Protein AF-0000000086724701 (afdb_homodimer)

InterPro domains:
  IPR000668 Peptidase C1A, papain C-terminal [PF00112] (1-192)
  IPR000668 Peptidase C1A, papain C-terminal [SM00645] (1-192)
  IPR013128 Peptidase C1A [PTHR12411] (1-191)
  IPR025660 Cysteine peptidase, histidine active site [PS00639] (138-148)
  IPR025661 Cysteine peptidase, asparagine active site [PS00640] (156-175)
  IPR038765 Papain-like cysteine peptidase superfamily [SSF54001] (1-193)
  IPR039417 Papain-like cysteine endopeptidase [cd02248] (1-191)

Solvent-accessible surface area (backbone atoms only — not comparable to full-atom values): 19485 Å² total; per-residue (Å²): 91,39,29,40,47,12,36,46,52,19,45,34,40,46,45,20,72,76,67,71,51,80,58,67,55,29,44,34,50,48,35,27,56,26,43,91,55,45,28,49,33,71,80,37,58,48,43,66,35,46,42,51,38,28,27,70,64,59,18,40,27,32,25,86,74,34,57,73,73,93,62,64,51,80,55,54,69,70,54,57,68,41,62,73,48,62,39,38,24,36,39,44,47,36,61,68,33,54,66,63,49,48,60,48,37,74,75,33,30,30,26,23,30,23,23,54,79,27,66,56,59,68,64,32,64,56,90,61,69,46,76,65,70,49,56,64,64,64,76,37,31,28,20,36,70,40,69,53,63,45,96,88,64,49,42,25,34,30,32,42,53,76,77,43,56,83,31,26,53,69,18,25,42,36,32,46,48,92,71,51,54,25,29,41,29,52,42,33,34,35,68,35,112,90,38,29,39,47,13,37,47,52,20,46,33,41,44,45,20,72,74,68,72,48,82,57,67,56,27,43,32,51,48,34,26,56,25,42,90,55,45,30,49,33,71,81,37,57,48,41,66,35,48,43,51,39,28,28,70,66,60,15,39,28,34,26,86,76,36,56,74,73,92,62,63,52,82,56,55,70,70,54,56,68,42,64,71,48,60,40,38,23,36,40,46,47,37,59,69,35,55,66,63,47,48,60,50,38,75,75,34,31,29,25,23,30,23,22,54,78,26,65,55,58,68,64,32,64,56,91,62,70,44,75,67,68,47,56,64,63,65,76,37,32,30,19,35,70,41,68,53,65,45,98,87,66,49,43,25,34,30,32,43,54,76,76,44,55,82,32,25,54,68,19,25,43,36,32,44,48,91,70,52,55,24,28,40,29,52,43,34,33,34,68,35,112

Nearest PDB structures (foldseek):
  1aec-assembly1_A  TM=9.779E-01  e=6.196E-28  Actinidia chinensis
  8r76-assembly1_A  TM=9.599E-01  e=3.221E-28  Ficus carica
  3p5w-assembly1_A  TM=9.774E-01  e=1.341E-26  Actinidia arguta
  8c77-assembly3_C  TM=9.351E-01  e=7.644E-24  Homo sapiens
  6ezp-assembly1_A  TM=9.352E-01  e=8.713E-24  Homo sapiens

Sequence (386 aa):
CCWAFSAVAAIEGIIQIKTGKLISLSEQQLLDCSTNGGNKGCDGGLMTNAYDYITQNQGITTEKYYPYLEIQEACDSVKQSIKAATLNGYETLPVNDENAMFKAVANQPVSVGIDGSGQAFRFFQGGGVFNGDCGSDLNHAVTIVGYGTSEEGVDYWIVKNSWGGNWGENGFMKIQRGVNKCGIAMRASYPVACCWAFSAVAAIEGIIQIKTGKLISLSEQQLLDCSTNGGNKGCDGGLMTNAYDYITQNQGITTEKYYPYLEIQEACDSVKQSIKAATLNGYETLPVNDENAMFKAVANQPVSVGIDGSGQAFRFFQGGGVFNGDCGSDLNHAVTIVGYGTSEEGVDYWIVKNSWGGNWGENGFMKIQRGVNKCGIAMRASYPVA

Organism: Gossypium schwendimanii (NCBI:txid34291)

Secondary structure (DSSP, 8-state):
-HHHHHHHHHHHHHHHHHHS----B-HHHHHHH-GGGT--GGG---HHHHHHHHHHHT-B-BTTTS---SS-----HHHHTS-SB---EEEE--TT-HHHHHHHHTTS-EEEEE---SHHHHT---SSEE-----S---EEEEEEEEEE-TTS-EEEEEE-SS-TTTTBTTEEEEETTTTGGGTTSSEEEEE-/-HHHHHHHHHHHHHHHHHHS----B-HHHHHHH-GGGT--GGG---HHHHHHHHHHHT-B-BTTTS---SS-----HHHHTS-SB---EEEE--TT-HHHHHHHHTTS-EEEEE---SHHHHT---SSEE-----S---EEEEEEEEEE-TTS-EEEEEE-SS-TTTTBTTEEEEETTTTGGGTTSSEEEEE-

Radius of gyration: 21.48 Å; Cα contacts (8 Å, |Δi|>4): 967; chains: 2; bounding box: 46×65×53 Å

Foldseek 3Di:
DFQLVQLQQLQQWVCCLVPVDRAAFASQLLLAPLPVLPAPRPVDDHSQSSQVRQQVLQATHHCVLHPDPSGYDHHDPVSRNHHDDGFPHKDKDAAPCLVRVQVVLVRTKKKWFFFCPDPCNVQAQEDDADDDDADQPGDGMWIFNDWDADPVGFTWTKIAGDPALRHYNGRIHTYGPDPCRRSGRRTMMHTHD/DFQLVQLQQLQQWQCCLVPVDRAAFASQLLLAPLPVLPAPRPVDDHSQSSQVRQQVLQATHHCVLHPDPSDYDHHDPVSRNHHDDGFPHKDKDAAPCLVRVQVVLVRTKKKWFFFCPDPCNVQAQEDDADDDDADQPGDGMWIFNDWDADPVGFTWTKIAGDPALRHYNGRIHTYGPDPCRRSGRRTMMHTHD

pLDDT: mean 96.74, std 2.76, range [84.31, 98.94]

Structure (mmCIF, N/CA/C/O backbone):
data_AF-0000000086724701-model_v1
#
loop_
_entity.id
_entity.type
_entity.pdbx_description
1 polymer 'Peptidase C1A papain C-terminal domain-containing protein'
#
loop_
_atom_site.group_PDB
_atom_site.id
_atom_site.type_symbol
_atom_site.label_atom_id
_atom_site.label_alt_id
_atom_site.label_comp_id
_atom_site.label_asym_id
_atom_site.label_entity_id
_atom_site.label_seq_id
_atom_site.pdbx_PDB_ins_code
_atom_site.Cartn_x
_atom_site.Cartn_y
_atom_site.Cartn_z
_atom_site.occupancy
_atom_site.B_iso_or_equiv
_atom_site.auth_seq_id
_atom_site.auth_comp_id
_atom_site.auth_asym_id
_atom_site.auth_atom_id
_atom_site.pdbx_PDB_model_num
ATOM 1 N N . CYS A 1 1 ? -7.078 -11.094 -15.734 1 89.88 1 CYS A N 1
ATOM 2 C CA . CYS A 1 1 ? -6.535 -9.945 -15.008 1 89.88 1 CYS A CA 1
ATOM 3 C C . CYS A 1 1 ? -5.773 -10.398 -13.773 1 89.88 1 CYS A C 1
ATOM 5 O O . CYS A 1 1 ? -6.34 -10.461 -12.68 1 89.88 1 CYS A O 1
ATOM 7 N N . CYS A 1 2 ? -4.574 -10.547 -13.852 1 96.56 2 CYS A N 1
ATOM 8 C CA . CYS A 1 2 ? -3.721 -11.359 -12.984 1 96.56 2 CYS A CA 1
ATOM 9 C C . CYS A 1 2 ? -3.582 -10.719 -11.609 1 96.56 2 CYS A C 1
ATOM 11 O O . CYS A 1 2 ? -3.514 -11.422 -10.594 1 96.56 2 CYS A O 1
ATOM 13 N N . TRP A 1 3 ? -3.574 -9.383 -11.602 1 97.56 3 TRP A N 1
ATOM 14 C CA . TRP A 1 3 ? -3.404 -8.703 -10.32 1 97.56 3 TRP A CA 1
ATOM 15 C C . TRP A 1 3 ? -4.586 -8.977 -9.398 1 97.56 3 TRP A C 1
ATOM 17 O O . TRP A 1 3 ? -4.41 -9.148 -8.188 1 97.56 3 TRP A O 1
ATOM 27 N N . ALA A 1 4 ? -5.754 -9.039 -9.922 1 98.44 4 ALA A N 1
ATOM 28 C CA . ALA A 1 4 ? -6.957 -9.281 -9.125 1 98.44 4 ALA A CA 1
ATOM 29 C C . ALA A 1 4 ? -6.957 -10.695 -8.547 1 98.44 4 ALA A C 1
ATOM 31 O O . ALA A 1 4 ? -7.312 -10.891 -7.383 1 98.44 4 ALA A O 1
ATOM 32 N N . PHE A 1 5 ? -6.527 -11.633 -9.359 1 98.44 5 PHE A N 1
ATOM 33 C CA . PHE A 1 5 ? -6.465 -13.016 -8.906 1 98.44 5 PHE A CA 1
ATOM 34 C C . PHE A 1 5 ? -5.418 -13.188 -7.812 1 98.44 5 PHE A C 1
ATOM 36 O O . PHE A 1 5 ? -5.645 -13.891 -6.828 1 98.44 5 PHE A O 1
ATOM 43 N N . SER A 1 6 ? -4.301 -12.555 -8.031 1 98.81 6 SER A N 1
ATOM 44 C CA . SER A 1 6 ? -3.252 -12.617 -7.02 1 98.81 6 SER A CA 1
ATOM 45 C C . SER A 1 6 ? -3.727 -12.031 -5.695 1 98.81 6 SER A C 1
ATOM 47 O O . SER A 1 6 ? -3.547 -12.641 -4.641 1 98.81 6 SER A O 1
ATOM 49 N N . ALA A 1 7 ? -4.332 -10.875 -5.738 1 98.81 7 ALA A N 1
ATOM 50 C CA . ALA A 1 7 ? -4.832 -10.211 -4.535 1 98.81 7 ALA A CA 1
ATOM 51 C C . ALA A 1 7 ? -5.883 -11.062 -3.832 1 98.81 7 ALA A C 1
ATOM 53 O O . ALA A 1 7 ? -5.805 -11.281 -2.619 1 98.81 7 ALA A O 1
ATOM 54 N N . VAL A 1 8 ? -6.836 -11.578 -4.559 1 98.88 8 VAL A N 1
ATOM 55 C CA . VAL A 1 8 ? -7.922 -12.367 -3.982 1 98.88 8 VAL A CA 1
ATOM 56 C C . VAL A 1 8 ? -7.359 -13.617 -3.316 1 98.88 8 VAL A C 1
ATOM 58 O O . VAL A 1 8 ? -7.762 -13.969 -2.205 1 98.88 8 VAL A O 1
ATOM 61 N N . ALA A 1 9 ? -6.465 -14.258 -3.996 1 98.81 9 ALA A N 1
ATOM 62 C CA . ALA A 1 9 ? -5.867 -15.461 -3.428 1 98.81 9 ALA A CA 1
ATOM 63 C C . ALA A 1 9 ? -5.199 -15.156 -2.088 1 98.81 9 ALA A C 1
ATOM 65 O O . ALA A 1 9 ? -5.34 -15.922 -1.132 1 98.81 9 ALA A O 1
ATOM 66 N N . ALA A 1 10 ? -4.461 -14.086 -2.02 1 98.94 10 ALA A N 1
ATOM 67 C CA . ALA A 1 10 ? -3.795 -13.703 -0.775 1 98.94 10 ALA A CA 1
ATOM 68 C C . ALA A 1 10 ? -4.816 -13.398 0.318 1 98.94 10 ALA A C 1
ATOM 70 O O . ALA A 1 10 ? -4.637 -13.789 1.472 1 98.94 10 ALA A O 1
ATOM 71 N N . ILE A 1 11 ? -5.887 -12.75 -0.011 1 98.88 11 ILE A N 1
ATOM 72 C CA . ILE A 1 11 ? -6.922 -12.391 0.948 1 98.88 11 ILE A CA 1
ATOM 73 C C . ILE A 1 11 ? -7.633 -13.648 1.438 1 98.88 11 ILE A C 1
ATOM 75 O O . ILE A 1 11 ? -7.848 -13.82 2.641 1 98.88 11 ILE A O 1
ATOM 79 N N . GLU A 1 12 ? -7.988 -14.516 0.517 1 98.88 12 GLU A N 1
ATOM 80 C CA . GLU A 1 12 ? -8.594 -15.781 0.921 1 98.88 12 GLU A CA 1
ATOM 81 C C . GLU A 1 12 ? -7.695 -16.547 1.891 1 98.88 12 GLU A C 1
ATOM 83 O O . GLU A 1 12 ? -8.172 -17.125 2.869 1 98.88 12 GLU A O 1
ATOM 88 N N . GLY A 1 13 ? -6.457 -16.5 1.583 1 98.75 13 GLY A N 1
ATOM 89 C CA . GLY A 1 13 ? -5.496 -17.172 2.443 1 98.75 13 GLY A CA 1
ATOM 90 C C . GLY A 1 13 ? -5.473 -16.625 3.857 1 98.75 13 GLY A C 1
ATOM 91 O O . GLY A 1 13 ? -5.57 -17.391 4.824 1 98.75 13 GLY A O 1
ATOM 92 N N . ILE A 1 14 ? -5.359 -15.312 4.012 1 98.69 14 ILE A N 1
ATOM 93 C CA . ILE A 1 14 ? -5.242 -14.742 5.348 1 98.69 14 ILE A CA 1
ATOM 94 C C . ILE A 1 14 ? -6.57 -14.891 6.094 1 98.69 14 ILE A C 1
ATOM 96 O O . ILE A 1 14 ? -6.586 -15.102 7.309 1 98.69 14 ILE A O 1
ATOM 100 N N . ILE A 1 15 ? -7.699 -14.82 5.43 1 98.69 15 ILE A N 1
ATOM 101 C CA . ILE A 1 15 ? -9 -15.008 6.059 1 98.69 15 ILE A CA 1
ATOM 102 C C . ILE A 1 15 ? -9.133 -16.453 6.551 1 98.69 15 ILE A C 1
ATOM 104 O O . ILE A 1 15 ? -9.609 -16.688 7.664 1 98.69 15 ILE A O 1
ATOM 108 N N . GLN A 1 16 ? -8.703 -17.391 5.727 1 98.62 16 GLN A N 1
ATOM 109 C CA . GLN A 1 16 ? -8.742 -18.781 6.148 1 98.62 16 GLN A CA 1
ATOM 110 C C . GLN A 1 16 ? -7.879 -19.016 7.391 1 98.62 16 GLN A C 1
ATOM 112 O O . GLN A 1 16 ? -8.281 -19.719 8.312 1 98.62 16 GLN A O 1
ATOM 117 N N . ILE A 1 17 ? -6.703 -18.469 7.41 1 98.44 17 ILE A N 1
ATOM 118 C CA . ILE A 1 17 ? -5.781 -18.625 8.531 1 98.44 17 ILE A CA 1
ATOM 119 C C . ILE A 1 17 ? -6.402 -18.047 9.797 1 98.44 17 ILE A C 1
ATOM 121 O O . ILE A 1 17 ? -6.328 -18.656 10.867 1 98.44 17 ILE A O 1
ATOM 125 N N . LYS A 1 18 ? -7.055 -16.953 9.648 1 97.81 18 LYS A N 1
ATOM 126 C CA . LYS A 1 18 ? -7.559 -16.234 10.812 1 97.81 18 LYS A CA 1
ATOM 127 C C . LYS A 1 18 ? -8.883 -16.812 11.289 1 97.81 18 LYS A C 1
ATOM 129 O O . LYS A 1 18 ? -9.18 -16.797 12.492 1 97.81 18 LYS A O 1
ATOM 134 N N . THR A 1 19 ? -9.656 -17.328 10.336 1 97.62 19 THR A N 1
ATOM 135 C CA . THR A 1 19 ? -11.023 -17.672 10.711 1 97.62 19 THR A CA 1
ATOM 136 C C . THR A 1 19 ? -11.273 -19.172 10.586 1 97.62 19 THR A C 1
ATOM 138 O O . THR A 1 19 ? -12.266 -19.688 11.102 1 97.62 19 THR A O 1
ATOM 141 N N . GLY A 1 20 ? -10.438 -19.828 9.867 1 97.81 20 GLY A N 1
ATOM 142 C CA . GLY A 1 20 ? -10.633 -21.25 9.602 1 97.81 20 GLY A CA 1
ATOM 143 C C . GLY A 1 20 ? -11.57 -21.516 8.438 1 97.81 20 GLY A C 1
ATOM 144 O O . GLY A 1 20 ? -11.805 -22.672 8.07 1 97.81 20 GLY A O 1
ATOM 145 N N . LYS A 1 21 ? -12.141 -20.469 7.863 1 97.38 21 LYS A N 1
ATOM 146 C CA . LYS A 1 21 ? -13.094 -20.625 6.77 1 97.38 21 LYS A CA 1
ATOM 147 C C . LYS A 1 21 ? -12.484 -20.203 5.438 1 97.38 21 LYS A C 1
ATOM 149 O O . LYS A 1 21 ? -12.023 -19.062 5.301 1 97.38 21 LYS A O 1
ATOM 154 N N . LEU A 1 22 ? -12.445 -21.109 4.5 1 97.81 22 LEU A N 1
ATOM 155 C CA . LEU A 1 22 ? -12.039 -20.75 3.146 1 97.81 22 LEU A CA 1
ATOM 156 C C . LEU A 1 22 ? -13.211 -20.188 2.359 1 97.81 22 LEU A C 1
ATOM 158 O O . LEU A 1 22 ? -14.164 -20.891 2.053 1 97.81 22 LEU A O 1
ATOM 162 N N . ILE A 1 23 ? -13.211 -18.984 2.033 1 98.25 23 ILE A N 1
ATOM 163 C CA . ILE A 1 23 ? -14.273 -18.266 1.323 1 98.25 23 ILE A CA 1
ATOM 164 C C . ILE A 1 23 ? -13.805 -17.906 -0.083 1 98.25 23 ILE A C 1
ATOM 166 O O . ILE A 1 23 ? -12.719 -17.344 -0.255 1 98.25 23 ILE A O 1
ATOM 170 N N . SER A 1 24 ? -14.555 -18.281 -1.092 1 98.62 24 SER A N 1
ATOM 171 C CA . SER A 1 24 ? -14.281 -17.859 -2.461 1 98.62 24 SER A CA 1
ATOM 172 C C . SER A 1 24 ? -14.734 -16.422 -2.697 1 98.62 24 SER A C 1
ATOM 174 O O . SER A 1 24 ? -15.93 -16.141 -2.67 1 98.62 24 SER A O 1
ATOM 176 N N . LEU A 1 25 ? -13.758 -15.539 -2.951 1 98.81 25 LEU A N 1
ATOM 177 C CA . LEU A 1 25 ? -14.062 -14.117 -3.045 1 98.81 25 LEU A CA 1
ATOM 178 C C . LEU A 1 25 ? -14.086 -13.664 -4.5 1 98.81 25 LEU A C 1
ATOM 180 O O . LEU A 1 25 ? -13.734 -14.422 -5.398 1 98.81 25 LEU A O 1
ATOM 184 N N . SER A 1 26 ? -14.492 -12.477 -4.77 1 98.81 26 SER A N 1
ATOM 185 C CA . SER A 1 26 ? -14.836 -12.008 -6.109 1 98.81 26 SER A CA 1
ATOM 186 C C . SER A 1 26 ? -13.68 -11.234 -6.738 1 98.81 26 SER A C 1
ATOM 188 O O . SER A 1 26 ? -13.406 -10.094 -6.355 1 98.81 26 SER A O 1
ATOM 190 N N . GLU A 1 27 ? -13.07 -11.797 -7.73 1 98.5 27 GLU A N 1
ATOM 191 C CA . GLU A 1 27 ? -12.133 -11.055 -8.562 1 98.5 27 GLU A CA 1
ATOM 192 C C . GLU A 1 27 ? -12.836 -9.953 -9.344 1 98.5 27 GLU A C 1
ATOM 194 O O . GLU A 1 27 ? -12.281 -8.875 -9.547 1 98.5 27 GLU A O 1
ATOM 199 N N . GLN A 1 28 ? -14.047 -10.172 -9.766 1 98.56 28 GLN A N 1
ATOM 200 C CA . GLN A 1 28 ? -14.797 -9.234 -10.594 1 98.56 28 GLN A CA 1
ATOM 201 C C . GLN A 1 28 ? -15.062 -7.93 -9.844 1 98.56 28 GLN A C 1
ATOM 203 O O . GLN A 1 28 ? -15.055 -6.852 -10.445 1 98.56 28 GLN A O 1
ATOM 208 N N . GLN A 1 29 ? -15.344 -8.031 -8.57 1 98.44 29 GLN A N 1
ATOM 209 C CA . GLN A 1 29 ? -15.516 -6.82 -7.773 1 98.44 29 GLN A CA 1
ATOM 210 C C . GLN A 1 29 ? -14.281 -5.922 -7.879 1 98.44 29 GLN A C 1
ATOM 212 O O . GLN A 1 29 ? -14.414 -4.703 -8.016 1 98.44 29 GLN A O 1
ATOM 217 N N . LEU A 1 30 ? -13.148 -6.516 -7.812 1 98.31 30 LEU A N 1
ATOM 218 C CA . LEU A 1 30 ? -11.914 -5.734 -7.898 1 98.31 30 LEU A CA 1
ATOM 219 C C . LEU A 1 30 ? -11.75 -5.129 -9.289 1 98.31 30 LEU A C 1
ATOM 221 O O . LEU A 1 30 ? -11.352 -3.969 -9.414 1 98.31 30 LEU A O 1
ATOM 225 N N . LEU A 1 31 ? -12.078 -5.895 -10.32 1 97.69 31 LEU A N 1
ATOM 226 C CA . LEU A 1 31 ? -11.977 -5.387 -11.688 1 97.69 31 LEU A CA 1
ATOM 227 C C . LEU A 1 31 ? -12.883 -4.176 -11.883 1 97.69 31 LEU A C 1
ATOM 229 O O . LEU A 1 31 ? -12.477 -3.188 -12.5 1 97.69 31 LEU A O 1
ATOM 233 N N . ASP A 1 32 ? -14.047 -4.246 -11.344 1 97.88 32 ASP A N 1
ATOM 234 C CA . ASP A 1 32 ? -15.078 -3.258 -11.633 1 97.88 32 ASP A CA 1
ATOM 235 C C . ASP A 1 32 ? -14.961 -2.055 -10.703 1 97.88 32 ASP A C 1
ATOM 237 O O . ASP A 1 32 ? -15.227 -0.92 -11.102 1 97.88 32 ASP A O 1
ATOM 241 N N . CYS A 1 33 ? -14.523 -2.291 -9.469 1 97.44 33 CYS A N 1
ATOM 242 C CA . CYS A 1 33 ? -14.852 -1.289 -8.461 1 97.44 33 CYS A CA 1
ATOM 243 C C . CYS A 1 33 ? -13.586 -0.653 -7.895 1 97.44 33 CYS A C 1
ATOM 245 O O . CYS A 1 33 ? -13.656 0.353 -7.188 1 97.44 33 CYS A O 1
ATOM 247 N N . SER A 1 34 ? -12.375 -1.185 -8.133 1 95.69 34 SER A N 1
ATOM 248 C CA . SER A 1 34 ? -11.172 -0.642 -7.508 1 95.69 34 SER A CA 1
ATOM 249 C C . SER A 1 34 ? -10.469 0.348 -8.43 1 95.69 34 SER A C 1
ATOM 251 O O . SER A 1 34 ? -9.266 0.564 -8.312 1 95.69 34 SER A O 1
ATOM 253 N N . THR A 1 35 ? -11.102 1.058 -9.297 1 91.38 35 THR A N 1
ATOM 254 C CA . THR A 1 35 ? -10.516 1.868 -10.359 1 91.38 35 THR A CA 1
ATOM 255 C C . THR A 1 35 ? -10.039 3.209 -9.812 1 91.38 35 THR A C 1
ATOM 257 O O . THR A 1 35 ? -9.086 3.797 -10.344 1 91.38 35 THR A O 1
ATOM 260 N N . ASN A 1 36 ? -10.617 3.746 -8.766 1 85 36 ASN A N 1
ATOM 261 C CA . ASN A 1 36 ? -10.25 5.051 -8.227 1 85 36 ASN A CA 1
ATOM 262 C C . ASN A 1 36 ? -8.859 5.031 -7.609 1 85 36 ASN A C 1
ATOM 264 O O . ASN A 1 36 ? -8.219 6.078 -7.469 1 85 36 ASN A O 1
ATOM 268 N N . GLY A 1 37 ? -8.312 3.881 -7.305 1 84.31 37 GLY A N 1
ATOM 269 C CA . GLY A 1 37 ? -6.996 3.764 -6.695 1 84.31 37 GLY A CA 1
ATOM 270 C C . GLY A 1 37 ? -5.887 3.535 -7.703 1 84.31 37 GLY A C 1
ATOM 271 O O . GLY A 1 37 ? -4.711 3.461 -7.34 1 84.31 37 GLY A O 1
ATOM 272 N N . GLY A 1 38 ? -6.34 3.381 -8.992 1 85.56 38 GLY A N 1
ATOM 273 C CA . GLY A 1 38 ? -5.301 3.279 -10 1 85.56 38 GLY A CA 1
ATOM 274 C C . GLY A 1 38 ? -5.391 2.01 -10.828 1 85.56 38 GLY A C 1
ATOM 275 O O . GLY A 1 38 ? -4.676 1.854 -11.82 1 85.56 38 GLY A O 1
ATOM 276 N N . ASN A 1 39 ? -6.23 1.063 -10.398 1 92.19 39 ASN A N 1
ATOM 277 C CA . ASN A 1 39 ? -6.422 -0.14 -11.203 1 92.19 39 ASN A CA 1
ATOM 278 C C . ASN A 1 39 ? -7.246 0.146 -12.453 1 92.19 39 ASN A C 1
ATOM 280 O O . ASN A 1 39 ? -8.125 1.008 -12.438 1 92.19 39 ASN A O 1
ATOM 284 N N . LYS A 1 40 ? -6.91 -0.638 -13.5 1 93.25 40 LYS A N 1
ATOM 285 C CA . LYS A 1 40 ? -7.531 -0.395 -14.805 1 93.25 40 LYS A CA 1
ATOM 286 C C . LYS A 1 40 ? -8.133 -1.676 -15.367 1 93.25 40 LYS A C 1
ATOM 288 O O . LYS A 1 40 ? -7.914 -2.008 -16.531 1 93.25 40 LYS A O 1
ATOM 293 N N . GLY A 1 41 ? -8.812 -2.361 -14.508 1 92.12 41 GLY A N 1
ATOM 294 C CA . GLY A 1 41 ? -9.406 -3.611 -14.945 1 92.12 41 GLY A CA 1
ATOM 295 C C . GLY A 1 41 ? -8.398 -4.594 -15.508 1 92.12 41 GLY A C 1
ATOM 296 O O . GLY A 1 41 ? -7.383 -4.879 -14.867 1 92.12 41 GLY A O 1
ATOM 297 N N . CYS A 1 42 ? -8.711 -5.07 -16.75 1 90 42 CYS A N 1
ATOM 298 C CA . CYS A 1 42 ? -7.836 -6.078 -17.328 1 90 42 CYS A CA 1
ATOM 299 C C . CYS A 1 42 ? -6.629 -5.434 -18 1 90 42 CYS A C 1
ATOM 301 O O . CYS A 1 42 ? -5.691 -6.125 -18.391 1 90 42 CYS A O 1
ATOM 303 N N . ASP A 1 43 ? -6.582 -4.156 -18.078 1 91.69 43 ASP A N 1
ATOM 304 C CA . ASP A 1 43 ? -5.449 -3.455 -18.672 1 91.69 43 ASP A CA 1
ATOM 305 C C . ASP A 1 43 ? -4.316 -3.281 -17.672 1 91.69 43 ASP A C 1
ATOM 307 O O . ASP A 1 43 ? -3.248 -2.773 -18 1 91.69 43 ASP A O 1
ATOM 311 N N . GLY A 1 44 ? -4.566 -3.621 -16.453 1 91.94 44 GLY A N 1
ATOM 312 C CA . GLY A 1 44 ? -3.488 -3.582 -15.477 1 91.94 44 GLY A CA 1
ATOM 313 C C . GLY A 1 44 ? -3.945 -3.133 -14.102 1 91.94 44 GLY A C 1
ATOM 314 O O . GLY A 1 44 ? -5.035 -2.574 -13.953 1 91.94 44 GLY A O 1
ATOM 315 N N . GLY A 1 45 ? -3.082 -3.412 -13.125 1 93.5 45 GLY A N 1
ATOM 316 C CA . GLY A 1 45 ? -3.324 -3.018 -11.75 1 93.5 45 GLY A CA 1
ATOM 317 C C . GLY A 1 45 ? -2.26 -3.518 -10.789 1 93.5 45 GLY A C 1
ATOM 318 O O . GLY A 1 45 ? -1.302 -4.172 -11.203 1 93.5 45 GLY A O 1
ATOM 319 N N . LEU A 1 46 ? -2.48 -3.062 -9.57 1 95.44 46 LEU A N 1
ATOM 320 C CA . LEU A 1 46 ? -1.594 -3.479 -8.492 1 95.44 46 LEU A CA 1
ATOM 321 C C . LEU A 1 46 ? -2.379 -4.156 -7.371 1 95.44 46 LEU A C 1
ATOM 323 O O . LEU A 1 46 ? -3.49 -3.73 -7.043 1 95.44 46 LEU A O 1
ATOM 327 N N . MET A 1 47 ? -1.796 -5.16 -6.789 1 97.88 47 MET A N 1
ATOM 328 C CA . MET A 1 47 ? -2.418 -5.848 -5.664 1 97.88 47 MET A CA 1
ATOM 329 C C . MET A 1 47 ? -2.611 -4.898 -4.484 1 97.88 47 MET A C 1
ATOM 331 O O . MET A 1 47 ? -3.613 -4.984 -3.771 1 97.88 47 MET A O 1
ATOM 335 N N . THR A 1 48 ? -1.676 -3.973 -4.301 1 97.38 48 THR A N 1
ATOM 336 C CA . THR A 1 48 ? -1.768 -3.012 -3.207 1 97.38 48 THR A CA 1
ATOM 337 C C . THR A 1 48 ? -2.971 -2.092 -3.395 1 97.38 48 THR A C 1
ATOM 339 O O . THR A 1 48 ? -3.648 -1.742 -2.428 1 97.38 48 THR A O 1
ATOM 342 N N . ASN A 1 49 ? -3.203 -1.674 -4.629 1 95.5 49 ASN A N 1
ATOM 343 C CA . ASN A 1 49 ? -4.398 -0.885 -4.906 1 95.5 49 ASN A CA 1
ATOM 344 C C . ASN A 1 49 ? -5.672 -1.664 -4.586 1 95.5 49 ASN A C 1
ATOM 346 O O . ASN A 1 49 ? -6.66 -1.087 -4.129 1 95.5 49 ASN A O 1
ATOM 350 N N . ALA A 1 50 ? -5.633 -2.949 -4.875 1 97.62 50 ALA A N 1
ATOM 351 C CA . ALA A 1 50 ? -6.77 -3.807 -4.539 1 97.62 50 ALA A CA 1
ATOM 352 C C . ALA A 1 50 ? -6.984 -3.869 -3.031 1 97.62 50 ALA A C 1
ATOM 354 O O . ALA A 1 50 ? -8.109 -3.732 -2.553 1 97.62 50 ALA A O 1
ATOM 355 N N . TYR A 1 51 ? -5.918 -4.074 -2.268 1 98.25 51 TYR A N 1
ATOM 356 C CA . TYR A 1 51 ? -6.02 -4.113 -0.812 1 98.25 51 TYR A CA 1
ATOM 357 C C . TYR A 1 51 ? -6.566 -2.797 -0.27 1 98.25 51 TYR A C 1
ATOM 359 O O . TYR A 1 51 ? -7.406 -2.793 0.634 1 98.25 51 TYR A O 1
ATOM 367 N N . ASP A 1 52 ? -6.016 -1.738 -0.78 1 96.38 52 ASP A N 1
ATOM 368 C CA . ASP A 1 52 ? -6.457 -0.416 -0.35 1 96.38 52 ASP A CA 1
ATOM 369 C C . ASP A 1 52 ? -7.957 -0.234 -0.59 1 96.38 52 ASP A C 1
ATOM 371 O O . ASP A 1 52 ? -8.68 0.233 0.292 1 96.38 52 ASP A O 1
ATOM 375 N N . TYR A 1 53 ? -8.398 -0.612 -1.702 1 96.75 53 TYR A N 1
ATOM 376 C CA . TYR A 1 53 ? -9.812 -0.517 -2.045 1 96.75 53 TYR A CA 1
ATOM 377 C C . TYR A 1 53 ? -10.664 -1.314 -1.064 1 96.75 53 TYR A C 1
ATOM 379 O O . TYR A 1 53 ? -11.672 -0.814 -0.558 1 96.75 53 TYR A O 1
ATOM 387 N N . ILE A 1 54 ? -10.305 -2.523 -0.844 1 98 54 ILE A N 1
ATOM 388 C CA . ILE A 1 54 ? -11.086 -3.398 0.028 1 98 54 ILE A CA 1
ATOM 389 C C . ILE A 1 54 ? -11.133 -2.811 1.437 1 98 54 ILE A C 1
ATOM 391 O O . ILE A 1 54 ? -12.18 -2.846 2.094 1 98 54 ILE A O 1
ATOM 395 N N . THR A 1 55 ? -9.984 -2.35 1.929 1 97.06 55 THR A N 1
ATOM 396 C CA . THR A 1 55 ? -9.938 -1.718 3.242 1 97.06 55 THR A CA 1
ATOM 397 C C . THR A 1 55 ? -10.891 -0.527 3.307 1 97.06 55 THR A C 1
ATOM 399 O O . THR A 1 55 ? -11.695 -0.418 4.234 1 97.06 55 THR A O 1
ATOM 402 N N . GLN A 1 56 ? -10.883 0.307 2.322 1 94.44 56 GLN A N 1
ATOM 403 C CA . GLN A 1 56 ? -11.695 1.518 2.285 1 94.44 56 GLN A CA 1
ATOM 404 C C . GLN A 1 56 ? -13.18 1.182 2.119 1 94.44 56 GLN A C 1
ATOM 406 O O . GLN A 1 56 ? -14.039 1.841 2.705 1 94.44 56 GLN A O 1
ATOM 411 N N . ASN A 1 57 ? -13.398 0.184 1.271 1 96.12 57 ASN A N 1
ATOM 412 C CA . ASN A 1 57 ? -14.766 -0.26 1.046 1 96.12 57 ASN A CA 1
ATOM 413 C C . ASN A 1 57 ? -15.297 -1.06 2.232 1 96.12 57 ASN A C 1
ATOM 415 O O . ASN A 1 57 ? -16.484 -1.379 2.287 1 96.12 57 ASN A O 1
ATOM 419 N N . GLN A 1 58 ? -14.414 -1.435 3.133 1 95.75 58 GLN A N 1
ATOM 420 C CA . GLN A 1 58 ? -14.688 -2.203 4.344 1 95.75 58 GLN A CA 1
ATOM 421 C C . GLN A 1 58 ? -15.172 -3.607 4.004 1 95.75 58 GLN A C 1
ATOM 423 O O . GLN A 1 58 ? -16.047 -4.148 4.688 1 95.75 58 GLN A O 1
ATOM 428 N N . GLY A 1 59 ? -14.703 -4.09 2.859 1 97.88 59 GLY A N 1
ATOM 429 C CA . GLY A 1 59 ? -14.945 -5.5 2.604 1 97.88 59 GLY A CA 1
ATOM 430 C C . GLY A 1 59 ? -15 -5.84 1.125 1 97.88 59 GLY A C 1
ATOM 431 O O . GLY A 1 59 ? -14.945 -4.945 0.277 1 97.88 59 GLY A O 1
ATOM 432 N N . ILE A 1 60 ? -15.07 -7.078 0.847 1 98.75 60 ILE A N 1
ATOM 433 C CA . ILE A 1 60 ? -15.227 -7.699 -0.465 1 98.75 60 ILE A CA 1
ATOM 434 C C . ILE A 1 60 ? -16.297 -8.797 -0.394 1 98.75 60 ILE A C 1
ATOM 436 O O . ILE A 1 60 ? -16.453 -9.453 0.639 1 98.75 60 ILE A O 1
ATOM 440 N N . THR A 1 61 ? -17 -8.938 -1.485 1 98.81 61 THR A N 1
ATOM 441 C CA . THR A 1 61 ? -18.062 -9.938 -1.533 1 98.81 61 THR A CA 1
ATOM 442 C C . THR A 1 61 ? -17.547 -11.242 -2.125 1 98.81 61 THR A C 1
ATOM 444 O O . THR A 1 61 ? -16.344 -11.406 -2.336 1 98.81 61 THR A O 1
ATOM 447 N N . THR A 1 62 ? -18.469 -12.219 -2.285 1 98.81 62 THR A N 1
ATOM 448 C CA . THR A 1 62 ? -18.094 -13.547 -2.742 1 98.81 62 THR A CA 1
ATOM 449 C C . THR A 1 62 ? -18.172 -13.641 -4.262 1 98.81 62 THR A C 1
ATOM 451 O O . THR A 1 62 ? -18.875 -12.859 -4.898 1 98.81 62 THR A O 1
ATOM 454 N N . GLU A 1 63 ? -17.391 -14.633 -4.766 1 98.5 63 GLU A N 1
ATOM 455 C CA . GLU A 1 63 ? -17.5 -14.977 -6.184 1 98.5 63 GLU A CA 1
ATOM 456 C C . GLU A 1 63 ? -18.938 -15.328 -6.559 1 98.5 63 GLU A C 1
ATOM 458 O O . GLU A 1 63 ? -19.375 -15.023 -7.668 1 98.5 63 GLU A O 1
ATOM 463 N N . LYS A 1 64 ? -19.672 -15.984 -5.711 1 98.31 64 LYS A N 1
ATOM 464 C CA . LYS A 1 64 ? -21.062 -16.375 -5.949 1 98.31 64 LYS A CA 1
ATOM 465 C C . LYS A 1 64 ? -21.938 -15.148 -6.176 1 98.31 64 LYS A C 1
ATOM 467 O O . LYS A 1 64 ? -22.766 -15.125 -7.094 1 98.31 64 LYS A O 1
ATOM 472 N N . TYR A 1 65 ? -21.734 -14.117 -5.426 1 98.31 65 TYR A N 1
ATOM 473 C CA . TYR A 1 65 ? -22.609 -12.945 -5.457 1 98.31 65 TYR A CA 1
ATOM 474 C C . TYR A 1 65 ? -22.172 -11.969 -6.535 1 98.31 65 TYR A C 1
ATOM 476 O O . TYR A 1 65 ? -22.984 -11.203 -7.062 1 98.31 65 TYR A O 1
ATOM 484 N N . TYR A 1 66 ? -20.859 -11.969 -6.879 1 98.56 66 TYR A N 1
ATOM 485 C CA . TYR A 1 66 ? -20.266 -11.102 -7.887 1 98.56 66 TYR A CA 1
ATOM 486 C C . TYR A 1 66 ? -19.328 -11.891 -8.797 1 98.56 66 TYR A C 1
ATOM 488 O O . TYR A 1 66 ? -18.109 -11.758 -8.703 1 98.56 66 TYR A O 1
ATOM 496 N N . PRO A 1 67 ? -19.906 -12.672 -9.695 1 98.25 67 PRO A N 1
ATOM 497 C CA . PRO A 1 67 ? -19.156 -13.664 -10.461 1 98.25 67 PRO A CA 1
ATOM 498 C C . PRO A 1 67 ? -18.203 -13.039 -11.477 1 98.25 67 PRO A C 1
ATOM 500 O O . PRO A 1 67 ? -18.531 -12.008 -12.078 1 98.25 67 PRO A O 1
ATOM 503 N N . TYR A 1 68 ? -17.188 -13.773 -11.688 1 97.38 68 TYR A N 1
ATOM 504 C CA . TYR A 1 68 ? -16.156 -13.336 -12.625 1 97.38 68 TYR A CA 1
ATOM 505 C C . TYR A 1 68 ? -16.656 -13.391 -14.062 1 97.38 68 TYR A C 1
ATOM 507 O O . TYR A 1 68 ? -17.156 -14.422 -14.508 1 97.38 68 TYR A O 1
ATOM 515 N N . LEU A 1 69 ? -16.469 -12.297 -14.844 1 96.19 69 LEU A N 1
ATOM 516 C CA . LEU A 1 69 ? -16.938 -12.211 -16.219 1 96.19 69 LEU A CA 1
ATOM 517 C C . LEU A 1 69 ? -15.766 -12.078 -17.188 1 96.19 69 LEU A C 1
ATOM 519 O O . LEU A 1 69 ? -15.961 -12.125 -18.406 1 96.19 69 LEU A O 1
ATOM 523 N N . GLU A 1 70 ? -14.586 -11.828 -16.703 1 90.94 70 GLU A N 1
ATOM 524 C CA . GLU A 1 70 ? -13.352 -11.734 -17.469 1 90.94 70 GLU A CA 1
ATOM 525 C C . GLU A 1 70 ? -13.273 -10.406 -18.219 1 90.94 70 GLU A C 1
ATOM 527 O O . GLU A 1 70 ? -12.375 -10.203 -19.031 1 90.94 70 GLU A O 1
ATOM 532 N N . ILE A 1 71 ? -14.234 -9.547 -18.078 1 93.62 71 ILE A N 1
ATOM 533 C CA . ILE A 1 71 ? -14.219 -8.203 -18.656 1 93.62 71 ILE A CA 1
ATOM 534 C C . ILE A 1 71 ? -14.617 -7.18 -17.594 1 93.62 71 ILE A C 1
ATOM 536 O O . ILE A 1 71 ? -15.484 -7.445 -16.766 1 93.62 71 ILE A O 1
ATOM 540 N N . GLN A 1 72 ? -14 -6.051 -17.703 1 93.94 72 GLN A N 1
ATOM 541 C CA . GLN A 1 72 ? -14.344 -4.988 -16.766 1 93.94 72 GLN A CA 1
ATOM 542 C C . GLN A 1 72 ? -15.711 -4.402 -17.078 1 93.94 72 GLN A C 1
ATOM 544 O O . GLN A 1 72 ? -16 -4.062 -18.219 1 93.94 72 GLN A O 1
ATOM 549 N N . GLU A 1 73 ? -16.547 -4.281 -16.141 1 96.12 73 GLU A N 1
ATOM 550 C CA . GLU A 1 73 ? -17.844 -3.611 -16.203 1 96.12 73 GLU A CA 1
ATOM 551 C C . GLU A 1 73 ? -17.906 -2.451 -15.203 1 96.12 73 GLU A C 1
ATOM 553 O O . GLU A 1 73 ? -16.938 -2.184 -14.492 1 96.12 73 GLU A O 1
ATOM 558 N N . ALA A 1 74 ? -19 -1.608 -15.328 1 96.19 74 ALA A N 1
ATOM 559 C CA . ALA A 1 74 ? -19.219 -0.592 -14.305 1 96.19 74 ALA A CA 1
ATOM 560 C C . ALA A 1 74 ? -19.375 -1.229 -12.922 1 96.19 74 ALA A C 1
ATOM 562 O O . ALA A 1 74 ? -19.922 -2.332 -12.805 1 96.19 74 ALA A O 1
ATOM 563 N N . CYS A 1 75 ? -18.938 -0.588 -11.93 1 97.62 75 CYS A N 1
ATOM 564 C CA . CYS A 1 75 ? -19.062 -1.092 -10.562 1 97.62 75 CYS A CA 1
ATOM 565 C C . CYS A 1 75 ? -20.531 -1.269 -10.188 1 97.62 75 CYS A C 1
ATOM 567 O O . CYS A 1 75 ? -21.344 -0.359 -10.383 1 97.62 75 CYS A O 1
ATOM 569 N N . ASP A 1 76 ? -20.891 -2.406 -9.68 1 98.12 76 ASP A N 1
ATOM 570 C CA . ASP A 1 76 ? -22.219 -2.656 -9.141 1 98.12 76 ASP A CA 1
ATOM 571 C C . ASP A 1 76 ? -22.281 -2.322 -7.648 1 98.12 76 ASP A C 1
ATOM 573 O O . ASP A 1 76 ? -21.828 -3.107 -6.812 1 98.12 76 ASP A O 1
ATOM 577 N N . SER A 1 77 ? -22.906 -1.235 -7.309 1 97.12 77 SER A N 1
ATOM 578 C CA . SER A 1 77 ? -22.891 -0.709 -5.945 1 97.12 77 SER A CA 1
ATOM 579 C C . SER A 1 77 ? -23.656 -1.619 -4.992 1 97.12 77 SER A C 1
ATOM 581 O O . SER A 1 77 ? -23.328 -1.699 -3.807 1 97.12 77 SER A O 1
ATOM 5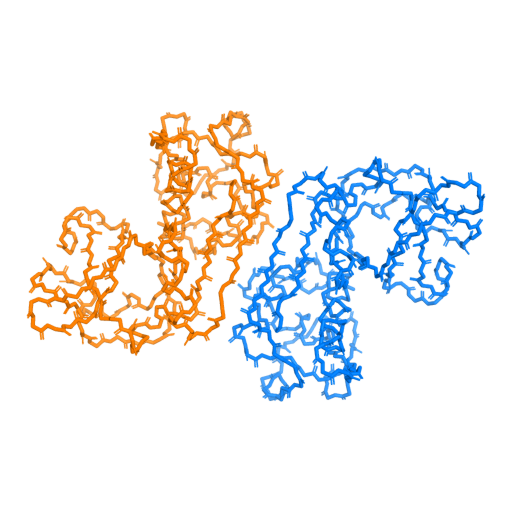83 N N . VAL A 1 78 ? -24.609 -2.295 -5.461 1 97.94 78 VAL A N 1
ATOM 584 C CA . VAL A 1 78 ? -25.391 -3.205 -4.629 1 97.94 78 VAL A CA 1
ATOM 585 C C . VAL A 1 78 ? -24.562 -4.445 -4.305 1 97.94 78 VAL A C 1
ATOM 587 O O . VAL A 1 78 ? -24.438 -4.828 -3.137 1 97.94 78 VAL A O 1
ATOM 590 N N . LYS A 1 79 ? -23.969 -5.023 -5.246 1 97.81 79 LYS A N 1
ATOM 591 C CA . LYS A 1 79 ? -23.203 -6.25 -5.035 1 97.81 79 LYS A CA 1
ATOM 592 C C . LYS A 1 79 ? -21.984 -5.992 -4.145 1 97.81 79 LYS A C 1
ATOM 594 O O . LYS A 1 79 ? -21.656 -6.805 -3.275 1 97.81 79 LYS A O 1
ATOM 599 N N . GLN A 1 80 ? -21.312 -4.863 -4.402 1 97.06 80 GLN A N 1
ATOM 600 C CA . GLN A 1 80 ? -20.109 -4.605 -3.623 1 97.06 80 GLN A CA 1
ATOM 601 C C . GLN A 1 80 ? -20.453 -4.273 -2.172 1 97.06 80 GLN A C 1
ATOM 603 O O . GLN A 1 80 ? -19.578 -4.246 -1.312 1 97.06 80 GLN A O 1
ATOM 608 N N . SER A 1 81 ? -21.719 -3.955 -1.858 1 97.5 81 SER A N 1
ATOM 609 C CA . SER A 1 81 ? -22.109 -3.598 -0.501 1 97.5 81 SER A CA 1
ATOM 610 C C . SER A 1 81 ? -22.281 -4.84 0.371 1 97.5 81 SER A C 1
ATOM 612 O O . SER A 1 81 ? -22.344 -4.734 1.598 1 97.5 81 SER A O 1
ATOM 614 N N . ILE A 1 82 ? -22.344 -6.02 -0.265 1 97.56 82 ILE A N 1
ATOM 615 C CA . ILE A 1 82 ? -22.391 -7.281 0.467 1 97.56 82 ILE A CA 1
ATOM 616 C C . ILE A 1 82 ? -20.969 -7.711 0.828 1 97.56 82 ILE A C 1
ATOM 618 O O . ILE A 1 82 ? -20.125 -7.875 -0.052 1 97.56 82 ILE A O 1
ATOM 622 N N . LYS A 1 83 ? -20.703 -7.855 2.1 1 98.19 83 LYS A N 1
ATOM 623 C CA . LYS A 1 83 ? -19.344 -8.086 2.555 1 98.19 83 LYS A CA 1
ATOM 624 C C . LYS A 1 83 ? -19.172 -9.5 3.096 1 98.19 83 LYS A C 1
ATOM 626 O O . LYS A 1 83 ? -19.938 -9.938 3.955 1 98.19 83 LYS A O 1
ATOM 631 N N . ALA A 1 84 ? -18.188 -10.141 2.613 1 98.5 84 ALA A N 1
ATOM 632 C CA . ALA A 1 84 ? -17.875 -11.5 3.072 1 98.5 84 ALA A CA 1
ATOM 633 C C . ALA A 1 84 ? -16.547 -11.531 3.836 1 98.5 84 ALA A C 1
ATOM 635 O O . ALA A 1 84 ? -16.312 -12.438 4.637 1 98.5 84 ALA A O 1
ATOM 636 N N . ALA A 1 85 ? -15.656 -10.617 3.607 1 98.5 85 ALA A N 1
ATOM 637 C CA . ALA A 1 85 ? -14.367 -10.484 4.281 1 98.5 85 ALA A CA 1
ATOM 638 C C . ALA A 1 85 ? -13.922 -9.031 4.344 1 98.5 85 ALA A C 1
ATOM 640 O O . ALA A 1 85 ? -14.227 -8.242 3.443 1 98.5 85 ALA A O 1
ATOM 641 N N . THR A 1 86 ? -13.242 -8.641 5.398 1 98.12 86 THR A N 1
ATOM 642 C CA . THR A 1 86 ? -12.68 -7.301 5.57 1 98.12 86 THR A CA 1
ATOM 643 C C . THR A 1 86 ? -11.172 -7.367 5.797 1 98.12 86 THR A C 1
ATOM 645 O O . THR A 1 86 ? -10.633 -8.43 6.109 1 98.12 86 THR A O 1
ATOM 648 N N . LEU A 1 87 ? -10.5 -6.293 5.527 1 98.12 87 LEU A N 1
ATOM 649 C CA . LEU A 1 87 ? -9.078 -6.141 5.809 1 98.12 87 LEU A CA 1
ATOM 650 C C . LEU A 1 87 ? -8.836 -4.98 6.77 1 98.12 87 LEU A C 1
ATOM 652 O O . LEU A 1 87 ? -9.57 -3.994 6.758 1 98.12 87 LEU A O 1
ATOM 656 N N . ASN A 1 88 ? -7.742 -5.113 7.547 1 97.5 88 ASN A N 1
ATOM 657 C CA . ASN A 1 88 ? -7.27 -4.016 8.391 1 97.5 88 ASN A CA 1
ATOM 658 C C . ASN A 1 88 ? -6.207 -3.182 7.684 1 97.5 88 ASN A C 1
ATOM 660 O O . ASN A 1 88 ? -5.781 -2.145 8.195 1 97.5 88 ASN A O 1
ATOM 664 N N . GLY A 1 89 ? -5.762 -3.684 6.539 1 97.69 89 GLY A N 1
ATOM 665 C CA . GLY A 1 89 ? -4.734 -3.027 5.75 1 97.69 89 GLY A CA 1
ATOM 666 C C . GLY A 1 89 ? -3.855 -4 4.984 1 97.69 89 GLY A C 1
ATOM 667 O O . GLY A 1 89 ? -4.332 -5.039 4.52 1 97.69 89 GLY A O 1
ATOM 668 N N . TYR A 1 90 ? -2.645 -3.523 4.719 1 98.38 90 TYR A N 1
ATOM 669 C CA . TYR A 1 90 ? -1.661 -4.348 4.027 1 98.38 90 TYR A CA 1
ATOM 670 C C . TYR A 1 90 ? -0.247 -3.848 4.289 1 98.38 90 TYR A C 1
ATOM 672 O O . TYR A 1 90 ? -0.06 -2.77 4.859 1 98.38 90 TYR A O 1
ATOM 680 N N . GLU A 1 91 ? 0.705 -4.719 4 1 97.62 91 GLU A N 1
ATOM 681 C CA . GLU A 1 91 ? 2.125 -4.418 4.156 1 97.62 91 GLU A CA 1
ATOM 682 C C . GLU A 1 91 ? 2.902 -4.758 2.885 1 97.62 91 GLU A C 1
ATOM 684 O O . GLU A 1 91 ? 2.598 -5.746 2.211 1 97.62 91 GLU A O 1
ATOM 689 N N . THR A 1 92 ? 3.848 -3.91 2.527 1 98.12 92 THR A N 1
ATOM 690 C CA . THR A 1 92 ? 4.773 -4.211 1.441 1 98.12 92 THR A CA 1
ATOM 691 C C . THR A 1 92 ? 6.117 -4.684 1.991 1 98.12 92 THR A C 1
ATOM 693 O O . THR A 1 92 ? 6.426 -4.469 3.164 1 98.12 92 THR A O 1
ATOM 696 N N . LEU A 1 93 ? 6.848 -5.402 1.148 1 97.56 93 LEU A N 1
ATOM 697 C CA . LEU A 1 93 ? 8.141 -5.949 1.533 1 97.56 93 LEU A CA 1
ATOM 698 C C . LEU A 1 93 ? 9.273 -5.25 0.783 1 97.56 93 LEU A C 1
ATOM 700 O O . LEU A 1 93 ? 9.062 -4.723 -0.312 1 97.56 93 LEU A O 1
ATOM 704 N N . PRO A 1 94 ? 10.484 -5.277 1.359 1 96.56 94 PRO A N 1
ATOM 705 C CA . PRO A 1 94 ? 11.594 -4.613 0.68 1 96.56 94 PRO A CA 1
ATOM 706 C C . PRO A 1 94 ? 11.953 -5.27 -0.653 1 96.56 94 PRO A C 1
ATOM 708 O O . PRO A 1 94 ? 11.898 -6.496 -0.774 1 96.56 94 PRO A O 1
ATOM 711 N N . VAL A 1 95 ? 12.328 -4.441 -1.583 1 97.19 95 VAL A N 1
ATOM 712 C CA . VAL A 1 95 ? 12.672 -4.895 -2.928 1 97.19 95 VAL A CA 1
ATOM 713 C C . VAL A 1 95 ? 13.852 -5.859 -2.861 1 97.19 95 VAL A C 1
ATOM 715 O O . VAL A 1 95 ? 14.844 -5.598 -2.168 1 97.19 95 VAL A O 1
ATOM 718 N N . ASN A 1 96 ? 13.766 -7.004 -3.504 1 97.5 96 ASN A N 1
ATOM 719 C CA . ASN A 1 96 ? 14.828 -7.98 -3.711 1 97.5 96 ASN A CA 1
ATOM 720 C C . ASN A 1 96 ? 15.219 -8.664 -2.406 1 97.5 96 ASN A C 1
ATOM 722 O O . ASN A 1 96 ? 16.328 -9.195 -2.285 1 97.5 96 ASN A O 1
ATOM 726 N N . ASP A 1 97 ? 14.359 -8.602 -1.41 1 97.88 97 ASP A N 1
ATOM 727 C CA . ASP A 1 97 ? 14.656 -9.227 -0.126 1 97.88 97 ASP A CA 1
ATOM 728 C C . ASP A 1 97 ? 13.875 -10.523 0.043 1 97.88 97 ASP A C 1
ATOM 730 O O . ASP A 1 97 ? 12.828 -10.547 0.698 1 97.88 97 ASP A O 1
ATOM 734 N N . GLU A 1 98 ? 14.422 -11.586 -0.416 1 98.44 98 GLU A N 1
ATOM 735 C CA . GLU A 1 98 ? 13.734 -12.875 -0.353 1 98.44 98 GLU A CA 1
ATOM 736 C C . GLU A 1 98 ? 13.688 -13.406 1.077 1 98.44 98 GLU A C 1
ATOM 738 O O . GLU A 1 98 ? 12.867 -14.266 1.396 1 98.44 98 GLU A O 1
ATOM 743 N N . ASN A 1 99 ? 14.617 -12.953 1.869 1 98.44 99 ASN A N 1
ATOM 744 C CA . ASN A 1 99 ? 14.531 -13.359 3.268 1 98.44 99 ASN A CA 1
ATOM 745 C C . ASN A 1 99 ? 13.289 -12.773 3.941 1 98.44 99 ASN A C 1
ATOM 747 O O . ASN A 1 99 ? 12.586 -13.469 4.672 1 98.44 99 ASN A O 1
ATOM 751 N N . ALA A 1 100 ? 13.055 -11.516 3.74 1 98.25 100 ALA A N 1
ATOM 752 C CA . ALA A 1 100 ? 11.828 -10.906 4.254 1 98.25 100 ALA A CA 1
ATOM 753 C C . ALA A 1 100 ? 10.594 -11.586 3.666 1 98.25 100 ALA A C 1
ATOM 755 O O . ALA A 1 100 ? 9.609 -11.812 4.375 1 98.25 100 ALA A O 1
ATOM 756 N N . MET A 1 101 ? 10.68 -11.859 2.441 1 98.62 101 MET A N 1
ATOM 757 C CA . MET A 1 101 ? 9.57 -12.531 1.775 1 98.62 101 MET A CA 1
ATOM 758 C C . MET A 1 101 ? 9.352 -13.93 2.352 1 98.62 101 MET A C 1
ATOM 760 O O . MET A 1 101 ? 8.211 -14.359 2.531 1 98.62 101 MET A O 1
ATOM 764 N N . PHE A 1 102 ? 10.438 -14.656 2.643 1 98.75 102 PHE A N 1
ATOM 765 C CA . PHE A 1 102 ? 10.359 -15.984 3.25 1 98.75 102 PHE A CA 1
ATOM 766 C C . PHE A 1 102 ? 9.617 -15.922 4.582 1 98.75 102 PHE A C 1
ATOM 768 O O . PHE A 1 102 ? 8.734 -16.75 4.844 1 98.75 102 PHE A O 1
ATOM 775 N N . LYS A 1 103 ? 9.961 -14.977 5.379 1 98.56 103 LYS A N 1
ATOM 776 C CA . LYS A 1 103 ? 9.297 -14.82 6.672 1 98.56 103 LYS A CA 1
ATOM 777 C C . LYS A 1 103 ? 7.809 -14.547 6.5 1 98.56 103 LYS A C 1
ATOM 779 O O . LYS A 1 103 ? 6.984 -15.062 7.258 1 98.56 103 LYS A O 1
ATOM 784 N N . ALA A 1 104 ? 7.473 -13.734 5.539 1 98.69 104 ALA A N 1
ATOM 785 C CA . ALA A 1 104 ? 6.066 -13.438 5.285 1 98.69 104 ALA A CA 1
ATOM 786 C C . ALA A 1 104 ? 5.32 -14.672 4.793 1 98.69 104 ALA A C 1
ATOM 788 O O . ALA A 1 104 ? 4.238 -14.992 5.293 1 98.69 104 ALA A O 1
ATOM 789 N N . VAL A 1 105 ? 5.898 -15.398 3.889 1 98.88 105 VAL A N 1
ATOM 790 C CA . VAL A 1 105 ? 5.277 -16.562 3.283 1 98.88 105 VAL A CA 1
ATOM 791 C C . VAL A 1 105 ? 5.074 -17.656 4.34 1 98.88 105 VAL A C 1
ATOM 793 O O . VAL A 1 105 ? 4.105 -18.406 4.285 1 98.88 105 VAL A O 1
ATOM 796 N N . ALA A 1 106 ? 5.961 -17.688 5.316 1 98.5 106 ALA A N 1
ATOM 797 C CA . ALA A 1 106 ? 5.832 -18.656 6.398 1 98.5 106 ALA A CA 1
ATOM 798 C C . ALA A 1 106 ? 4.551 -18.438 7.195 1 98.5 106 ALA A C 1
ATOM 800 O O . ALA A 1 106 ? 4.066 -19.328 7.879 1 98.5 106 ALA A O 1
ATOM 801 N N . ASN A 1 107 ? 3.975 -17.281 7.059 1 98.5 107 ASN A N 1
ATOM 802 C CA . ASN A 1 107 ? 2.818 -16.938 7.883 1 98.5 107 ASN A CA 1
ATOM 803 C C . ASN A 1 107 ? 1.54 -16.875 7.055 1 98.5 107 ASN A C 1
ATOM 805 O O . ASN A 1 107 ? 0.442 -17.062 7.578 1 98.5 107 ASN A O 1
ATOM 809 N N . GLN A 1 108 ? 1.698 -16.562 5.762 1 98.75 108 GLN A N 1
ATOM 810 C CA . GLN A 1 108 ? 0.519 -16.391 4.918 1 98.75 108 GLN A CA 1
ATOM 811 C C . GLN A 1 108 ? 0.907 -16.281 3.449 1 98.75 108 GLN A C 1
ATOM 813 O O . GLN A 1 108 ? 2.082 -16.094 3.123 1 98.75 108 GLN A O 1
ATOM 818 N N . PRO A 1 109 ? -0.111 -16.344 2.498 1 98.88 109 PRO A N 1
ATOM 819 C CA . PRO A 1 109 ? 0.193 -16.094 1.088 1 98.88 109 PRO A CA 1
ATOM 820 C C . PRO A 1 109 ? 0.628 -14.648 0.825 1 98.88 109 PRO A C 1
ATOM 822 O O . PRO A 1 109 ? 0.177 -13.734 1.513 1 98.88 109 PRO A O 1
ATOM 825 N N . VAL A 1 110 ? 1.484 -14.508 -0.168 1 98.94 110 VAL A N 1
ATOM 826 C CA . VAL A 1 110 ? 2.051 -13.211 -0.524 1 98.94 110 VAL A CA 1
ATOM 827 C C . VAL A 1 110 ? 1.837 -12.945 -2.012 1 98.94 110 VAL A C 1
ATOM 829 O O . VAL A 1 110 ? 2.166 -13.781 -2.854 1 98.94 110 VAL A O 1
ATOM 832 N N . SER A 1 111 ? 1.258 -11.773 -2.338 1 98.94 111 SER A N 1
ATOM 833 C CA . SER A 1 111 ? 1.118 -11.352 -3.729 1 98.94 111 SER A CA 1
ATOM 834 C C . SER A 1 111 ? 2.43 -10.797 -4.27 1 98.94 111 SER A C 1
ATOM 836 O O . SER A 1 111 ? 3.09 -9.992 -3.607 1 98.94 111 SER A O 1
ATOM 838 N N . VAL A 1 112 ? 2.754 -11.234 -5.527 1 98.88 112 VAL A N 1
ATOM 839 C CA . VAL A 1 112 ? 4.027 -10.773 -6.074 1 98.88 112 VAL A CA 1
ATOM 840 C C . VAL A 1 112 ? 3.863 -10.438 -7.555 1 98.88 112 VAL A C 1
ATOM 842 O O . VAL A 1 112 ? 3.031 -11.039 -8.242 1 98.88 112 VAL A O 1
ATOM 845 N N . GLY A 1 113 ? 4.621 -9.43 -7.996 1 98.19 113 GLY A N 1
ATOM 846 C CA . GLY A 1 113 ? 4.855 -9.242 -9.422 1 98.19 113 GLY A CA 1
ATOM 847 C C . GLY A 1 113 ? 5.934 -10.156 -9.969 1 98.19 113 GLY A C 1
ATOM 848 O O . GLY A 1 113 ? 6.879 -10.508 -9.258 1 98.19 113 GLY A O 1
ATOM 849 N N . ILE A 1 114 ? 5.773 -10.5 -11.25 1 98.19 114 ILE A N 1
ATOM 850 C CA . ILE A 1 114 ? 6.746 -11.383 -11.883 1 98.19 114 ILE A CA 1
ATOM 851 C C . ILE A 1 114 ? 6.816 -11.078 -13.375 1 98.19 114 ILE A C 1
ATOM 853 O O . ILE A 1 114 ? 5.859 -10.562 -13.961 1 98.19 114 ILE A O 1
ATOM 857 N N . ASP A 1 115 ? 7.949 -11.266 -13.938 1 97.94 115 ASP A N 1
ATOM 858 C CA . ASP A 1 115 ? 8.055 -11.242 -15.398 1 97.94 115 ASP A CA 1
ATOM 859 C C . ASP A 1 115 ? 7.52 -12.531 -16 1 97.94 115 ASP A C 1
ATOM 861 O O . ASP A 1 115 ? 8.188 -13.562 -15.977 1 97.94 115 ASP A O 1
ATOM 865 N N . GLY A 1 116 ? 6.367 -12.477 -16.562 1 96.12 116 GLY A N 1
ATOM 866 C CA . GLY A 1 116 ? 5.734 -13.648 -17.156 1 96.12 116 GLY A CA 1
ATOM 867 C C . GLY A 1 116 ? 5.848 -13.688 -18.672 1 96.12 116 GLY A C 1
ATOM 868 O O . GLY A 1 116 ? 5.102 -14.406 -19.328 1 96.12 116 GLY A O 1
ATOM 869 N N . SER A 1 117 ? 6.719 -12.953 -19.219 1 94.88 117 SER A N 1
ATOM 870 C CA . SER A 1 117 ? 6.746 -12.781 -20.672 1 94.88 117 SER A CA 1
ATOM 871 C C . SER A 1 117 ? 7.602 -13.859 -21.344 1 94.88 117 SER A C 1
ATOM 873 O O . SER A 1 117 ? 7.488 -14.086 -22.547 1 94.88 117 SER A O 1
ATOM 875 N N . GLY A 1 118 ? 8.469 -14.469 -20.562 1 93.56 118 GLY A N 1
ATOM 876 C CA . GLY A 1 118 ? 9.328 -15.484 -21.141 1 93.56 118 GLY A CA 1
ATOM 877 C C . GLY A 1 118 ? 8.57 -16.703 -21.625 1 93.56 118 GLY A C 1
ATOM 878 O O . GLY A 1 118 ? 7.613 -17.141 -20.984 1 93.56 118 GLY A O 1
ATOM 879 N N . GLN A 1 119 ? 9.062 -17.312 -22.688 1 93.88 119 GLN A N 1
ATOM 880 C CA . GLN A 1 119 ? 8.406 -18.484 -23.25 1 93.88 119 GLN A CA 1
ATOM 881 C C . GLN A 1 119 ? 8.406 -19.641 -22.266 1 93.88 119 GLN A C 1
ATOM 883 O O . GLN A 1 119 ? 7.41 -20.359 -22.141 1 93.88 119 GLN A O 1
ATOM 888 N N . ALA A 1 120 ? 9.531 -19.797 -21.625 1 94.5 120 ALA A N 1
ATOM 889 C CA . ALA A 1 120 ? 9.625 -20.891 -2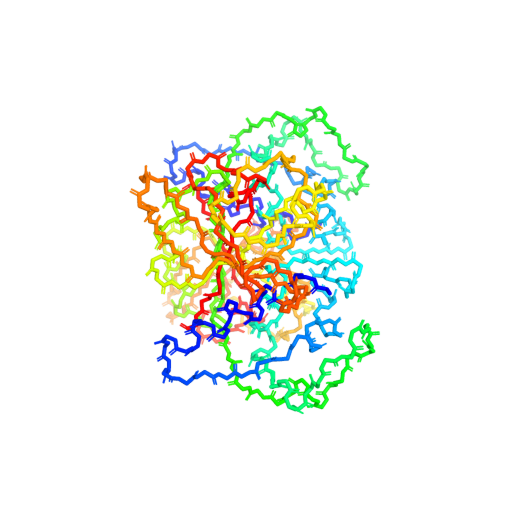0.672 1 94.5 120 ALA A CA 1
ATOM 890 C C . ALA A 1 120 ? 8.578 -20.766 -19.578 1 94.5 120 ALA A C 1
ATOM 892 O O . ALA A 1 120 ? 8.008 -21.75 -19.125 1 94.5 120 ALA A O 1
ATOM 893 N N . PHE A 1 121 ? 8.367 -19.594 -19.172 1 95.94 121 PHE A N 1
ATOM 894 C CA . PHE A 1 121 ? 7.359 -19.344 -18.156 1 95.94 121 PHE A CA 1
ATOM 895 C C . PHE A 1 121 ? 5.957 -19.578 -18.703 1 95.94 121 PHE A C 1
ATOM 897 O O . PHE A 1 121 ? 5.172 -20.328 -18.109 1 95.94 121 PHE A O 1
ATOM 904 N N . ARG A 1 122 ? 5.641 -19.031 -19.812 1 94.94 122 ARG A N 1
ATOM 905 C CA . ARG A 1 122 ? 4.305 -19.047 -20.406 1 94.94 122 ARG A CA 1
ATOM 906 C C . ARG A 1 122 ? 3.863 -20.469 -20.719 1 94.94 122 ARG A C 1
ATOM 908 O O . ARG A 1 122 ? 2.684 -20.797 -20.594 1 94.94 122 ARG A O 1
ATOM 915 N N . PHE A 1 123 ? 4.844 -21.234 -21.062 1 93.5 123 PHE A N 1
ATOM 916 C CA . PHE A 1 123 ? 4.492 -22.578 -21.531 1 93.5 123 PHE A CA 1
ATOM 917 C C . PHE A 1 123 ? 4.965 -23.641 -20.547 1 93.5 123 PHE A C 1
ATOM 919 O O . PHE A 1 123 ? 5.137 -24.797 -20.922 1 93.5 123 PHE A O 1
ATOM 926 N N . PHE A 1 124 ? 5.156 -23.172 -19.391 1 94.5 124 PHE A N 1
ATOM 927 C CA . PHE A 1 124 ? 5.562 -24.125 -18.359 1 94.5 124 PHE A CA 1
ATOM 928 C C . PHE A 1 124 ? 4.492 -25.188 -18.156 1 94.5 124 PHE A C 1
ATOM 930 O O . PHE A 1 124 ? 3.312 -24.859 -18 1 94.5 124 PHE A O 1
ATOM 937 N N . GLN A 1 125 ? 4.859 -26.5 -18.109 1 92.31 125 GLN A N 1
ATOM 938 C CA . GLN A 1 125 ? 3.893 -27.594 -18.016 1 92.31 125 GLN A CA 1
ATOM 939 C C . GLN A 1 125 ? 4.105 -28.422 -16.75 1 92.31 125 GLN A C 1
ATOM 941 O O . GLN A 1 125 ? 3.395 -29.391 -16.516 1 92.31 125 GLN A O 1
ATOM 946 N N . GLY A 1 126 ? 5.059 -28.094 -15.953 1 89.56 126 GLY A N 1
ATOM 947 C CA . GLY A 1 126 ? 5.332 -28.859 -14.758 1 89.56 126 GLY A CA 1
ATOM 948 C C . GLY A 1 126 ? 6.613 -29.672 -14.844 1 89.56 126 GLY A C 1
ATOM 949 O O . GLY A 1 126 ? 7.379 -29.531 -15.797 1 89.56 126 GLY A O 1
ATOM 950 N N . GLY A 1 127 ? 6.969 -30.422 -13.766 1 87.06 127 GLY A N 1
ATOM 951 C CA . GLY A 1 127 ? 8.062 -31.375 -13.836 1 87.06 127 GLY A CA 1
ATOM 952 C C . GLY A 1 127 ? 9.281 -30.953 -13.039 1 87.06 127 GLY A C 1
ATOM 953 O O . GLY A 1 127 ? 10.383 -31.469 -13.25 1 87.06 127 GL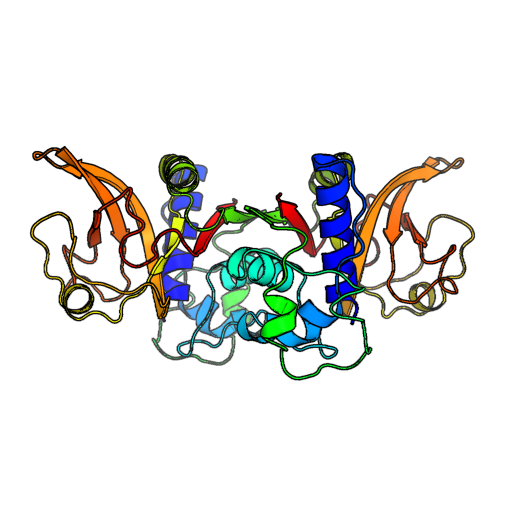Y A O 1
ATOM 954 N N . GLY A 1 128 ? 9.039 -30.172 -12.086 1 93.81 128 GLY A N 1
ATOM 955 C CA . GLY A 1 128 ? 10.172 -29.781 -11.258 1 93.81 128 GLY A CA 1
ATOM 956 C C . GLY A 1 128 ? 10.156 -28.312 -10.875 1 93.81 128 GLY A C 1
ATOM 957 O O . GLY A 1 128 ? 9.117 -27.656 -10.945 1 93.81 128 GLY A O 1
ATOM 958 N N . VAL A 1 129 ? 11.375 -27.906 -10.414 1 97.81 129 VAL A N 1
ATOM 959 C CA . VAL A 1 129 ? 11.531 -26.5 -10.016 1 97.81 129 VAL A CA 1
ATOM 960 C C . VAL A 1 129 ? 11.883 -25.656 -11.242 1 97.81 129 VAL A C 1
ATOM 962 O O . VAL A 1 129 ? 12.875 -25.922 -11.922 1 97.81 129 VAL A O 1
ATOM 965 N N . PHE A 1 130 ? 11.07 -24.703 -11.539 1 97.75 130 PHE A N 1
ATOM 966 C CA . PHE A 1 130 ? 11.297 -23.812 -12.672 1 97.75 130 PHE A CA 1
ATOM 967 C C . PHE A 1 130 ? 12.547 -22.969 -12.453 1 97.75 130 PHE A C 1
ATOM 969 O O . PHE A 1 130 ? 12.672 -22.281 -11.438 1 97.75 130 PHE A O 1
ATOM 976 N N . ASN A 1 131 ? 13.438 -23.016 -13.414 1 93.62 131 ASN A N 1
ATOM 977 C CA . ASN A 1 131 ? 14.656 -22.219 -13.422 1 93.62 131 ASN A CA 1
ATOM 978 C C . ASN A 1 131 ? 14.953 -21.641 -14.805 1 93.62 131 ASN A C 1
ATOM 980 O O . ASN A 1 131 ? 16.094 -21.312 -15.117 1 93.62 131 ASN A O 1
ATOM 984 N N . GLY A 1 132 ? 13.953 -21.547 -15.633 1 92.25 132 GLY A N 1
ATOM 985 C CA . GLY A 1 132 ? 14.117 -21.094 -17 1 92.25 132 GLY A CA 1
ATOM 986 C C . GLY A 1 132 ? 14.469 -19.609 -17.094 1 92.25 132 GLY A C 1
ATOM 987 O O . GLY A 1 132 ? 14.477 -18.906 -16.078 1 92.25 132 GLY A O 1
ATOM 988 N N . ASP A 1 133 ? 14.742 -19.219 -18.297 1 91.12 133 ASP A N 1
ATOM 989 C CA . ASP A 1 133 ? 15.117 -17.828 -18.531 1 91.12 133 ASP A CA 1
ATOM 990 C C . ASP A 1 133 ? 13.914 -16.891 -18.375 1 91.12 133 ASP A C 1
ATOM 992 O O . ASP A 1 133 ? 12.836 -17.172 -18.906 1 91.12 133 ASP A O 1
ATOM 996 N N . CYS A 1 134 ? 14.141 -15.961 -17.609 1 91 134 CYS A N 1
ATOM 997 C CA . CYS A 1 134 ? 13.148 -14.906 -17.469 1 91 134 CYS A CA 1
ATOM 998 C C . CYS A 1 134 ? 13.82 -13.562 -17.172 1 91 134 CYS A C 1
ATOM 1000 O O . CYS A 1 134 ? 14.938 -13.523 -16.672 1 91 134 CYS A O 1
ATOM 1002 N N . GLY A 1 135 ? 13.211 -12.438 -17.609 1 92.5 135 GLY A N 1
ATOM 1003 C CA . GLY A 1 135 ? 13.68 -11.102 -17.281 1 92.5 135 GLY A CA 1
ATOM 1004 C C . GLY A 1 135 ? 13.164 -10.602 -15.938 1 92.5 135 GLY A C 1
ATOM 1005 O O . GLY A 1 135 ? 12.852 -11.398 -15.055 1 92.5 135 GLY A O 1
ATOM 1006 N N . SER A 1 136 ? 13.289 -9.344 -15.711 1 92.19 136 SER A N 1
ATOM 1007 C CA . SER A 1 136 ? 12.82 -8.734 -14.469 1 92.19 136 SER A CA 1
ATOM 1008 C C . SER A 1 136 ? 11.852 -7.586 -14.75 1 92.19 136 SER A C 1
ATOM 1010 O O . SER A 1 136 ? 11.633 -6.727 -13.891 1 92.19 136 SER A O 1
ATOM 1012 N N . ASP A 1 137 ? 11.32 -7.559 -15.969 1 94.69 137 ASP A N 1
ATOM 1013 C CA . ASP A 1 137 ? 10.258 -6.605 -16.266 1 94.69 137 ASP A CA 1
ATOM 1014 C C . ASP A 1 137 ? 8.906 -7.117 -15.773 1 94.69 137 ASP A C 1
ATOM 1016 O O . ASP A 1 137 ? 8.242 -7.887 -16.469 1 94.69 137 ASP A O 1
ATOM 1020 N N . LEU A 1 138 ? 8.523 -6.625 -14.664 1 95.94 138 LEU A N 1
ATOM 1021 C CA . LEU A 1 138 ? 7.316 -7.137 -14.023 1 95.94 138 LEU A CA 1
ATOM 1022 C C . LEU A 1 138 ? 6.078 -6.793 -14.844 1 95.94 138 LEU A C 1
ATOM 1024 O O . LEU A 1 138 ? 5.781 -5.617 -15.078 1 95.94 138 LEU A O 1
ATOM 1028 N N . ASN A 1 139 ? 5.395 -7.789 -15.406 1 96.06 139 ASN A N 1
ATOM 1029 C CA . ASN A 1 139 ? 4.23 -7.582 -16.266 1 96.06 139 ASN A CA 1
ATOM 1030 C C . ASN A 1 139 ? 3.123 -8.586 -15.953 1 96.06 139 ASN A C 1
ATOM 1032 O O . ASN A 1 139 ? 2.186 -8.742 -16.734 1 96.06 139 ASN A O 1
ATOM 1036 N N . HIS A 1 140 ? 3.271 -9.289 -14.906 1 97.44 140 HIS A N 1
ATOM 1037 C CA . HIS A 1 140 ? 2.328 -10.305 -14.445 1 97.44 140 HIS A CA 1
ATOM 1038 C C . HIS A 1 140 ? 2.297 -10.383 -12.93 1 97.44 140 HIS A C 1
ATOM 1040 O O . HIS A 1 140 ? 3.104 -9.742 -12.25 1 97.44 140 HIS A O 1
ATOM 1046 N N . ALA A 1 141 ? 1.248 -10.992 -12.391 1 98.44 141 ALA A N 1
ATOM 1047 C CA . ALA A 1 141 ? 1.116 -11.156 -10.945 1 98.44 141 ALA A CA 1
ATOM 1048 C C . ALA A 1 141 ? 0.705 -12.586 -10.594 1 98.44 141 ALA A C 1
ATOM 1050 O O . ALA A 1 141 ? -0.128 -13.188 -11.281 1 98.44 141 ALA A O 1
ATOM 1051 N N . VAL A 1 142 ? 1.349 -13.125 -9.578 1 98.81 142 VAL A N 1
ATOM 1052 C CA . VAL A 1 142 ? 1.025 -14.438 -9.031 1 98.81 142 VAL A CA 1
ATOM 1053 C C . VAL A 1 142 ? 1.017 -14.375 -7.508 1 98.81 142 VAL A C 1
ATOM 1055 O O . VAL A 1 142 ? 1.249 -13.312 -6.922 1 98.81 142 VAL A O 1
ATOM 1058 N N . THR A 1 143 ? 0.636 -15.484 -6.883 1 98.94 143 THR A N 1
ATOM 1059 C CA . THR A 1 143 ? 0.599 -15.547 -5.426 1 98.94 143 THR A CA 1
ATOM 1060 C C . THR A 1 143 ? 1.502 -16.672 -4.91 1 98.94 143 THR A C 1
ATOM 1062 O O . THR A 1 143 ? 1.368 -17.812 -5.32 1 98.94 143 THR A O 1
ATOM 1065 N N . ILE A 1 144 ? 2.451 -16.266 -4.055 1 98.94 144 ILE A N 1
ATOM 1066 C CA . ILE A 1 144 ? 3.232 -17.297 -3.377 1 98.94 144 ILE A CA 1
ATOM 1067 C C . ILE A 1 144 ? 2.418 -17.906 -2.236 1 98.94 144 ILE A C 1
ATOM 1069 O O . ILE A 1 144 ? 1.959 -17.188 -1.345 1 98.94 144 ILE A O 1
ATOM 1073 N N . VAL A 1 145 ? 2.309 -19.25 -2.229 1 98.81 145 VAL A N 1
ATOM 1074 C CA . VAL A 1 145 ? 1.427 -19.891 -1.258 1 98.81 145 VAL A CA 1
ATOM 1075 C C . VAL A 1 145 ? 2.223 -20.875 -0.412 1 98.81 145 VAL A C 1
ATOM 1077 O O . VAL A 1 145 ? 1.67 -21.516 0.485 1 98.81 145 VAL A O 1
ATOM 1080 N N . GLY A 1 146 ? 3.496 -20.969 -0.674 1 98.75 146 GLY A N 1
ATOM 1081 C CA . GLY A 1 146 ? 4.34 -21.875 0.091 1 98.75 146 GLY A CA 1
ATOM 1082 C C . GLY A 1 146 ? 5.777 -21.906 -0.4 1 98.75 146 GLY A C 1
ATOM 1083 O O . GLY A 1 146 ? 6.16 -21.125 -1.266 1 98.75 146 GLY A O 1
ATOM 1084 N N . TYR A 1 147 ? 6.543 -22.766 0.245 1 98.81 147 TYR A N 1
ATOM 1085 C CA . TYR A 1 147 ? 7.945 -22.953 -0.099 1 98.81 147 TYR A CA 1
ATOM 1086 C C . TYR A 1 147 ? 8.438 -24.328 0.309 1 98.81 147 TYR A C 1
ATOM 1088 O O . TYR A 1 147 ? 7.758 -25.047 1.055 1 98.81 147 TYR A O 1
ATOM 1096 N N . GLY A 1 148 ? 9.531 -24.672 -0.279 1 98.44 148 GLY A N 1
ATOM 1097 C CA . GLY A 1 148 ? 10.117 -25.969 0.053 1 98.44 148 GLY A CA 1
ATOM 1098 C C . GLY A 1 148 ? 11.508 -26.141 -0.523 1 98.44 148 GLY A C 1
ATOM 1099 O O . GLY A 1 148 ? 12.164 -25.172 -0.908 1 98.44 148 GLY A O 1
ATOM 1100 N N . THR A 1 149 ? 12 -27.344 -0.358 1 98.5 149 THR A N 1
ATOM 1101 C CA . THR A 1 149 ? 13.25 -27.797 -0.944 1 98.5 149 THR A CA 1
ATOM 1102 C C . THR A 1 149 ? 13.047 -29.109 -1.691 1 98.5 149 THR A C 1
ATOM 1104 O O . THR A 1 149 ? 12.414 -30.031 -1.171 1 98.5 149 THR A O 1
ATOM 1107 N N . SER A 1 150 ? 13.547 -29.141 -2.906 1 97.5 150 SER A N 1
ATOM 1108 C CA . SER A 1 150 ? 13.391 -30.344 -3.709 1 97.5 150 SER A CA 1
ATOM 1109 C C . SER A 1 150 ? 14.289 -31.469 -3.201 1 97.5 150 SER A C 1
ATOM 1111 O O . SER A 1 150 ? 15.148 -31.25 -2.35 1 97.5 150 SER A O 1
ATOM 1113 N N . GLU A 1 151 ? 14.008 -32.688 -3.717 1 96.62 151 GLU A N 1
ATOM 1114 C CA . GLU A 1 151 ? 14.828 -33.844 -3.361 1 96.62 151 GLU A CA 1
ATOM 1115 C C . GLU A 1 151 ? 16.297 -33.625 -3.725 1 96.62 151 GLU A C 1
ATOM 1117 O O . GLU A 1 151 ? 17.188 -34.125 -3.049 1 96.62 151 GLU A O 1
ATOM 1122 N N . GLU A 1 152 ? 16.516 -32.875 -4.719 1 96.25 152 GLU A N 1
ATOM 1123 C CA . GLU A 1 152 ? 17.859 -32.562 -5.195 1 96.25 152 GLU A CA 1
ATOM 1124 C C . GLU A 1 152 ? 18.469 -31.391 -4.422 1 96.25 152 GLU A C 1
ATOM 1126 O O . GLU A 1 152 ? 19.609 -30.984 -4.688 1 96.25 152 GLU A O 1
ATOM 1131 N N . GLY A 1 153 ? 17.719 -30.812 -3.549 1 97.62 153 GLY A N 1
ATOM 1132 C CA . GLY A 1 153 ? 18.266 -29.781 -2.672 1 97.62 153 GLY A CA 1
ATOM 1133 C C . GLY A 1 153 ? 18.016 -28.375 -3.186 1 97.62 153 GLY A C 1
ATOM 1134 O O . GLY A 1 153 ? 18.641 -27.422 -2.707 1 97.62 153 GLY A O 1
ATOM 1135 N N . VAL A 1 154 ? 17.125 -28.219 -4.125 1 97.81 154 VAL A N 1
ATOM 1136 C CA . VAL A 1 154 ? 16.859 -26.906 -4.684 1 97.81 154 VAL A CA 1
ATOM 1137 C C . VAL A 1 154 ? 15.695 -26.25 -3.926 1 97.81 154 VAL A C 1
ATOM 1139 O O . VAL A 1 154 ? 14.602 -26.812 -3.852 1 97.81 154 VAL A O 1
ATOM 1142 N N . ASP A 1 155 ? 15.984 -25.062 -3.334 1 98.56 155 ASP A N 1
ATOM 1143 C CA . ASP A 1 155 ? 14.938 -24.312 -2.654 1 98.56 155 ASP A CA 1
ATOM 1144 C C . ASP A 1 155 ? 13.977 -23.672 -3.658 1 98.56 155 ASP A C 1
ATOM 1146 O O . ASP A 1 155 ? 14.406 -23.188 -4.703 1 98.56 155 ASP A O 1
ATOM 1150 N N . TYR A 1 156 ? 12.68 -23.656 -3.305 1 98.75 156 TYR A N 1
ATOM 1151 C CA . TYR A 1 156 ? 11.711 -23.109 -4.258 1 98.75 156 TYR A CA 1
ATOM 1152 C C . TYR A 1 156 ? 10.555 -22.438 -3.541 1 98.75 156 TYR A C 1
ATOM 1154 O O . TYR A 1 156 ? 10.312 -22.688 -2.359 1 98.75 156 TYR A O 1
ATOM 1162 N N . TRP A 1 157 ? 9.93 -21.469 -4.262 1 98.81 157 TRP A N 1
ATOM 1163 C CA . TRP A 1 157 ? 8.594 -20.969 -3.939 1 98.81 157 TRP A CA 1
ATOM 1164 C C . TRP A 1 157 ? 7.52 -21.781 -4.645 1 98.81 157 TRP A C 1
ATOM 1166 O O . TRP A 1 157 ? 7.734 -22.281 -5.754 1 98.81 157 TRP A O 1
ATOM 1176 N N . ILE A 1 158 ? 6.398 -21.938 -4.043 1 98.75 158 ILE A N 1
ATOM 1177 C CA . ILE A 1 158 ? 5.207 -22.438 -4.727 1 98.75 158 ILE A CA 1
ATOM 1178 C C . ILE A 1 158 ? 4.309 -21.25 -5.102 1 98.75 158 ILE A C 1
ATOM 1180 O O . ILE A 1 158 ? 3.863 -20.5 -4.23 1 98.75 158 ILE A O 1
ATOM 1184 N N . VAL A 1 159 ? 4.062 -21.141 -6.441 1 98.75 159 VAL A N 1
ATOM 1185 C CA . VAL A 1 159 ? 3.258 -20 -6.871 1 98.75 159 VAL A CA 1
ATOM 1186 C C . VAL A 1 159 ? 1.958 -20.5 -7.504 1 98.75 159 VAL A C 1
ATOM 1188 O O . VAL A 1 159 ? 1.941 -21.531 -8.18 1 98.75 159 VAL A O 1
ATOM 1191 N N . LYS A 1 160 ? 0.919 -19.766 -7.18 1 98.44 160 LYS A N 1
ATOM 1192 C CA . LYS A 1 160 ? -0.384 -19.938 -7.812 1 98.44 160 LYS A CA 1
ATOM 1193 C C . LYS A 1 160 ? -0.601 -18.938 -8.938 1 98.44 160 LYS A C 1
ATOM 1195 O O . LYS A 1 160 ? -0.476 -17.719 -8.719 1 98.44 160 LYS A O 1
ATOM 1200 N N . ASN A 1 161 ? -0.873 -19.438 -10.117 1 97.69 161 ASN A N 1
ATOM 1201 C CA . ASN A 1 161 ? -1.151 -18.609 -11.289 1 97.69 161 ASN A CA 1
ATOM 1202 C C . ASN A 1 161 ? -2.65 -18.484 -11.539 1 97.69 161 ASN A C 1
ATOM 1204 O O . ASN A 1 161 ? -3.457 -19.094 -10.844 1 97.69 161 ASN A O 1
ATOM 1208 N N . SER A 1 162 ? -2.945 -17.609 -12.484 1 95.81 162 SER A N 1
ATOM 1209 C CA . SER A 1 162 ? -4.352 -17.344 -12.766 1 95.81 162 SER A CA 1
ATOM 1210 C C . SER A 1 162 ? -4.75 -17.859 -14.148 1 95.81 162 SER A C 1
ATOM 1212 O O . SER A 1 162 ? -5.809 -17.5 -14.664 1 95.81 162 SER A O 1
ATOM 1214 N N . TRP A 1 163 ? -3.91 -18.656 -14.773 1 93.31 163 TRP A N 1
ATOM 1215 C CA . TRP A 1 163 ? -4.117 -19.062 -16.156 1 93.31 163 TRP A CA 1
ATOM 1216 C C . TRP A 1 163 ? -4.812 -20.406 -16.234 1 93.31 163 TRP A C 1
ATOM 1218 O O . TRP A 1 163 ? -4.816 -21.062 -17.281 1 93.31 163 TRP A O 1
ATOM 1228 N N . GLY A 1 164 ? -5.348 -20.938 -15.109 1 90.94 164 GLY A N 1
ATOM 1229 C CA . GLY A 1 164 ? -6.113 -22.172 -15.109 1 90.94 164 GLY A CA 1
ATOM 1230 C C . GLY A 1 164 ? -5.266 -23.391 -14.852 1 90.94 164 GLY A C 1
ATOM 1231 O O . GLY A 1 164 ? -4.055 -23.297 -14.648 1 90.94 164 GLY A O 1
ATOM 1232 N N . GLY A 1 165 ? -5.93 -24.484 -14.828 1 93.12 165 GLY A N 1
ATOM 1233 C CA . GLY A 1 165 ? -5.309 -25.734 -14.414 1 93.12 165 GLY A CA 1
ATOM 1234 C C . GLY A 1 165 ? -4.426 -26.344 -15.492 1 93.12 165 GLY A C 1
ATOM 1235 O O . GLY A 1 165 ? -3.639 -27.25 -15.219 1 93.12 165 GLY A O 1
ATOM 1236 N N . ASN A 1 166 ? -4.531 -25.859 -16.672 1 92.88 166 ASN A N 1
ATOM 1237 C CA . ASN A 1 166 ? -3.742 -26.422 -17.766 1 92.88 166 ASN A CA 1
ATOM 1238 C C . ASN A 1 166 ? -2.334 -25.828 -17.797 1 92.88 166 ASN A C 1
ATOM 1240 O O . ASN A 1 166 ? -1.49 -26.266 -18.578 1 92.88 166 ASN A O 1
ATOM 1244 N N . TRP A 1 167 ? -2.062 -24.906 -16.984 1 95.94 167 TRP A N 1
ATOM 1245 C CA . TRP A 1 167 ? -0.741 -24.297 -16.859 1 95.94 167 TRP A CA 1
ATOM 1246 C C . TRP A 1 167 ? 0.009 -24.875 -15.664 1 95.94 167 TRP A C 1
ATOM 1248 O O . TRP A 1 167 ? -0.582 -25.109 -14.609 1 95.94 167 TRP A O 1
ATOM 1258 N N . GLY A 1 168 ? 1.313 -25.078 -15.852 1 96.75 168 GLY A N 1
ATOM 1259 C CA . GLY A 1 168 ? 2.104 -25.609 -14.75 1 96.75 168 GLY A CA 1
ATOM 1260 C C . GLY A 1 168 ? 1.59 -26.938 -14.234 1 96.75 168 GLY A C 1
ATOM 1261 O O . GLY A 1 168 ? 1.262 -27.828 -15.016 1 96.75 168 GLY A O 1
ATOM 1262 N N . GLU A 1 169 ? 1.652 -27.078 -12.961 1 96.94 169 GLU A N 1
ATOM 1263 C CA . GLU A 1 169 ? 1.079 -28.234 -12.273 1 96.94 169 GLU A CA 1
ATOM 1264 C C . GLU A 1 169 ? -0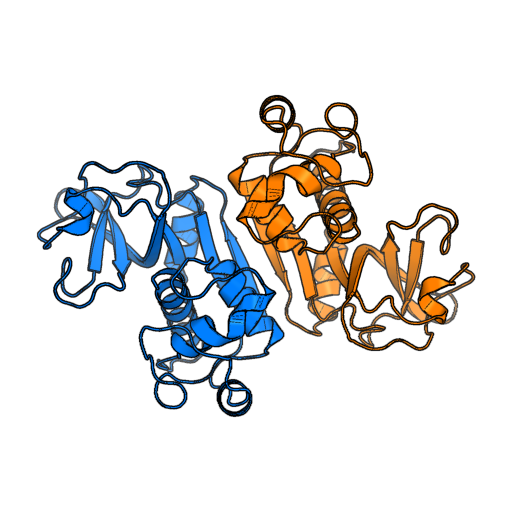.271 -27.891 -11.648 1 96.94 169 GLU A C 1
ATOM 1266 O O . GLU A 1 169 ? -0.338 -27.453 -10.492 1 96.94 169 GLU A O 1
ATOM 1271 N N . ASN A 1 170 ? -1.302 -28.031 -12.43 1 96.31 170 ASN A N 1
ATOM 1272 C CA . ASN A 1 170 ? -2.652 -27.703 -11.992 1 96.31 170 ASN A CA 1
ATOM 1273 C C . ASN A 1 170 ? -2.762 -26.25 -11.562 1 96.31 170 ASN A C 1
ATOM 1275 O O . ASN A 1 170 ? -3.344 -25.938 -10.523 1 96.31 170 ASN A O 1
ATOM 1279 N N . GLY A 1 171 ? -2.004 -25.391 -12.242 1 97.31 171 GLY A N 1
ATOM 1280 C CA . GLY A 1 171 ? -2.094 -23.953 -11.984 1 97.31 171 GLY A CA 1
ATOM 1281 C C . GLY A 1 171 ? -1.016 -23.453 -11.055 1 97.31 171 GLY A C 1
ATOM 1282 O O . GLY A 1 171 ? -0.992 -22.266 -10.711 1 97.31 171 GLY A O 1
ATOM 1283 N N . PHE A 1 172 ? -0.109 -24.391 -10.641 1 98.25 172 PHE A N 1
ATOM 1284 C CA . PHE A 1 172 ? 0.952 -24.031 -9.711 1 98.25 172 PHE A CA 1
ATOM 1285 C C . PHE A 1 172 ? 2.322 -24.25 -10.336 1 98.25 172 PHE A C 1
ATOM 1287 O O . PHE A 1 172 ? 2.445 -24.953 -11.344 1 98.25 172 PHE A O 1
ATOM 1294 N N . MET A 1 173 ? 3.262 -23.609 -9.742 1 98.19 173 MET A N 1
ATOM 1295 C CA . MET A 1 173 ? 4.652 -23.781 -10.156 1 98.19 173 MET A CA 1
ATOM 1296 C C . MET A 1 173 ? 5.594 -23.703 -8.961 1 98.19 173 MET A C 1
ATOM 1298 O O . MET A 1 173 ? 5.406 -22.859 -8.078 1 98.19 173 MET A O 1
ATOM 1302 N N . LYS A 1 174 ? 6.516 -24.609 -8.93 1 98.56 174 LYS A N 1
ATOM 1303 C CA . LYS A 1 174 ? 7.695 -24.406 -8.094 1 98.56 174 LYS A CA 1
ATOM 1304 C C . LYS A 1 174 ? 8.742 -23.562 -8.82 1 98.56 174 LYS A C 1
ATOM 1306 O O . LYS A 1 174 ? 9.156 -23.906 -9.93 1 98.56 174 LYS A O 1
ATOM 1311 N N . ILE A 1 175 ? 9.086 -22.5 -8.266 1 98.56 175 ILE A N 1
ATOM 1312 C CA . ILE A 1 175 ? 10.062 -21.625 -8.906 1 98.56 175 ILE A CA 1
ATOM 1313 C C . ILE A 1 175 ? 11.266 -21.438 -7.973 1 98.56 175 ILE A C 1
ATOM 1315 O O . ILE A 1 175 ? 11.094 -21.266 -6.762 1 98.56 175 ILE A O 1
ATOM 1319 N N . GLN A 1 176 ? 12.398 -21.375 -8.523 1 98.25 176 GLN A N 1
ATOM 1320 C CA . GLN A 1 176 ? 13.625 -21.344 -7.738 1 98.25 176 GLN A CA 1
ATOM 1321 C C . GLN A 1 176 ? 13.641 -20.141 -6.797 1 98.25 176 GLN A C 1
ATOM 1323 O O . GLN A 1 176 ? 13.32 -19.016 -7.207 1 98.25 176 GLN A O 1
ATOM 1328 N N . ARG A 1 177 ? 13.984 -20.406 -5.613 1 98.19 177 ARG A N 1
ATOM 1329 C CA . ARG A 1 177 ? 14.094 -19.391 -4.562 1 98.19 177 ARG A CA 1
ATOM 1330 C C . ARG A 1 177 ? 15.547 -19.047 -4.289 1 98.19 177 ARG A C 1
ATOM 1332 O O . ARG A 1 177 ? 16.438 -19.891 -4.438 1 98.19 177 ARG A O 1
ATOM 1339 N N . GLY A 1 178 ? 15.773 -17.797 -3.857 1 97.56 178 GLY A N 1
ATOM 1340 C CA . GLY A 1 178 ? 17.094 -17.375 -3.441 1 97.56 178 GLY A CA 1
ATOM 1341 C C . GLY A 1 178 ? 17.859 -16.641 -4.527 1 97.56 178 GLY A C 1
ATOM 1342 O O . GLY A 1 178 ? 18.969 -16.141 -4.293 1 97.56 178 GLY A O 1
ATOM 1343 N N . VAL A 1 179 ? 17.281 -16.516 -5.723 1 97.25 179 VAL A N 1
ATOM 1344 C CA . VAL A 1 179 ? 18 -15.883 -6.816 1 97.25 179 VAL A CA 1
ATOM 1345 C C . VAL A 1 179 ? 17.109 -14.836 -7.477 1 97.25 179 VAL A C 1
ATOM 1347 O O . VAL A 1 179 ? 17.375 -14.398 -8.602 1 97.25 179 VAL A O 1
ATOM 1350 N N . ASN A 1 180 ? 15.969 -14.508 -6.898 1 97.81 180 ASN A N 1
ATOM 1351 C CA . ASN A 1 180 ? 15.008 -13.539 -7.414 1 97.81 180 ASN A CA 1
ATOM 1352 C C . ASN A 1 180 ? 14.586 -13.867 -8.844 1 97.81 180 ASN A C 1
ATOM 1354 O O . ASN A 1 180 ? 14.617 -13.008 -9.719 1 97.81 180 ASN A O 1
ATOM 1358 N N . LYS A 1 181 ? 14.336 -15.195 -9.047 1 98 181 LYS A N 1
ATOM 1359 C CA . LYS A 1 181 ? 13.938 -15.68 -10.359 1 98 181 LYS A CA 1
ATOM 1360 C C . LYS A 1 181 ? 12.75 -14.891 -10.906 1 98 181 LYS A C 1
ATOM 1362 O O . LYS A 1 181 ? 11.75 -14.711 -10.211 1 98 181 LYS A O 1
ATOM 1367 N N . CYS A 1 182 ? 12.938 -14.367 -12.148 1 98.06 182 CYS A N 1
ATOM 1368 C CA . CYS A 1 182 ? 11.922 -13.633 -12.891 1 98.06 182 CYS A CA 1
ATOM 1369 C C . CYS A 1 182 ? 11.5 -12.375 -12.141 1 98.06 182 CYS A C 1
ATOM 1371 O O . CYS A 1 182 ? 10.367 -11.914 -12.289 1 98.06 182 CYS A O 1
ATOM 1373 N N . GLY A 1 183 ? 12.273 -11.867 -11.203 1 98 183 GLY A N 1
ATOM 1374 C CA . GLY A 1 183 ? 11.992 -10.641 -10.469 1 98 183 GLY A CA 1
ATOM 1375 C C . GLY A 1 183 ? 10.969 -10.82 -9.367 1 98 183 GLY A C 1
ATOM 1376 O O . GLY A 1 183 ? 10.32 -9.859 -8.945 1 98 183 GLY A O 1
ATOM 1377 N N . ILE A 1 184 ? 10.828 -12 -8.859 1 98.62 184 ILE A N 1
ATOM 1378 C CA . ILE A 1 184 ? 9.695 -12.398 -8.023 1 98.62 184 ILE A CA 1
ATOM 1379 C C . ILE A 1 184 ? 9.742 -11.648 -6.695 1 98.62 184 ILE A C 1
ATOM 1381 O O . ILE A 1 184 ? 8.727 -11.539 -6.004 1 98.62 184 ILE A O 1
ATOM 1385 N N . ALA A 1 185 ? 10.883 -11.109 -6.273 1 98.44 185 ALA A N 1
ATOM 1386 C CA . ALA A 1 185 ? 11 -10.43 -4.988 1 98.44 185 ALA A CA 1
ATOM 1387 C C . ALA A 1 185 ? 11.047 -8.914 -5.176 1 98.44 185 ALA A C 1
ATOM 1389 O O . ALA A 1 185 ? 11.406 -8.18 -4.25 1 98.44 185 ALA A O 1
ATOM 1390 N N . MET A 1 186 ? 10.75 -8.43 -6.336 1 97.88 186 MET A N 1
ATOM 1391 C CA . MET A 1 186 ? 10.906 -7.008 -6.625 1 97.88 186 MET A CA 1
ATOM 1392 C C . MET A 1 186 ? 9.672 -6.223 -6.199 1 97.88 186 MET A C 1
ATOM 1394 O O . MET A 1 186 ? 9.742 -5.016 -5.973 1 97.88 186 MET A O 1
ATOM 1398 N N . ARG A 1 187 ? 8.547 -6.863 -6.172 1 97.62 187 ARG A N 1
ATOM 1399 C CA . ARG A 1 187 ? 7.285 -6.258 -5.746 1 97.62 187 ARG A CA 1
ATOM 1400 C C . ARG A 1 187 ? 6.41 -7.27 -5.016 1 97.62 187 ARG A C 1
ATOM 1402 O O . ARG A 1 187 ? 5.664 -8.023 -5.645 1 97.62 187 ARG A O 1
ATOM 1409 N N . ALA A 1 188 ? 6.52 -7.246 -3.682 1 98.75 188 ALA A N 1
ATOM 1410 C CA . ALA A 1 188 ? 5.82 -8.219 -2.836 1 98.75 188 ALA A CA 1
ATOM 1411 C C . ALA A 1 188 ? 5.012 -7.512 -1.75 1 98.75 188 ALA A C 1
ATOM 1413 O O . ALA A 1 188 ? 5.469 -6.527 -1.168 1 98.75 188 ALA A O 1
ATOM 1414 N N . SER A 1 189 ? 3.795 -7.965 -1.556 1 98.81 189 SER A N 1
ATOM 1415 C CA . SER A 1 189 ? 2.902 -7.406 -0.545 1 98.81 189 SER A CA 1
ATOM 1416 C C . SER A 1 189 ? 1.922 -8.453 -0.035 1 98.81 189 SER A C 1
ATOM 1418 O O . SER A 1 189 ? 1.711 -9.484 -0.682 1 98.81 189 SER A O 1
ATOM 1420 N N . TYR A 1 190 ? 1.396 -8.234 1.162 1 98.81 190 TYR A N 1
ATOM 1421 C CA . TYR A 1 190 ? 0.364 -9.125 1.679 1 98.81 190 TYR A CA 1
ATOM 1422 C C . TYR A 1 190 ? -0.673 -8.352 2.484 1 98.81 190 TYR A C 1
ATOM 1424 O O . TYR A 1 190 ? -0.352 -7.34 3.113 1 98.81 190 TYR A O 1
ATOM 1432 N N . PRO A 1 191 ? -1.932 -8.844 2.408 1 98.75 191 PRO A N 1
ATOM 1433 C CA . PRO A 1 191 ? -3.008 -8.211 3.18 1 98.75 191 PRO A CA 1
ATOM 1434 C C . PRO A 1 191 ? -2.93 -8.531 4.668 1 98.75 191 PRO A C 1
ATOM 1436 O O . PRO A 1 191 ? -2.389 -9.578 5.055 1 98.75 191 PRO A O 1
ATOM 1439 N N . VAL A 1 192 ? -3.445 -7.617 5.477 1 97.69 192 VAL A N 1
ATOM 1440 C CA . VAL A 1 192 ? -3.551 -7.801 6.922 1 97.69 192 VAL A CA 1
ATOM 1441 C C . VAL A 1 192 ? -5.02 -7.82 7.332 1 97.69 192 VAL A C 1
ATOM 1443 O O . VAL A 1 192 ? -5.781 -6.918 6.977 1 97.69 192 VAL A O 1
ATOM 1446 N N . ALA A 1 193 ? -5.383 -8.922 8.094 1 95.19 193 ALA A N 1
ATOM 1447 C CA . ALA A 1 193 ? -6.77 -9.07 8.516 1 95.19 193 ALA A CA 1
ATOM 1448 C C . ALA A 1 193 ? -6.863 -9.242 10.031 1 95.19 193 ALA A C 1
ATOM 1450 O O . ALA A 1 193 ? -5.914 -9.703 10.672 1 95.19 193 ALA A O 1
ATOM 1451 N N . CYS B 1 1 ? -0.003 20.234 -4.234 1 89.94 1 CYS B N 1
ATOM 1452 C CA . CYS B 1 1 ? -0.251 18.797 -4.348 1 89.94 1 CYS B CA 1
ATOM 1453 C C . CYS B 1 1 ? -0.04 18.109 -3.01 1 89.94 1 CYS B C 1
ATOM 1455 O O . CYS B 1 1 ? 1.036 17.562 -2.748 1 89.94 1 CYS B O 1
ATOM 1457 N N . CYS B 1 2 ? -0.99 17.969 -2.266 1 96.62 2 CYS B N 1
ATOM 1458 C CA . CYS B 1 2 ? -0.971 17.734 -0.826 1 96.62 2 CYS B CA 1
ATOM 1459 C C . CYS B 1 2 ? -0.477 16.328 -0.511 1 96.62 2 CYS B C 1
ATOM 1461 O O . CYS B 1 2 ? 0.211 16.125 0.49 1 96.62 2 CYS B O 1
ATOM 1463 N N . TRP B 1 3 ? -0.811 15.391 -1.399 1 97.56 3 TRP B N 1
ATOM 1464 C CA . TRP B 1 3 ? -0.402 14.016 -1.139 1 97.56 3 TRP B CA 1
ATOM 1465 C C . TRP B 1 3 ? 1.117 13.883 -1.167 1 97.56 3 TRP B C 1
ATOM 1467 O O . TRP B 1 3 ? 1.698 13.148 -0.365 1 97.56 3 TRP B O 1
ATOM 1477 N N . ALA B 1 4 ? 1.762 14.57 -2.035 1 98.44 4 ALA B N 1
ATOM 1478 C CA . ALA B 1 4 ? 3.215 14.516 -2.158 1 98.44 4 ALA B CA 1
ATOM 1479 C C . ALA B 1 4 ? 3.895 15.102 -0.928 1 98.44 4 ALA B C 1
ATOM 1481 O O . ALA B 1 4 ? 4.875 14.555 -0.427 1 98.44 4 ALA B O 1
ATOM 1482 N N . PHE B 1 5 ? 3.338 16.203 -0.45 1 98.44 5 PHE B N 1
ATOM 1483 C CA . PHE B 1 5 ? 3.891 16.844 0.736 1 98.44 5 PHE B CA 1
ATOM 1484 C C . PHE B 1 5 ? 3.713 15.953 1.964 1 98.44 5 PHE B C 1
ATOM 1486 O O . PHE B 1 5 ? 4.621 15.844 2.789 1 98.44 5 PHE B O 1
ATOM 1493 N N . SER B 1 6 ? 2.555 15.383 2.061 1 98.81 6 SER B N 1
ATOM 1494 C CA . SER B 1 6 ? 2.305 14.477 3.178 1 98.81 6 SER B CA 1
ATOM 1495 C C . SER B 1 6 ? 3.27 13.297 3.162 1 98.81 6 SER B C 1
ATOM 1497 O O . SER B 1 6 ? 3.871 12.969 4.184 1 98.81 6 SER B O 1
ATOM 1499 N N . ALA B 1 7 ? 3.436 12.68 2.029 1 98.81 7 ALA B N 1
ATOM 1500 C CA . ALA B 1 7 ? 4.332 11.531 1.887 1 98.81 7 ALA B CA 1
ATOM 1501 C C . ALA B 1 7 ? 5.77 11.914 2.217 1 98.81 7 ALA B C 1
ATOM 1503 O O . ALA B 1 7 ? 6.441 11.234 2.994 1 98.81 7 ALA B O 1
ATOM 1504 N N . VAL B 1 8 ? 6.242 13.008 1.68 1 98.88 8 VAL B N 1
ATOM 1505 C CA . VAL B 1 8 ? 7.621 13.438 1.882 1 98.88 8 VAL B CA 1
ATOM 1506 C C . VAL B 1 8 ? 7.863 13.719 3.363 1 98.88 8 VAL B C 1
ATOM 1508 O O . VAL B 1 8 ? 8.891 13.32 3.918 1 98.88 8 VAL B O 1
ATOM 1511 N N . ALA B 1 9 ? 6.938 14.398 3.957 1 98.81 9 ALA B N 1
ATOM 1512 C CA . ALA B 1 9 ? 7.086 14.695 5.379 1 98.81 9 ALA B CA 1
ATOM 1513 C C . ALA B 1 9 ? 7.223 13.422 6.199 1 98.81 9 ALA B C 1
ATOM 1515 O O . ALA B 1 9 ? 8.062 13.344 7.102 1 98.81 9 ALA B O 1
ATOM 1516 N N . ALA B 1 10 ? 6.414 12.438 5.914 1 98.94 10 ALA B N 1
ATOM 1517 C CA . ALA B 1 10 ? 6.488 11.172 6.637 1 98.94 10 ALA B CA 1
ATOM 1518 C C . ALA B 1 10 ? 7.824 10.477 6.387 1 98.94 10 ALA B C 1
ATOM 1520 O O . ALA B 1 10 ? 8.43 9.93 7.316 1 98.94 10 ALA B O 1
ATOM 1521 N N . ILE B 1 11 ? 8.328 10.523 5.203 1 98.88 11 ILE B N 1
ATOM 1522 C CA . ILE B 1 11 ? 9.586 9.891 4.848 1 98.88 11 ILE B CA 1
ATOM 1523 C C . ILE B 1 11 ? 10.742 10.617 5.539 1 98.88 11 ILE B C 1
ATOM 1525 O O . ILE B 1 11 ? 11.625 9.977 6.117 1 98.88 11 ILE B O 1
ATOM 1529 N N . GLU B 1 12 ? 10.719 11.93 5.48 1 98.88 12 GLU B N 1
ATOM 1530 C CA . GLU B 1 12 ? 11.742 12.688 6.191 1 98.88 12 GLU B CA 1
ATOM 1531 C C . GLU B 1 12 ? 11.766 12.336 7.676 1 98.88 12 GLU B C 1
ATOM 1533 O O . GLU B 1 12 ? 12.836 12.195 8.273 1 98.88 12 GLU B O 1
ATOM 1538 N N . GLY B 1 13 ? 10.602 12.195 8.18 1 98.75 13 GLY B N 1
ATOM 1539 C CA . GLY B 1 13 ? 10.5 11.844 9.594 1 98.75 13 GLY B CA 1
ATOM 1540 C C . GLY B 1 13 ? 11.133 10.508 9.922 1 98.75 13 GLY B C 1
ATOM 1541 O O . GLY B 1 13 ? 11.938 10.406 10.852 1 98.75 13 GLY B O 1
ATOM 1542 N N . ILE B 1 14 ? 10.812 9.461 9.188 1 98.75 14 ILE B N 1
ATOM 1543 C CA . ILE B 1 14 ? 11.312 8.133 9.516 1 98.75 14 ILE B CA 1
ATOM 1544 C C . ILE B 1 14 ? 12.812 8.062 9.234 1 98.75 14 ILE B C 1
ATOM 1546 O O . ILE B 1 14 ? 13.562 7.398 9.953 1 98.75 14 ILE B O 1
ATOM 1550 N N . ILE B 1 15 ? 13.32 8.758 8.227 1 98.69 15 ILE B N 1
ATOM 1551 C CA . ILE B 1 15 ? 14.75 8.789 7.934 1 98.69 15 ILE B CA 1
ATOM 1552 C C . ILE B 1 15 ? 15.492 9.492 9.07 1 98.69 15 ILE B C 1
ATOM 1554 O O . ILE B 1 15 ? 16.547 9.031 9.5 1 98.69 15 ILE B O 1
ATOM 1558 N N . GLN B 1 16 ? 14.914 10.586 9.531 1 98.69 16 GLN B N 1
ATOM 1559 C CA . GLN B 1 16 ? 15.531 11.281 10.664 1 98.69 16 GLN B CA 1
ATOM 1560 C C . GLN B 1 16 ? 15.602 10.375 11.891 1 98.69 16 GLN B C 1
ATOM 1562 O O . GLN B 1 16 ? 16.609 10.352 12.594 1 98.69 16 GLN B O 1
ATOM 1567 N N . ILE B 1 17 ? 14.555 9.695 12.203 1 98.44 17 ILE B N 1
ATOM 1568 C CA . ILE B 1 17 ? 14.492 8.82 13.375 1 98.44 17 ILE B CA 1
ATOM 1569 C C . ILE B 1 17 ? 15.539 7.719 13.25 1 98.44 17 ILE B C 1
ATOM 1571 O O . ILE B 1 17 ? 16.234 7.406 14.219 1 98.44 17 ILE B O 1
ATOM 1575 N N . LYS B 1 18 ? 15.695 7.223 12.078 1 97.81 18 LYS B N 1
ATOM 1576 C CA . LYS B 1 18 ? 16.562 6.059 11.875 1 97.81 18 LYS B CA 1
ATOM 1577 C C . LYS B 1 18 ? 18.016 6.473 11.766 1 97.81 18 LYS B C 1
ATOM 1579 O O . LYS B 1 18 ? 18.922 5.734 12.172 1 97.81 18 LYS B O 1
ATOM 1584 N N . THR B 1 19 ? 18.25 7.66 11.211 1 97.62 19 THR B N 1
ATOM 1585 C CA . THR B 1 19 ? 19.625 7.98 10.852 1 97.62 19 THR B CA 1
ATOM 1586 C C . THR B 1 19 ? 20.141 9.164 11.664 1 97.62 19 THR B C 1
ATOM 1588 O O . THR B 1 19 ? 21.344 9.422 11.703 1 97.62 19 THR B O 1
ATOM 1591 N N . GLY B 1 20 ? 19.219 9.906 12.219 1 98 20 GLY B N 1
ATOM 1592 C CA . GLY B 1 20 ? 19.594 11.117 12.93 1 98 20 GLY B CA 1
ATOM 1593 C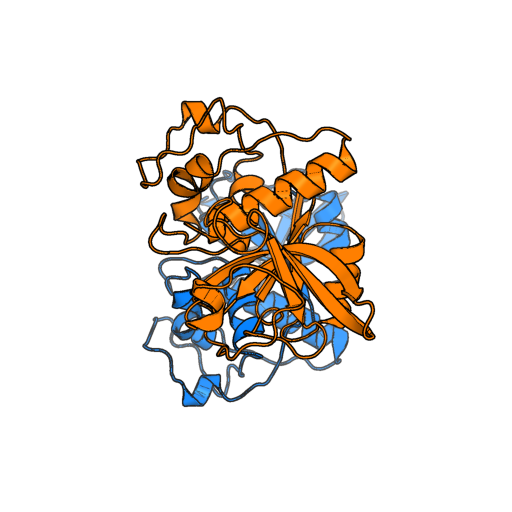 C . GLY B 1 20 ? 19.766 12.32 12.023 1 98 20 GLY B C 1
ATOM 1594 O O . GLY B 1 20 ? 20.078 13.414 12.484 1 98 20 GLY B O 1
ATOM 1595 N N . LYS B 1 21 ? 19.562 12.133 10.727 1 97.5 21 LYS B N 1
ATOM 1596 C CA . LYS B 1 21 ? 19.75 13.219 9.773 1 97.5 21 LYS B CA 1
ATOM 1597 C C . LYS B 1 21 ? 18.422 13.664 9.18 1 97.5 21 LYS B C 1
ATOM 1599 O O . LYS B 1 21 ? 17.688 12.852 8.617 1 97.5 21 LYS B O 1
ATOM 1604 N N . LEU B 1 22 ? 18.156 14.93 9.367 1 97.75 22 LEU B N 1
ATOM 1605 C CA . LEU B 1 22 ? 16.984 15.492 8.695 1 97.75 22 LEU B CA 1
ATOM 1606 C C . LEU B 1 22 ? 17.328 15.922 7.273 1 97.75 22 LEU B C 1
ATOM 1608 O O . LEU B 1 22 ? 18.109 16.859 7.074 1 97.75 22 LEU B O 1
ATOM 1612 N N . ILE B 1 23 ? 16.844 15.305 6.316 1 98.25 23 ILE B N 1
ATOM 1613 C CA . ILE B 1 23 ? 17.109 15.562 4.902 1 98.25 23 ILE B CA 1
ATOM 1614 C C . ILE B 1 23 ? 15.859 16.141 4.238 1 98.25 23 ILE B C 1
ATOM 1616 O O . ILE B 1 23 ? 14.766 15.586 4.387 1 98.25 23 ILE B O 1
ATOM 1620 N N . SER B 1 24 ? 15.969 17.281 3.582 1 98.62 24 SER B N 1
ATOM 1621 C CA . SER B 1 24 ? 14.883 17.828 2.787 1 98.62 24 SER B CA 1
ATOM 1622 C C . SER B 1 24 ? 14.742 17.094 1.454 1 98.62 24 SER B C 1
ATOM 1624 O O 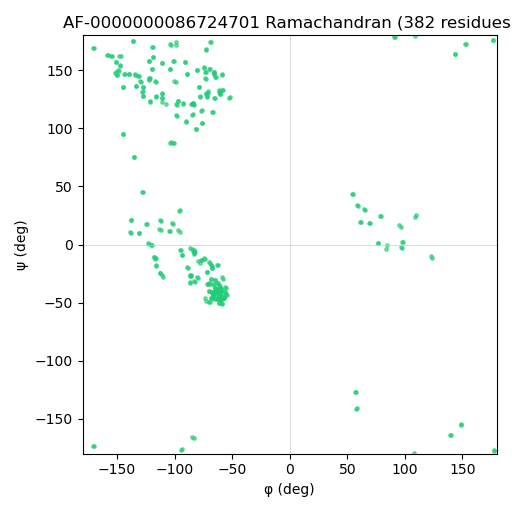. SER B 1 24 ? 15.633 17.172 0.605 1 98.62 24 SER B O 1
ATOM 1626 N N . LEU B 1 25 ? 13.617 16.422 1.264 1 98.81 25 LEU B N 1
ATOM 1627 C CA . LEU B 1 25 ? 13.445 15.578 0.09 1 98.81 25 LEU B CA 1
ATOM 1628 C C . LEU B 1 25 ? 12.539 16.25 -0.937 1 98.81 25 LEU B C 1
ATOM 1630 O O . LEU B 1 25 ? 11.945 17.297 -0.663 1 98.81 25 LEU B O 1
ATOM 1634 N N . SER B 1 26 ? 12.406 15.703 -2.09 1 98.81 26 SER B N 1
ATOM 1635 C CA . SER B 1 26 ? 11.812 16.375 -3.244 1 98.81 26 SER B CA 1
ATOM 1636 C C . SER B 1 26 ? 10.359 15.961 -3.426 1 98.81 26 SER B C 1
ATOM 1638 O O . SER B 1 26 ? 10.062 14.844 -3.859 1 98.81 26 SER B O 1
ATOM 1640 N N . GLU B 1 27 ? 9.469 16.875 -3.191 1 98.5 27 GLU B N 1
ATOM 1641 C CA . GLU B 1 27 ? 8.07 16.672 -3.568 1 98.5 27 GLU B CA 1
ATOM 1642 C C . GLU B 1 27 ? 7.914 16.625 -5.086 1 98.5 27 GLU B C 1
ATOM 1644 O O . GLU B 1 27 ? 7.082 15.875 -5.598 1 98.5 27 GLU B O 1
ATOM 1649 N N . GLN B 1 28 ? 8.695 17.375 -5.816 1 98.56 28 GLN B N 1
ATOM 1650 C CA . GLN B 1 28 ? 8.586 17.469 -7.266 1 98.56 28 GLN B CA 1
ATOM 1651 C C . GLN B 1 28 ? 8.875 16.125 -7.93 1 98.56 28 GLN B C 1
ATOM 1653 O O . GLN B 1 28 ? 8.266 15.773 -8.938 1 98.56 28 GLN B O 1
ATOM 1658 N N . GLN B 1 29 ? 9.852 15.398 -7.402 1 98.44 29 GLN B N 1
ATOM 1659 C CA . GLN B 1 29 ? 10.117 14.062 -7.926 1 98.44 29 GLN B CA 1
ATOM 1660 C C . GLN B 1 29 ? 8.859 13.195 -7.898 1 98.44 29 GLN B C 1
ATOM 1662 O O . GLN B 1 29 ? 8.57 12.477 -8.852 1 98.44 29 GLN B O 1
ATOM 1667 N N . LEU B 1 30 ? 8.148 13.273 -6.828 1 98.31 30 LEU B N 1
ATOM 1668 C CA . LEU B 1 30 ? 6.93 12.477 -6.703 1 98.31 30 LEU B CA 1
ATOM 1669 C C . LEU B 1 30 ? 5.875 12.945 -7.695 1 98.31 30 LEU B C 1
ATOM 1671 O O . LEU B 1 30 ? 5.188 12.133 -8.312 1 98.31 30 LEU B O 1
ATOM 1675 N N . LEU B 1 31 ? 5.746 14.266 -7.867 1 97.69 31 LEU B N 1
ATOM 1676 C CA . LEU B 1 31 ? 4.777 14.812 -8.812 1 97.69 31 LEU B CA 1
ATOM 1677 C C . LEU B 1 31 ? 5.074 14.328 -10.227 1 97.69 31 LEU B C 1
ATOM 1679 O O . LEU B 1 31 ? 4.156 13.953 -10.969 1 97.69 31 LEU B O 1
ATOM 1683 N N . ASP B 1 32 ? 6.312 14.312 -10.57 1 97.88 32 ASP B N 1
ATOM 1684 C CA . ASP B 1 32 ? 6.719 14.086 -11.953 1 97.88 32 ASP B CA 1
ATOM 1685 C C . ASP B 1 32 ? 6.844 12.594 -12.25 1 97.88 32 ASP B C 1
ATOM 1687 O O . ASP B 1 32 ? 6.547 12.141 -13.359 1 97.88 32 ASP B O 1
ATOM 1691 N N . CYS B 1 33 ? 7.242 11.82 -11.242 1 97.44 33 CYS B N 1
ATOM 1692 C CA . CYS B 1 33 ? 7.809 10.531 -11.617 1 97.44 33 CYS B CA 1
ATOM 1693 C C . CYS B 1 33 ? 6.965 9.383 -11.062 1 97.44 33 CYS B C 1
ATOM 1695 O O . CYS B 1 33 ? 7.168 8.227 -11.43 1 97.44 33 CYS B O 1
ATOM 1697 N N . SER B 1 34 ? 6 9.602 -10.164 1 95.62 34 SER B N 1
ATOM 1698 C CA . SER B 1 34 ? 5.258 8.5 -9.555 1 95.62 34 SER B CA 1
ATOM 1699 C C . SER B 1 34 ? 3.941 8.258 -10.281 1 95.62 34 SER B C 1
ATOM 1701 O O . SER B 1 34 ? 3.004 7.699 -9.711 1 95.62 34 SER B O 1
ATOM 1703 N N . THR B 1 35 ? 3.773 8.523 -11.531 1 91.38 35 THR B N 1
ATOM 1704 C CA . THR B 1 35 ? 2.514 8.523 -12.266 1 91.38 35 THR B CA 1
ATOM 1705 C C . THR B 1 35 ? 2.104 7.105 -12.633 1 91.38 35 THR B C 1
ATOM 1707 O O . THR B 1 35 ? 0.914 6.809 -12.758 1 91.38 35 THR B O 1
ATOM 1710 N N . ASN B 1 36 ? 3.016 6.184 -12.812 1 85 36 ASN B N 1
ATOM 1711 C CA . ASN B 1 36 ? 2.705 4.816 -13.219 1 85 36 ASN B CA 1
ATOM 1712 C C . ASN B 1 36 ? 1.948 4.062 -12.133 1 85 36 ASN B C 1
ATOM 1714 O O . ASN B 1 36 ? 1.271 3.072 -12.414 1 85 36 ASN B O 1
ATOM 1718 N N . GLY B 1 37 ? 1.979 4.508 -10.906 1 84.56 37 GLY B N 1
ATOM 1719 C CA . GLY B 1 37 ? 1.31 3.846 -9.797 1 84.56 37 GLY B CA 1
ATOM 1720 C C . GLY B 1 37 ? -0.07 4.406 -9.516 1 84.56 37 GLY B C 1
ATOM 1721 O O . GLY B 1 37 ? -0.771 3.926 -8.625 1 84.56 37 GLY B O 1
ATOM 1722 N N . GLY B 1 38 ? -0.389 5.484 -10.289 1 85.56 38 GLY B N 1
ATOM 1723 C CA . GLY B 1 38 ? -1.751 5.969 -10.133 1 85.56 38 GLY B CA 1
ATOM 1724 C C . GLY B 1 38 ? -1.821 7.43 -9.719 1 85.56 38 GLY B C 1
ATOM 1725 O O . GLY B 1 38 ? -2.902 8.023 -9.695 1 85.56 38 GLY B O 1
ATOM 1726 N N . ASN B 1 39 ? -0.679 8.016 -9.352 1 92.19 39 ASN B N 1
ATOM 1727 C CA . ASN B 1 39 ? -0.671 9.438 -9.031 1 92.19 39 ASN B CA 1
ATOM 1728 C C . ASN B 1 39 ? -0.791 10.297 -10.289 1 92.19 39 ASN B C 1
ATOM 1730 O O . ASN B 1 39 ? -0.31 9.906 -11.352 1 92.19 39 ASN B O 1
ATOM 1734 N N . LYS B 1 40 ? -1.45 11.461 -10.07 1 93.31 40 LYS B N 1
ATOM 1735 C CA . LYS B 1 40 ? -1.742 12.328 -11.211 1 93.31 40 LYS B CA 1
ATOM 1736 C C . LYS B 1 40 ? -1.256 13.75 -10.953 1 93.31 40 LYS B C 1
ATOM 1738 O O . LYS B 1 40 ? -1.996 14.711 -11.164 1 93.31 40 LYS B O 1
ATOM 1743 N N . GLY B 1 41 ? -0.069 13.812 -10.453 1 92.12 41 GLY B N 1
ATOM 1744 C CA . GLY B 1 41 ? 0.477 15.125 -10.156 1 92.12 41 GLY B CA 1
ATOM 1745 C C . GLY B 1 41 ? -0.386 15.93 -9.203 1 92.12 41 GLY B C 1
ATOM 1746 O O . GLY B 1 41 ? -0.756 15.438 -8.133 1 92.12 41 GLY B O 1
ATOM 1747 N N . CYS B 1 42 ? -0.711 17.172 -9.656 1 90 42 CYS B N 1
ATOM 1748 C CA . CYS B 1 42 ? -1.473 18.047 -8.766 1 90 42 CYS B CA 1
ATOM 1749 C C . CYS B 1 42 ? -2.965 17.75 -8.859 1 90 42 CYS B C 1
ATOM 1751 O O . CYS B 1 42 ? -3.754 18.266 -8.062 1 90 42 CYS B O 1
ATOM 1753 N N . ASP B 1 43 ? -3.369 16.906 -9.727 1 91.69 43 ASP B N 1
ATOM 1754 C CA . ASP B 1 43 ? -4.777 16.531 -9.859 1 91.69 43 ASP B CA 1
ATOM 1755 C C . ASP B 1 43 ? -5.156 15.445 -8.852 1 91.69 43 ASP B C 1
ATOM 1757 O O . ASP B 1 43 ? -6.324 15.062 -8.766 1 91.69 43 ASP B O 1
ATOM 1761 N N . GLY B 1 44 ? -4.195 14.93 -8.188 1 91.94 44 GLY B N 1
ATOM 1762 C CA . GLY B 1 44 ? -4.516 13.977 -7.137 1 91.94 44 GLY B CA 1
ATOM 1763 C C . GLY B 1 44 ? -3.504 12.852 -7.031 1 91.94 44 GLY B C 1
ATOM 1764 O O . GLY B 1 44 ? -2.701 12.641 -7.941 1 91.94 44 GLY B O 1
ATOM 1765 N N . GLY B 1 45 ? -3.564 12.164 -5.887 1 93.56 45 GLY B N 1
ATOM 1766 C CA . GLY B 1 45 ? -2.707 11.016 -5.621 1 93.56 45 GLY B CA 1
ATOM 1767 C C . GLY B 1 45 ? -2.889 10.445 -4.227 1 93.56 45 GLY B C 1
ATOM 1768 O O . GLY B 1 45 ? -3.709 10.938 -3.451 1 93.56 45 GLY B O 1
ATOM 1769 N N . LEU B 1 46 ? -2.152 9.359 -4.066 1 95.44 46 LEU B N 1
ATOM 1770 C CA . LEU B 1 46 ? -2.146 8.695 -2.77 1 95.44 46 LEU B CA 1
ATOM 1771 C C . LEU B 1 46 ? -0.73 8.609 -2.207 1 95.44 46 LEU B C 1
ATOM 1773 O O . LEU B 1 46 ? 0.225 8.383 -2.951 1 95.44 46 LEU B O 1
ATOM 1777 N N . MET B 1 47 ? -0.612 8.781 -0.933 1 97.88 47 MET B N 1
ATOM 1778 C CA . MET B 1 47 ? 0.681 8.656 -0.266 1 97.88 47 MET B CA 1
ATOM 1779 C C . MET B 1 47 ? 1.254 7.258 -0.442 1 97.88 47 MET B C 1
ATOM 1781 O O . MET B 1 47 ? 2.465 7.09 -0.597 1 97.88 47 MET B O 1
ATOM 1785 N N . THR B 1 48 ? 0.382 6.25 -0.446 1 97.31 48 THR B N 1
ATOM 1786 C CA . THR B 1 48 ? 0.824 4.867 -0.615 1 97.31 48 THR B CA 1
ATOM 1787 C C . THR B 1 48 ? 1.439 4.664 -1.996 1 97.31 48 THR B C 1
ATOM 1789 O O . THR B 1 48 ? 2.43 3.941 -2.139 1 97.31 48 THR B O 1
ATOM 1792 N N . ASN B 1 49 ? 0.83 5.262 -3.004 1 95.5 49 ASN B N 1
ATOM 1793 C CA . ASN B 1 49 ? 1.422 5.203 -4.336 1 95.5 49 ASN B CA 1
ATOM 1794 C C . ASN B 1 49 ? 2.805 5.848 -4.367 1 95.5 49 ASN B C 1
ATOM 1796 O O . ASN B 1 49 ? 3.693 5.387 -5.086 1 95.5 49 ASN B O 1
ATOM 1800 N N . ALA B 1 50 ? 2.943 6.934 -3.619 1 97.62 50 ALA B N 1
ATOM 1801 C CA . ALA B 1 50 ? 4.242 7.59 -3.514 1 97.62 50 ALA B CA 1
ATOM 1802 C C . ALA B 1 50 ? 5.27 6.668 -2.859 1 97.62 50 ALA B C 1
ATOM 1804 O O . ALA B 1 50 ? 6.395 6.535 -3.348 1 97.62 50 ALA B O 1
ATOM 1805 N N . TYR B 1 51 ? 4.906 6.027 -1.761 1 98.25 51 TYR B N 1
ATOM 1806 C CA . TYR B 1 51 ? 5.805 5.098 -1.086 1 98.25 51 TYR B CA 1
ATOM 1807 C C . TYR B 1 51 ? 6.207 3.957 -2.016 1 98.25 51 TYR B C 1
ATOM 1809 O O . TYR B 1 51 ? 7.375 3.557 -2.047 1 98.25 51 TYR B O 1
ATOM 1817 N N . ASP B 1 52 ? 5.215 3.428 -2.654 1 96.38 52 ASP B N 1
ATOM 1818 C CA . ASP B 1 52 ? 5.469 2.332 -3.582 1 96.38 52 ASP B CA 1
ATOM 1819 C C . ASP B 1 52 ? 6.469 2.744 -4.66 1 96.38 52 ASP B C 1
ATOM 1821 O O . ASP B 1 52 ? 7.414 2.008 -4.953 1 96.38 52 ASP B O 1
ATOM 1825 N N . TYR B 1 53 ? 6.305 3.863 -5.195 1 96.75 53 TYR B N 1
ATOM 1826 C CA . TYR B 1 53 ? 7.207 4.387 -6.215 1 96.75 53 TYR B CA 1
ATOM 1827 C C . TYR B 1 53 ? 8.633 4.492 -5.676 1 96.75 53 TYR B C 1
ATOM 1829 O O . TYR B 1 53 ? 9.578 4.059 -6.332 1 96.75 53 TYR B O 1
ATOM 1837 N N . ILE B 1 54 ? 8.781 5.094 -4.566 1 98 54 ILE B N 1
ATOM 1838 C CA . ILE B 1 54 ? 10.102 5.309 -3.988 1 98 54 ILE B CA 1
ATOM 1839 C C . ILE B 1 54 ? 10.773 3.965 -3.729 1 98 54 ILE B C 1
ATOM 1841 O O . ILE B 1 54 ? 11.977 3.807 -3.971 1 98 54 ILE B O 1
ATOM 1845 N N . THR B 1 55 ? 10.023 3.031 -3.154 1 97.06 55 THR B N 1
ATOM 1846 C CA . THR B 1 55 ? 10.555 1.695 -2.912 1 97.06 55 THR B CA 1
ATOM 1847 C C . THR B 1 55 ? 11.039 1.062 -4.215 1 97.06 55 THR B C 1
ATOM 1849 O O . THR B 1 55 ? 12.164 0.559 -4.285 1 97.06 55 THR B O 1
ATOM 1852 N N . GLN B 1 56 ? 10.281 1.146 -5.246 1 94.44 56 GLN B N 1
ATOM 1853 C CA . GLN B 1 56 ? 10.602 0.533 -6.535 1 94.44 56 GLN B CA 1
ATOM 1854 C C . GLN B 1 56 ? 11.758 1.252 -7.215 1 94.44 56 GLN B C 1
ATOM 1856 O O . GLN B 1 56 ? 12.602 0.616 -7.855 1 94.44 56 GLN B O 1
ATOM 1861 N N . ASN B 1 57 ? 11.711 2.574 -7.082 1 96.12 57 ASN B N 1
ATOM 1862 C CA . ASN B 1 57 ? 12.781 3.383 -7.656 1 96.12 57 ASN B CA 1
ATOM 1863 C C . ASN B 1 57 ? 14.07 3.275 -6.844 1 96.12 57 ASN B C 1
ATOM 1865 O O . ASN B 1 57 ? 15.117 3.758 -7.27 1 96.12 57 ASN B O 1
ATOM 1869 N N . GLN B 1 58 ? 13.977 2.707 -5.66 1 95.75 58 GLN B N 1
ATOM 1870 C CA . GLN B 1 58 ? 15.062 2.496 -4.707 1 95.75 58 GLN B CA 1
ATOM 1871 C C . GLN B 1 58 ? 15.617 3.824 -4.199 1 95.75 58 GLN B C 1
ATOM 1873 O O . GLN B 1 58 ? 16.828 3.967 -4.004 1 95.75 58 GLN B O 1
ATOM 1878 N N . GLY B 1 59 ? 14.719 4.801 -4.156 1 97.88 59 GLY B N 1
ATOM 1879 C CA . GLY B 1 59 ? 15.125 6.016 -3.469 1 97.88 59 GLY B CA 1
ATOM 1880 C C . GLY B 1 59 ? 14.43 7.258 -3.984 1 97.88 59 GLY B C 1
ATOM 1881 O O . GLY B 1 59 ? 13.688 7.195 -4.969 1 97.88 59 GLY B O 1
ATOM 1882 N N . ILE B 1 60 ? 14.641 8.328 -3.326 1 98.69 60 ILE B N 1
ATOM 1883 C CA . ILE B 1 60 ? 14.188 9.68 -3.633 1 98.69 60 ILE B CA 1
ATOM 1884 C C . ILE B 1 60 ? 15.344 10.664 -3.453 1 98.69 60 ILE B C 1
ATOM 1886 O O . ILE B 1 60 ? 16.219 10.461 -2.598 1 98.69 60 ILE B O 1
ATOM 1890 N N . THR B 1 61 ? 15.336 11.672 -4.281 1 98.81 61 THR B N 1
ATOM 1891 C CA . THR B 1 61 ? 16.406 12.664 -4.223 1 98.81 61 THR B CA 1
ATOM 1892 C C . THR B 1 61 ? 16 13.836 -3.338 1 98.81 61 THR B C 1
ATOM 1894 O O . THR B 1 61 ? 14.969 13.789 -2.66 1 98.81 61 THR B O 1
ATOM 1897 N N . THR B 1 62 ? 16.875 14.852 -3.268 1 98.81 62 THR B N 1
ATOM 1898 C CA . THR B 1 62 ? 16.672 15.992 -2.385 1 98.81 62 THR B CA 1
ATOM 1899 C C . THR B 1 62 ? 15.906 17.094 -3.107 1 98.81 62 THR B C 1
ATOM 1901 O O . THR B 1 62 ? 15.906 17.156 -4.34 1 98.81 62 THR B O 1
ATOM 1904 N N . GLU B 1 63 ? 15.25 17.938 -2.252 1 98.5 63 GLU B N 1
ATOM 1905 C CA . GLU B 1 63 ? 14.633 19.141 -2.768 1 98.5 63 GLU B CA 1
ATOM 1906 C C . GLU B 1 63 ? 15.641 20.016 -3.514 1 98.5 63 GLU B C 1
ATOM 1908 O O . GLU B 1 63 ? 15.297 20.656 -4.508 1 98.5 63 GLU B O 1
ATOM 1913 N N . LYS B 1 64 ? 16.859 20.094 -3.068 1 98.31 64 LYS B N 1
ATOM 1914 C CA . LYS B 1 64 ? 17.922 20.875 -3.699 1 98.31 64 LYS B CA 1
ATOM 1915 C C . LYS B 1 64 ? 18.188 20.391 -5.125 1 98.31 64 LYS B C 1
ATOM 1917 O O . LYS B 1 64 ? 18.312 21.203 -6.043 1 98.31 64 LYS B O 1
ATOM 1922 N N . TYR B 1 65 ? 18.203 19.125 -5.352 1 98.31 65 TYR B N 1
ATOM 1923 C CA . TYR B 1 65 ? 18.578 18.562 -6.641 1 98.31 65 TYR B CA 1
ATOM 1924 C C . TYR B 1 65 ? 17.375 18.484 -7.578 1 98.31 65 TYR B C 1
ATOM 1926 O O . TYR B 1 65 ? 17.547 18.531 -8.797 1 98.31 65 TYR B O 1
ATOM 1934 N N . TYR B 1 66 ? 16.156 18.391 -7.008 1 98.56 66 TYR B N 1
ATOM 1935 C CA . TYR B 1 66 ? 14.898 18.312 -7.754 1 98.56 66 TYR B CA 1
ATOM 1936 C C . TYR B 1 66 ? 13.852 19.234 -7.141 1 98.56 66 TYR B C 1
ATOM 1938 O O . TYR B 1 66 ? 12.906 18.766 -6.492 1 98.56 66 TYR B O 1
ATOM 1946 N N . PRO B 1 67 ? 13.992 20.531 -7.367 1 98.25 67 PRO B N 1
ATOM 1947 C CA . PRO B 1 67 ? 13.227 21.547 -6.648 1 98.25 67 PRO B CA 1
ATOM 1948 C C . PRO B 1 67 ? 11.75 21.547 -7.031 1 98.25 67 PRO B C 1
ATOM 1950 O O . PRO B 1 67 ? 11.406 21.328 -8.195 1 98.25 67 PRO B O 1
ATOM 1953 N N . TYR B 1 68 ? 11.008 21.953 -6.062 1 97.38 68 TYR B N 1
ATOM 1954 C CA . TYR B 1 68 ? 9.555 22.016 -6.238 1 97.38 68 TYR B CA 1
ATOM 1955 C C . TYR B 1 68 ? 9.172 23.141 -7.184 1 97.38 68 TYR B C 1
ATOM 1957 O O . TYR B 1 68 ? 9.578 24.297 -6.992 1 97.38 68 TYR B O 1
ATOM 1965 N N . LEU B 1 69 ? 8.305 22.875 -8.188 1 96.19 69 LEU B N 1
ATOM 1966 C CA . LEU B 1 69 ? 7.891 23.859 -9.18 1 96.19 69 LEU B CA 1
ATOM 1967 C C . LEU B 1 69 ? 6.391 24.109 -9.094 1 96.19 69 LEU B C 1
ATOM 1969 O O . LEU B 1 69 ? 5.875 25.016 -9.75 1 96.19 69 LEU B O 1
ATOM 1973 N N . GLU B 1 70 ? 5.668 23.312 -8.367 1 90.94 70 GLU B N 1
ATOM 1974 C CA . GLU B 1 70 ? 4.238 23.453 -8.109 1 90.94 70 GLU B CA 1
ATOM 1975 C C . GLU B 1 70 ? 3.418 23.016 -9.328 1 90.94 70 GLU B C 1
ATOM 1977 O O . GLU B 1 70 ? 2.201 23.219 -9.359 1 90.94 70 GLU B O 1
ATOM 1982 N N . ILE B 1 71 ? 4.039 22.578 -10.383 1 93.69 71 ILE B N 1
ATOM 1983 C CA . ILE B 1 71 ? 3.367 22.031 -11.555 1 93.69 71 ILE B CA 1
ATOM 1984 C C . ILE B 1 71 ? 4.008 20.703 -11.953 1 93.69 71 ILE B C 1
ATOM 1986 O O . ILE B 1 71 ? 5.227 20.547 -11.859 1 93.69 71 ILE B O 1
ATOM 1990 N N . GLN B 1 72 ? 3.176 19.844 -12.414 1 93.94 72 GLN B N 1
ATOM 1991 C CA . GLN B 1 72 ? 3.697 18.562 -12.867 1 93.94 72 GLN B CA 1
ATOM 1992 C C . GLN B 1 72 ? 4.457 18.703 -14.18 1 93.94 72 GLN B C 1
ATOM 1994 O O . GLN B 1 72 ? 3.963 19.312 -15.125 1 93.94 72 GLN B O 1
ATOM 1999 N N . GLU B 1 73 ? 5.613 18.203 -14.273 1 96.12 73 GLU B N 1
ATOM 2000 C CA . GLU B 1 73 ? 6.434 18.094 -15.469 1 96.12 73 GLU B CA 1
ATOM 2001 C C . GLU B 1 73 ? 6.738 16.641 -15.805 1 96.12 73 GLU B C 1
ATOM 2003 O O . GLU B 1 73 ? 6.301 15.734 -15.102 1 96.12 73 GLU B O 1
ATOM 2008 N N . ALA B 1 74 ? 7.324 16.406 -17.047 1 96.25 74 ALA B N 1
ATOM 2009 C CA . ALA B 1 74 ? 7.816 15.07 -17.359 1 96.25 74 ALA B CA 1
ATOM 2010 C C . ALA B 1 74 ? 8.875 14.633 -16.344 1 96.25 74 ALA B C 1
ATOM 2012 O O . ALA B 1 74 ? 9.648 15.453 -15.852 1 96.25 74 ALA B O 1
ATOM 2013 N N . CYS B 1 75 ? 8.922 13.406 -16.047 1 97.69 75 CYS B N 1
ATOM 2014 C CA . CYS B 1 75 ? 9.914 12.875 -15.125 1 97.69 75 CYS B CA 1
ATOM 2015 C C . CYS B 1 75 ? 11.328 13.109 -15.633 1 97.69 75 CYS B C 1
ATOM 2017 O O . CYS B 1 75 ? 11.633 12.82 -16.797 1 97.69 75 CYS B O 1
ATOM 2019 N N . ASP B 1 76 ? 12.18 13.656 -14.82 1 98.12 76 ASP B N 1
ATOM 2020 C CA . ASP B 1 76 ? 13.594 13.805 -15.133 1 98.12 76 ASP B CA 1
ATOM 2021 C C . ASP B 1 76 ? 14.391 12.586 -14.672 1 98.12 76 ASP B C 1
ATOM 2023 O O . ASP B 1 76 ? 14.695 12.445 -13.484 1 98.12 76 ASP B O 1
ATOM 2027 N N . SER B 1 77 ? 14.797 11.75 -15.578 1 97.12 77 SER B N 1
ATOM 2028 C CA . SER B 1 77 ? 15.406 10.461 -15.273 1 97.12 77 SER B CA 1
ATOM 2029 C C . SER B 1 77 ? 16.781 10.641 -14.625 1 97.12 77 SER B C 1
ATOM 2031 O O . SER B 1 77 ? 17.203 9.812 -13.82 1 97.12 77 SER B O 1
ATOM 2033 N N . VAL B 1 78 ? 17.453 11.68 -14.93 1 97.94 78 VAL B N 1
ATOM 2034 C CA . VAL B 1 78 ? 18.766 11.945 -14.344 1 97.94 78 VAL B CA 1
ATOM 2035 C C . VAL B 1 78 ? 18.609 12.383 -12.891 1 97.94 78 VAL B C 1
ATOM 2037 O O . VAL B 1 78 ? 19.25 11.828 -12 1 97.94 78 VAL B O 1
ATOM 2040 N N . LYS B 1 79 ? 17.734 13.258 -12.617 1 97.88 79 LYS B N 1
ATOM 2041 C CA . LYS B 1 79 ? 17.562 13.766 -11.258 1 97.88 79 LYS B CA 1
ATOM 2042 C C . LYS B 1 79 ? 17.031 12.68 -10.328 1 97.88 79 LYS B C 1
ATOM 2044 O O . LYS B 1 79 ? 17.469 12.578 -9.18 1 97.88 79 LYS B O 1
ATOM 2049 N N . GLN B 1 80 ? 16.078 11.914 -10.836 1 97.12 80 GLN B N 1
ATOM 2050 C CA . GLN B 1 80 ? 15.5 10.898 -9.969 1 97.12 80 GLN B CA 1
ATOM 2051 C C . GLN B 1 80 ? 16.5 9.781 -9.672 1 97.12 80 GLN B C 1
ATOM 2053 O O . GLN B 1 80 ? 16.266 8.953 -8.789 1 97.12 80 GLN B O 1
ATOM 2058 N N . SER B 1 81 ? 17.578 9.664 -10.438 1 97.56 81 SER B N 1
ATOM 2059 C CA . SER B 1 81 ? 18.562 8.602 -10.242 1 97.56 81 SER B CA 1
ATOM 2060 C C . SER B 1 81 ? 19.484 8.906 -9.078 1 97.56 81 SER B C 1
ATOM 2062 O O . SER B 1 81 ? 20.203 8.031 -8.594 1 97.56 81 SER B O 1
ATOM 2064 N N . ILE B 1 82 ? 19.5 10.18 -8.641 1 97.56 82 ILE B N 1
ATOM 2065 C CA . ILE B 1 82 ? 20.266 10.57 -7.461 1 97.56 82 ILE B CA 1
ATOM 2066 C C . ILE B 1 82 ? 19.453 10.273 -6.199 1 97.56 82 ILE B C 1
ATOM 2068 O O . ILE B 1 82 ? 18.344 10.789 -6.035 1 97.56 82 ILE B O 1
ATOM 2072 N N . LYS B 1 83 ? 20 9.438 -5.34 1 98.12 83 LYS B N 1
ATOM 2073 C CA . LYS B 1 83 ? 19.219 8.945 -4.203 1 98.12 83 LYS B CA 1
ATOM 2074 C C . LYS B 1 83 ? 19.75 9.531 -2.891 1 98.12 83 LYS B C 1
ATOM 2076 O O . LYS B 1 83 ? 20.953 9.453 -2.609 1 98.12 83 LYS B O 1
ATOM 2081 N N . ALA B 1 84 ? 18.859 10.047 -2.137 1 98.5 84 ALA B N 1
ATOM 2082 C CA . ALA B 1 84 ? 19.219 10.594 -0.832 1 98.5 84 ALA B CA 1
ATOM 2083 C C . ALA B 1 84 ? 18.609 9.766 0.297 1 98.5 84 ALA B C 1
ATOM 2085 O O . ALA B 1 84 ? 19.094 9.789 1.427 1 98.5 84 ALA B O 1
ATOM 2086 N N . ALA B 1 85 ? 17.531 9.062 0.065 1 98.5 85 ALA B N 1
ATOM 2087 C CA . ALA B 1 85 ? 16.859 8.195 1.026 1 98.5 85 ALA B CA 1
ATOM 2088 C C . ALA B 1 85 ? 16.172 7.031 0.321 1 98.5 85 ALA B C 1
ATOM 2090 O O . ALA B 1 85 ? 15.711 7.168 -0.813 1 98.5 85 ALA B O 1
ATOM 2091 N N . THR B 1 86 ? 16.125 5.875 0.954 1 98.12 86 THR B N 1
ATOM 2092 C CA . THR B 1 86 ? 15.438 4.691 0.447 1 98.12 86 THR B CA 1
ATOM 2093 C C . THR B 1 86 ? 14.391 4.207 1.442 1 98.12 86 THR B C 1
ATOM 2095 O O . THR B 1 86 ? 14.406 4.605 2.609 1 98.12 86 THR B O 1
ATOM 2098 N N . LEU B 1 87 ? 13.43 3.471 0.956 1 98.12 87 LEU B N 1
ATOM 2099 C CA . LEU B 1 87 ? 12.422 2.818 1.783 1 98.12 87 LEU B CA 1
ATOM 2100 C C . LEU B 1 87 ? 12.469 1.304 1.606 1 98.12 87 LEU B C 1
ATOM 2102 O O . LEU B 1 87 ? 12.789 0.811 0.523 1 98.12 87 LEU B O 1
ATOM 2106 N N . ASN B 1 88 ? 12.078 0.597 2.689 1 97.5 88 ASN B N 1
ATOM 2107 C CA . ASN B 1 88 ? 11.906 -0.851 2.627 1 97.5 88 ASN B CA 1
ATOM 2108 C C . ASN B 1 88 ? 10.461 -1.227 2.32 1 97.5 88 ASN B C 1
ATOM 2110 O O . ASN B 1 88 ? 10.148 -2.402 2.113 1 97.5 88 ASN B O 1
ATOM 2114 N N . GLY B 1 89 ? 9.594 -0.229 2.352 1 97.69 89 GLY B N 1
ATOM 2115 C CA . GLY B 1 89 ? 8.172 -0.415 2.105 1 97.69 89 GLY B CA 1
ATOM 2116 C C . GLY B 1 89 ? 7.305 0.56 2.875 1 97.69 89 GLY B C 1
ATOM 2117 O O . GLY B 1 89 ? 7.684 1.715 3.076 1 97.69 89 GLY B O 1
ATOM 2118 N N . TYR B 1 90 ? 6.074 0.11 3.096 1 98.38 90 TYR B N 1
ATOM 2119 C CA . TYR B 1 90 ? 5.121 0.9 3.863 1 98.38 90 TYR B CA 1
ATOM 2120 C C . TYR B 1 90 ? 4.02 0.018 4.434 1 98.38 90 TYR B C 1
ATOM 2122 O O . TYR B 1 90 ? 3.91 -1.158 4.082 1 98.38 90 TYR B O 1
ATOM 2130 N N . GLU B 1 91 ? 3.326 0.574 5.41 1 97.62 91 GLU B N 1
ATOM 2131 C CA . GLU B 1 91 ? 2.213 -0.099 6.07 1 97.62 91 GLU B CA 1
ATOM 2132 C C . GLU B 1 91 ? 0.979 0.796 6.121 1 97.62 91 GLU B C 1
ATOM 2134 O O . GLU B 1 91 ? 1.093 2.012 6.297 1 97.62 91 GLU B O 1
ATOM 2139 N N . THR B 1 92 ? -0.192 0.203 5.91 1 98.19 92 THR B N 1
ATOM 2140 C CA . THR B 1 92 ? -1.453 0.91 6.102 1 98.19 92 THR B CA 1
ATOM 2141 C C . THR B 1 92 ? -2.09 0.524 7.434 1 98.19 92 THR B C 1
ATOM 2143 O O . THR B 1 92 ? -1.734 -0.497 8.023 1 98.19 92 THR B O 1
ATOM 2146 N N . LEU B 1 93 ? -2.957 1.413 7.914 1 97.69 93 LEU B N 1
ATOM 2147 C CA . LEU B 1 93 ? -3.627 1.202 9.195 1 97.69 93 LEU B CA 1
ATOM 2148 C C . LEU B 1 93 ? -5.113 0.935 8.992 1 97.69 93 LEU B C 1
ATOM 2150 O O . LEU B 1 93 ? -5.691 1.357 7.984 1 97.69 93 LEU B O 1
ATOM 2154 N N . PRO B 1 94 ? -5.742 0.258 9.961 1 96.62 94 PRO B N 1
ATOM 2155 C CA . PRO B 1 94 ? -7.172 -0.028 9.812 1 96.62 94 PRO B CA 1
ATOM 2156 C C . PRO B 1 94 ? -8.023 1.237 9.797 1 96.62 94 PRO B C 1
ATOM 2158 O O . PRO B 1 94 ? -7.746 2.186 10.531 1 96.62 94 PRO B O 1
ATOM 2161 N N . VAL B 1 95 ? -9.062 1.188 8.992 1 97.19 95 VAL B N 1
ATOM 2162 C CA . VAL B 1 95 ? -9.961 2.322 8.836 1 97.19 95 VAL B CA 1
ATOM 2163 C C . VAL B 1 95 ? -10.617 2.654 10.18 1 97.19 95 VAL B C 1
ATOM 2165 O O . VAL B 1 95 ? -11.078 1.758 10.891 1 97.19 95 VAL B O 1
ATOM 2168 N N . ASN B 1 96 ? -10.609 3.902 10.586 1 97.44 96 ASN B N 1
ATOM 2169 C CA . ASN B 1 96 ? -11.312 4.461 11.734 1 97.44 96 ASN B CA 1
ATOM 2170 C C . ASN B 1 96 ? -10.719 3.965 13.055 1 97.44 96 ASN B C 1
ATOM 2172 O O . ASN B 1 96 ? -11.383 3.994 14.094 1 97.44 96 ASN B O 1
ATOM 2176 N N . ASP B 1 97 ? -9.508 3.453 13.016 1 97.94 97 ASP B N 1
ATOM 2177 C CA . ASP B 1 97 ? -8.867 2.951 14.234 1 97.94 97 ASP B CA 1
ATOM 2178 C C . ASP B 1 97 ? -7.828 3.941 14.75 1 97.94 97 ASP B C 1
ATOM 2180 O O . ASP B 1 97 ? -6.629 3.783 14.5 1 97.94 97 ASP B O 1
ATOM 2184 N N . GLU B 1 98 ? -8.25 4.848 15.547 1 98.44 98 GLU B N 1
ATOM 2185 C CA . GLU B 1 98 ? -7.348 5.875 16.062 1 98.44 98 GLU B CA 1
ATOM 2186 C C . GLU B 1 98 ? -6.379 5.293 17.094 1 98.44 98 GLU B C 1
ATOM 2188 O O . GLU B 1 98 ? -5.336 5.887 17.375 1 98.44 98 GLU B O 1
ATOM 2193 N N . ASN B 1 99 ? -6.781 4.199 17.688 1 98.44 99 ASN B N 1
ATOM 2194 C CA . ASN B 1 99 ? -5.824 3.562 18.594 1 98.44 99 ASN B CA 1
ATOM 2195 C C . ASN B 1 99 ? -4.617 3.018 17.844 1 98.44 99 ASN B C 1
ATOM 2197 O O . ASN B 1 99 ? -3.477 3.193 18.266 1 98.44 99 ASN B O 1
ATOM 2201 N N . ALA B 1 100 ? -4.859 2.342 16.75 1 98.31 100 ALA B N 1
ATOM 2202 C CA . ALA B 1 100 ? -3.756 1.885 15.914 1 98.31 100 ALA B CA 1
ATOM 2203 C C . ALA B 1 100 ? -2.936 3.062 15.391 1 98.31 100 ALA B C 1
ATOM 2205 O O . ALA B 1 100 ? -1.706 2.998 15.344 1 98.31 100 ALA B O 1
ATOM 2206 N N . MET B 1 101 ? -3.623 4.062 15.031 1 98.62 101 MET B N 1
ATOM 2207 C CA . MET B 1 101 ? -2.949 5.258 14.547 1 98.62 101 MET B CA 1
ATOM 2208 C C . MET B 1 101 ? -2.104 5.895 15.641 1 98.62 101 MET B C 1
ATOM 2210 O O . MET B 1 101 ? -0.994 6.363 15.391 1 98.62 101 MET B O 1
ATOM 2214 N N . PHE B 1 102 ? -2.607 5.934 16.875 1 98.81 102 PHE B N 1
ATOM 2215 C CA . PHE B 1 102 ? -1.87 6.461 18.016 1 98.81 102 PHE B CA 1
ATOM 2216 C C . PHE B 1 102 ? -0.557 5.711 18.219 1 98.81 102 PHE B C 1
ATOM 2218 O O . PHE B 1 102 ? 0.494 6.328 18.406 1 98.81 102 PHE B O 1
ATOM 2225 N N . LYS B 1 103 ? -0.622 4.43 18.156 1 98.56 103 LYS B N 1
ATOM 2226 C CA . LYS B 1 103 ? 0.579 3.615 18.312 1 98.56 103 LYS B CA 1
ATOM 2227 C C . LYS B 1 103 ? 1.592 3.916 17.203 1 98.56 103 LYS B C 1
ATOM 2229 O O . LYS B 1 103 ? 2.797 3.971 17.469 1 98.56 103 LYS B O 1
ATOM 2234 N N . ALA B 1 104 ? 1.112 4.086 16.031 1 98.69 104 ALA B N 1
ATOM 2235 C CA . ALA B 1 104 ? 2.002 4.402 14.914 1 98.69 104 ALA B CA 1
ATOM 2236 C C . ALA B 1 104 ? 2.635 5.781 15.086 1 98.69 104 ALA B C 1
ATOM 2238 O O . ALA B 1 104 ? 3.85 5.938 14.945 1 98.69 104 ALA B O 1
ATOM 2239 N N . VAL B 1 105 ? 1.857 6.758 15.453 1 98.88 105 VAL B N 1
ATOM 2240 C CA . VAL B 1 105 ? 2.312 8.141 15.602 1 98.88 105 VAL B CA 1
ATOM 2241 C C . VAL B 1 105 ? 3.334 8.227 16.734 1 98.88 105 VAL B C 1
ATOM 2243 O O . VAL B 1 105 ? 4.262 9.039 16.672 1 98.88 105 VAL B O 1
ATOM 2246 N N . ALA B 1 106 ? 3.195 7.371 17.719 1 98.56 106 ALA B N 1
ATOM 2247 C CA . ALA B 1 106 ? 4.145 7.348 18.828 1 98.56 106 ALA B CA 1
ATOM 2248 C C . ALA B 1 106 ? 5.543 6.969 18.344 1 98.56 106 ALA B C 1
ATOM 2250 O O . ALA B 1 106 ? 6.535 7.254 19.016 1 98.56 106 ALA B O 1
ATOM 2251 N N . ASN B 1 107 ? 5.625 6.41 17.188 1 98.44 107 ASN B N 1
ATOM 2252 C CA . ASN B 1 107 ? 6.914 5.91 16.719 1 98.44 107 ASN B CA 1
ATOM 2253 C C . ASN B 1 107 ? 7.441 6.738 15.547 1 98.44 107 ASN B C 1
ATOM 2255 O O . ASN B 1 107 ? 8.648 6.801 15.32 1 98.44 107 ASN B O 1
ATOM 2259 N N . GLN B 1 108 ? 6.516 7.348 14.812 1 98.75 108 GLN B N 1
ATOM 2260 C CA . GLN B 1 108 ? 6.934 8.102 13.633 1 98.75 108 GLN B CA 1
ATOM 2261 C C . GLN B 1 108 ? 5.777 8.906 13.047 1 98.75 108 GLN B C 1
ATOM 2263 O O . GLN B 1 108 ? 4.621 8.695 13.422 1 98.75 108 GLN B O 1
ATOM 2268 N N . PRO B 1 109 ? 6.07 9.859 12.055 1 98.88 109 PRO B N 1
ATOM 2269 C CA . PRO B 1 109 ? 4.98 10.555 11.367 1 98.88 109 PRO B CA 1
ATOM 2270 C C . PRO B 1 109 ? 4.125 9.625 10.516 1 98.88 109 PRO B C 1
ATOM 2272 O O . PRO B 1 109 ? 4.633 8.641 9.977 1 98.88 109 PRO B O 1
ATOM 2275 N N . VAL B 1 110 ? 2.857 9.977 10.414 1 98.94 110 VAL B N 1
ATOM 2276 C CA . VAL B 1 110 ? 1.883 9.172 9.688 1 98.94 110 VAL B CA 1
ATOM 2277 C C . VAL B 1 110 ? 1.155 10.047 8.664 1 98.94 110 VAL B C 1
ATOM 2279 O O . VAL B 1 110 ? 0.64 11.109 9.008 1 98.94 110 VAL B O 1
ATOM 2282 N N . SER B 1 111 ? 1.136 9.602 7.395 1 98.94 111 SER B N 1
ATOM 2283 C CA . SER B 1 111 ? 0.364 10.273 6.359 1 98.94 111 SER B CA 1
ATOM 2284 C C . SER B 1 111 ? -1.116 9.922 6.449 1 98.94 111 SER B C 1
ATOM 2286 O O . SER B 1 111 ? -1.471 8.75 6.602 1 98.94 111 SER B O 1
ATOM 2288 N N . VAL B 1 112 ? -1.961 10.992 6.316 1 98.88 112 VAL B N 1
ATOM 2289 C CA . VAL B 1 112 ? -3.387 10.719 6.449 1 98.88 112 VAL B CA 1
ATOM 2290 C C . VAL B 1 112 ? -4.168 11.523 5.414 1 98.88 112 VAL B C 1
ATOM 2292 O O . VAL B 1 112 ? -3.746 12.609 5.02 1 98.88 112 VAL B O 1
ATOM 2295 N N . GLY B 1 113 ? -5.27 10.922 4.945 1 98.19 113 GLY B N 1
ATOM 2296 C CA . GLY B 1 113 ? -6.297 11.695 4.262 1 98.19 113 GLY B CA 1
ATOM 2297 C C . GLY B 1 113 ? -7.223 12.43 5.215 1 98.19 113 GLY B C 1
ATOM 2298 O O . GLY B 1 113 ? -7.473 11.961 6.328 1 98.19 113 GLY B O 1
ATOM 2299 N N . ILE B 1 114 ? -7.723 13.562 4.727 1 98.19 114 ILE B N 1
ATOM 2300 C CA . ILE B 1 114 ? -8.617 14.359 5.559 1 98.19 114 ILE B CA 1
ATOM 2301 C C . ILE B 1 114 ? -9.586 15.141 4.672 1 98.19 114 ILE B C 1
ATOM 2303 O O . ILE B 1 114 ? -9.281 15.422 3.51 1 98.19 114 ILE B O 1
ATOM 2307 N N . ASP B 1 115 ? -10.75 15.352 5.156 1 97.94 115 ASP B N 1
ATOM 2308 C CA . ASP B 1 115 ? -11.656 16.281 4.492 1 97.94 115 ASP B CA 1
ATOM 2309 C C . ASP B 1 115 ? -11.242 17.734 4.77 1 97.94 115 ASP B C 1
ATOM 2311 O O . ASP B 1 115 ? -11.5 18.266 5.852 1 97.94 115 ASP B O 1
ATOM 2315 N N . GLY B 1 116 ? -10.664 18.359 3.805 1 96.12 116 GLY B N 1
ATOM 2316 C CA . GLY B 1 116 ? -10.195 19.734 3.955 1 96.12 116 GLY B CA 1
ATOM 2317 C C . GLY B 1 116 ? -11.117 20.75 3.309 1 96.12 116 GLY B C 1
ATOM 2318 O O . GLY B 1 116 ? -10.719 21.891 3.053 1 96.12 116 GLY B O 1
ATOM 2319 N N . SER B 1 117 ? -12.305 20.391 3.049 1 94.81 117 SER B N 1
ATOM 2320 C CA . SER B 1 117 ? -13.172 21.234 2.246 1 94.81 117 SER B CA 1
ATOM 2321 C C . SER B 1 117 ? -13.953 22.219 3.121 1 94.81 117 SER B C 1
ATOM 2323 O O . SER B 1 117 ? -14.492 23.203 2.627 1 94.81 117 SER B O 1
ATOM 2325 N N . GLY B 1 118 ? -14.039 21.906 4.383 1 93.62 118 GLY B N 1
ATOM 2326 C CA . GLY B 1 118 ? -14.789 22.781 5.27 1 93.62 118 GLY B CA 1
ATOM 2327 C C . GLY B 1 118 ? -14.156 24.141 5.43 1 93.62 118 GLY B C 1
ATOM 2328 O O . GLY B 1 118 ? -12.93 24.266 5.496 1 93.62 118 GLY B O 1
ATOM 2329 N N . GLN B 1 119 ? -14.992 25.156 5.598 1 93.94 119 GLN B N 1
ATOM 2330 C CA . GLN B 1 119 ? -14.492 26.516 5.742 1 93.94 119 GLN B CA 1
ATOM 2331 C C . GLN B 1 119 ? -13.656 26.656 7.008 1 93.94 119 GLN B C 1
ATOM 2333 O O . GLN B 1 119 ? -12.609 27.328 6.996 1 93.94 119 GLN B O 1
ATOM 2338 N N . ALA B 1 120 ? -14.141 26.062 8.039 1 94.5 120 ALA B N 1
ATOM 2339 C CA . ALA B 1 120 ? -13.406 26.156 9.305 1 94.5 120 ALA B CA 1
ATOM 2340 C C . ALA B 1 120 ? -12 25.578 9.164 1 94.5 120 ALA B C 1
ATOM 2342 O O . ALA B 1 120 ? -11.047 26.125 9.734 1 94.5 120 ALA B O 1
ATOM 2343 N N . PHE B 1 121 ? -11.906 24.562 8.445 1 95.94 121 PHE B N 1
ATOM 2344 C CA . PHE B 1 121 ? -10.602 23.953 8.211 1 95.94 121 PHE B CA 1
ATOM 2345 C C . PHE B 1 121 ? -9.742 24.844 7.328 1 95.94 121 PHE B C 1
ATOM 2347 O O . PHE B 1 121 ? -8.602 25.156 7.68 1 95.94 121 PHE B O 1
ATOM 2354 N N . ARG B 1 122 ? -10.242 25.297 6.25 1 95 122 ARG B N 1
ATOM 2355 C CA . ARG B 1 122 ? -9.508 26.031 5.23 1 95 122 ARG B CA 1
ATOM 2356 C C . ARG B 1 122 ? -8.977 27.344 5.789 1 95 122 ARG B C 1
ATOM 2358 O O . ARG B 1 122 ? -7.891 27.797 5.422 1 95 122 ARG B O 1
ATOM 2365 N N . PHE B 1 123 ? -9.758 27.875 6.684 1 93.5 123 PHE B N 1
ATOM 2366 C CA . PHE B 1 123 ? -9.406 29.203 7.16 1 93.5 123 PHE B CA 1
ATOM 2367 C C . PHE B 1 123 ? -8.961 29.156 8.617 1 93.5 123 PHE B C 1
ATOM 2369 O O . PHE B 1 123 ? -9.008 30.172 9.32 1 93.5 123 PHE B O 1
ATOM 2376 N N . PHE B 1 124 ? -8.594 28 8.977 1 94.56 124 PHE B N 1
ATOM 2377 C CA . PHE B 1 124 ? -8.102 27.859 10.336 1 94.56 124 PHE B CA 1
ATOM 2378 C C . PHE B 1 124 ? -6.871 28.734 10.562 1 94.56 124 PHE B C 1
ATOM 2380 O O . PHE B 1 124 ? -5.934 28.719 9.758 1 94.56 124 PHE B O 1
ATOM 2387 N N . GLN B 1 125 ? -6.789 29.531 11.68 1 92.44 125 GLN B N 1
ATOM 2388 C CA . GLN B 1 125 ? -5.707 30.469 11.922 1 92.44 125 GLN B CA 1
ATOM 2389 C C . GLN B 1 125 ? -4.961 30.141 13.211 1 92.44 125 GLN B C 1
ATOM 2391 O O . GLN B 1 125 ? -4.02 30.844 13.594 1 92.44 125 GLN B O 1
ATOM 2396 N N . GLY B 1 126 ? -5.355 29.125 13.906 1 89.69 126 GLY B N 1
ATOM 2397 C CA . GLY B 1 126 ? -4.711 28.797 15.164 1 89.69 126 GLY B CA 1
ATOM 2398 C C . GLY B 1 126 ? -5.574 29.094 16.375 1 89.69 126 GLY B C 1
ATOM 2399 O O . GLY B 1 126 ? -6.75 29.422 16.234 1 89.69 126 GLY B O 1
ATOM 2400 N N . GLY B 1 127 ? -5.055 28.828 17.609 1 87.31 127 GLY B N 1
ATOM 2401 C CA . GLY B 1 127 ? -5.723 29.25 18.828 1 87.31 127 GLY B CA 1
ATOM 2402 C C . GLY B 1 127 ? -6.34 28.109 19.609 1 87.31 127 GLY B C 1
ATOM 2403 O O . GLY B 1 127 ? -7.176 28.328 20.484 1 87.31 127 GLY B O 1
ATOM 2404 N N . GLY B 1 128 ? -5.828 26.969 19.391 1 93.88 128 GLY B N 1
ATOM 2405 C CA . GLY B 1 128 ? -6.348 25.859 20.172 1 93.88 128 GLY B CA 1
ATOM 2406 C C . GLY B 1 128 ? -6.496 24.578 19.359 1 93.88 128 GLY B C 1
ATOM 2407 O O . GLY B 1 128 ? -5.887 24.438 18.297 1 93.88 128 GLY B O 1
ATOM 2408 N N . VAL B 1 129 ? -7.293 23.672 19.984 1 97.81 129 VAL B N 1
ATOM 2409 C CA . VAL B 1 129 ? -7.555 22.391 19.328 1 97.81 129 VAL B CA 1
ATOM 2410 C C . VAL B 1 129 ? -8.727 22.547 18.359 1 97.81 129 VAL B C 1
ATOM 2412 O O . VAL B 1 129 ? -9.82 22.953 18.75 1 97.81 129 VAL B O 1
ATOM 2415 N N . PHE B 1 130 ? -8.5 22.281 17.109 1 97.75 130 PHE B N 1
ATOM 2416 C CA . PHE B 1 130 ? -9.531 22.359 16.094 1 97.75 130 PHE B CA 1
ATOM 2417 C C . PHE B 1 130 ? -10.617 21.312 16.312 1 97.75 130 PHE B C 1
ATOM 2419 O O . PHE B 1 130 ? -10.32 20.125 16.422 1 97.75 130 PHE B O 1
ATOM 2426 N N . ASN B 1 131 ? -11.836 21.781 16.375 1 93.62 131 ASN B N 1
ATOM 2427 C CA . ASN B 1 131 ? -13.008 20.922 16.516 1 93.62 131 ASN B CA 1
ATOM 2428 C C . ASN B 1 131 ? -14.156 21.391 15.617 1 93.62 131 ASN B C 1
ATOM 2430 O O . ASN B 1 131 ? -15.32 21.078 15.883 1 93.62 131 ASN B O 1
ATOM 2434 N N . GLY B 1 132 ? -13.852 22.141 14.602 1 92.31 132 GLY B N 1
ATOM 2435 C CA . GLY B 1 132 ? -14.859 22.688 13.719 1 92.31 132 GLY B CA 1
ATOM 2436 C C . GLY B 1 132 ? -15.562 21.641 12.875 1 92.31 132 GLY B C 1
ATOM 2437 O O . GLY B 1 132 ? -15.18 20.469 12.891 1 92.31 132 GLY B O 1
ATOM 2438 N N . ASP B 1 133 ? -16.547 22.109 12.172 1 91.19 133 ASP B N 1
ATOM 2439 C CA . ASP B 1 133 ? -17.328 21.219 11.328 1 91.19 133 ASP B CA 1
ATOM 2440 C C . ASP B 1 133 ? -16.531 20.781 10.102 1 91.19 133 ASP B C 1
ATOM 2442 O O . ASP B 1 133 ? -15.906 21.609 9.438 1 91.19 133 ASP B O 1
ATOM 2446 N N . CYS B 1 134 ? -16.5 19.547 9.969 1 91 134 CYS B N 1
ATOM 2447 C CA . CYS B 1 134 ? -15.922 18.984 8.75 1 91 134 CYS B CA 1
ATOM 2448 C C . CYS B 1 134 ? -16.594 17.672 8.383 1 91 134 CYS B C 1
ATOM 2450 O O . CYS B 1 134 ? -17.188 17.016 9.234 1 91 134 CYS B O 1
ATOM 2452 N N . GLY B 1 135 ? -16.672 17.328 7.09 1 92.56 135 GLY B N 1
ATOM 2453 C CA . GLY B 1 135 ? -17.188 16.062 6.613 1 92.56 135 GLY B CA 1
ATOM 2454 C C . GLY B 1 135 ? -16.156 14.938 6.637 1 92.56 135 GLY B C 1
ATOM 2455 O O . GLY B 1 135 ? -15.211 14.977 7.426 1 92.56 135 GLY B O 1
ATOM 2456 N N . SER B 1 136 ? -16.453 13.867 5.98 1 92.19 136 SER B N 1
ATOM 2457 C CA . SER B 1 136 ? -15.555 12.727 5.906 1 92.19 136 SER B CA 1
ATOM 2458 C C . SER B 1 136 ? -15.234 12.359 4.457 1 92.19 136 SER B C 1
ATOM 2460 O O . SER B 1 136 ? -14.812 11.234 4.176 1 92.19 136 SER B O 1
ATOM 2462 N N . ASP B 1 137 ? -15.5 13.305 3.557 1 94.75 137 ASP B N 1
ATOM 2463 C CA . ASP B 1 137 ? -15.07 13.117 2.176 1 94.75 137 ASP B CA 1
ATOM 2464 C C . ASP B 1 137 ? -13.594 13.484 2.002 1 94.75 137 ASP B C 1
ATOM 2466 O O . ASP B 1 137 ? -13.258 14.648 1.816 1 94.75 137 ASP B O 1
ATOM 2470 N N . LEU B 1 138 ? -12.797 12.484 1.994 1 96 138 LEU B N 1
ATOM 2471 C CA . LEU B 1 138 ? -11.359 12.711 1.976 1 96 138 LEU B CA 1
ATOM 2472 C C . LEU B 1 138 ? -10.922 13.344 0.656 1 96 138 LEU B C 1
ATOM 2474 O O . LEU B 1 138 ? -11.125 12.758 -0.411 1 96 138 LEU B O 1
ATOM 2478 N N . ASN B 1 139 ? -10.43 14.586 0.679 1 96.12 139 ASN B N 1
ATOM 2479 C CA . ASN B 1 139 ? -10.039 15.312 -0.524 1 96.12 139 ASN B CA 1
ATOM 2480 C C . ASN B 1 139 ? -8.742 16.078 -0.317 1 96.12 139 ASN B C 1
ATOM 2482 O O . ASN B 1 139 ? -8.391 16.953 -1.115 1 96.12 139 ASN B O 1
ATOM 2486 N N . HIS B 1 140 ? -8.094 15.812 0.737 1 97.44 140 HIS B N 1
ATOM 2487 C CA . HIS B 1 140 ? -6.836 16.453 1.115 1 97.44 140 HIS B CA 1
ATOM 2488 C C . HIS B 1 140 ? -5.938 15.5 1.889 1 97.44 140 HIS B C 1
ATOM 2490 O O . HIS B 1 140 ? -6.359 14.391 2.238 1 97.44 140 HIS B O 1
ATOM 2496 N N . ALA B 1 141 ? -4.66 15.828 1.975 1 98.44 141 ALA B N 1
ATOM 2497 C CA . ALA B 1 141 ? -3.707 15 2.715 1 98.44 141 ALA B CA 1
ATOM 2498 C C . ALA B 1 141 ? -2.826 15.859 3.617 1 98.44 141 ALA B C 1
ATOM 2500 O O . ALA B 1 141 ? -2.4 16.953 3.227 1 98.44 141 ALA B O 1
ATOM 2501 N N . VAL B 1 142 ? -2.631 15.398 4.836 1 98.81 142 VAL B N 1
ATOM 2502 C CA . VAL B 1 142 ? -1.738 16.031 5.805 1 98.81 142 VAL B CA 1
ATOM 2503 C C . VAL B 1 142 ? -0.898 14.953 6.5 1 98.81 142 VAL B C 1
ATOM 2505 O O . VAL B 1 142 ? -1.025 13.766 6.199 1 98.81 142 VAL B O 1
ATOM 2508 N N . THR B 1 143 ? 0.028 15.398 7.34 1 98.94 143 THR B N 1
ATOM 2509 C CA . THR B 1 143 ? 0.887 14.469 8.07 1 98.94 143 THR B CA 1
ATOM 2510 C C . THR B 1 143 ? 0.739 14.664 9.578 1 98.94 143 THR B C 1
ATOM 2512 O O . THR B 1 143 ? 0.903 15.781 10.078 1 98.94 143 THR B O 1
ATOM 2515 N N . ILE B 1 144 ? 0.382 13.578 10.25 1 98.94 144 ILE B N 1
ATOM 2516 C CA . ILE B 1 144 ? 0.399 13.641 11.711 1 98.94 144 ILE B CA 1
ATOM 2517 C C . ILE B 1 144 ? 1.833 13.5 12.219 1 98.94 144 ILE B C 1
ATOM 2519 O O . ILE B 1 144 ? 2.512 12.516 11.906 1 98.94 144 ILE B O 1
ATOM 2523 N N . VAL B 1 145 ? 2.254 14.453 13.07 1 98.81 145 VAL B N 1
ATOM 2524 C CA . VAL B 1 145 ? 3.654 14.461 13.484 1 98.81 145 VAL B CA 1
ATOM 2525 C C . VAL B 1 145 ? 3.746 14.383 15.008 1 98.81 145 VAL B C 1
ATOM 2527 O O . VAL B 1 145 ? 4.844 14.367 15.57 1 98.81 145 VAL B O 1
ATOM 2530 N N . GLY B 1 146 ? 2.623 14.305 15.648 1 98.75 146 GLY B N 1
ATOM 2531 C CA . GLY B 1 146 ? 2.611 14.211 17.109 1 98.75 146 GLY B CA 1
ATOM 2532 C C . GLY B 1 146 ? 1.212 14.195 17.688 1 98.75 146 GLY B C 1
ATOM 2533 O O . GLY B 1 146 ? 0.226 14.125 16.953 1 98.75 146 GLY B O 1
ATOM 2534 N N . TYR B 1 147 ? 1.183 14.156 19 1 98.81 147 TYR B N 1
ATOM 2535 C CA . TYR B 1 147 ? -0.073 14.156 19.75 1 98.81 147 TYR B CA 1
ATOM 2536 C C . TYR B 1 147 ? 0.12 14.727 21.141 1 98.81 147 TYR B C 1
ATOM 2538 O O . TYR B 1 147 ? 1.252 14.898 21.609 1 98.81 147 TYR B O 1
ATOM 2546 N N . GLY B 1 148 ? -0.985 15.086 21.703 1 98.44 148 GLY B N 1
ATOM 2547 C CA . GLY B 1 148 ? -0.942 15.609 23.062 1 98.44 148 GLY B CA 1
ATOM 2548 C C . GLY B 1 148 ? -2.316 15.773 23.672 1 98.44 148 GLY B C 1
ATOM 2549 O O . GLY B 1 148 ? -3.293 15.188 23.203 1 98.44 148 GLY B O 1
ATOM 2550 N N . THR B 1 149 ? -2.32 16.359 24.828 1 98.5 149 THR B N 1
ATOM 2551 C CA . THR B 1 149 ? -3.52 16.766 25.547 1 98.5 149 THR B CA 1
ATOM 2552 C C . THR B 1 149 ? -3.443 18.234 25.953 1 98.5 149 THR B C 1
ATOM 2554 O O . THR B 1 149 ? -2.422 18.672 26.484 1 98.5 149 THR B O 1
ATOM 2557 N N . SER B 1 150 ? -4.512 18.938 25.672 1 97.5 150 SER B N 1
ATOM 2558 C CA . SER B 1 150 ? -4.531 20.359 26.016 1 97.5 150 SER B CA 1
ATOM 2559 C C . SER B 1 150 ? -4.676 20.562 27.516 1 97.5 150 SER B C 1
ATOM 2561 O O . SER B 1 150 ? -4.934 19.609 28.25 1 97.5 150 SER B O 1
ATOM 2563 N N . GLU B 1 151 ? -4.441 21.844 27.938 1 96.56 151 GLU B N 1
ATOM 2564 C CA . GLU B 1 151 ? -4.602 22.188 29.344 1 96.56 151 GLU B CA 1
ATOM 2565 C C . GLU B 1 151 ? -6.02 21.906 29.828 1 96.56 151 GLU B C 1
ATOM 2567 O O . GLU B 1 151 ? -6.227 21.562 31 1 96.56 151 GLU B O 1
ATOM 2572 N N . GLU B 1 152 ? -6.941 21.969 28.969 1 96.25 152 GLU B N 1
ATOM 2573 C CA . GLU B 1 152 ? -8.344 21.734 29.281 1 96.25 152 GLU B CA 1
ATOM 2574 C C . GLU B 1 152 ? -8.688 20.25 29.203 1 96.25 152 GLU B C 1
ATOM 2576 O O . GLU B 1 152 ? -9.836 19.859 29.438 1 96.25 152 GLU B O 1
ATOM 2581 N N . GLY B 1 153 ? -7.754 19.469 28.828 1 97.56 153 GLY B N 1
ATOM 2582 C CA . GLY B 1 153 ? -7.945 18.031 28.844 1 97.56 153 GLY B CA 1
ATOM 2583 C C . GLY B 1 153 ? -8.406 17.453 27.516 1 97.56 153 GLY B C 1
ATOM 2584 O O . GLY B 1 153 ? -8.867 16.312 27.453 1 97.56 153 GLY B O 1
ATOM 2585 N N . VAL B 1 154 ? -8.258 18.203 26.469 1 97.88 154 VAL B N 1
ATOM 2586 C CA . VAL B 1 154 ? -8.688 17.734 25.156 1 97.88 154 VAL B CA 1
ATOM 2587 C C . VAL B 1 154 ? -7.512 17.062 24.438 1 97.88 154 VAL B C 1
ATOM 2589 O O . VAL B 1 154 ? -6.465 17.688 24.234 1 97.88 154 VAL B O 1
ATOM 2592 N N . ASP B 1 155 ? -7.707 15.766 24.078 1 98.62 155 ASP B N 1
ATOM 2593 C CA . ASP B 1 155 ? -6.688 15.055 23.328 1 98.62 155 ASP B CA 1
ATOM 2594 C C . ASP B 1 155 ? -6.652 15.531 21.875 1 98.62 155 ASP B C 1
ATOM 2596 O O . ASP B 1 155 ? -7.699 15.773 21.266 1 98.62 155 ASP B O 1
ATOM 2600 N N . TYR B 1 156 ? -5.426 15.609 21.297 1 98.75 156 TYR B N 1
ATOM 2601 C CA . TYR B 1 156 ? -5.332 16.125 19.938 1 98.75 156 TYR B CA 1
ATOM 2602 C C . TYR B 1 156 ? -4.188 15.461 19.188 1 98.75 156 TYR B C 1
ATOM 2604 O O . TYR B 1 156 ? -3.271 14.906 19.797 1 98.75 156 TYR B O 1
ATOM 2612 N N . TRP B 1 157 ? -4.348 15.43 17.828 1 98.81 157 TRP B N 1
ATOM 2613 C CA . TRP B 1 157 ? -3.24 15.203 16.906 1 98.81 157 TRP B CA 1
ATOM 2614 C C . TRP B 1 157 ? -2.574 16.516 16.516 1 98.81 157 TRP B C 1
ATOM 2616 O O . TRP B 1 157 ? -3.236 17.562 16.438 1 98.81 157 TRP B O 1
ATOM 2626 N N . ILE B 1 158 ? -1.304 16.5 16.297 1 98.75 158 ILE B N 1
ATOM 2627 C CA . ILE B 1 158 ? -0.619 17.594 15.625 1 98.75 158 ILE B CA 1
ATOM 2628 C C . ILE B 1 158 ? -0.417 17.266 14.148 1 98.75 158 ILE B C 1
ATOM 2630 O O . ILE B 1 158 ? 0.23 16.266 13.812 1 98.75 158 ILE B O 1
ATOM 2634 N N . VAL B 1 159 ? -1.011 18.156 13.281 1 98.75 159 VAL B N 1
ATOM 2635 C CA . VAL B 1 159 ? -0.904 17.859 11.852 1 98.75 159 VAL B CA 1
ATOM 2636 C C . VAL B 1 159 ? -0.104 18.953 11.156 1 98.75 159 VAL B C 1
ATOM 2638 O O . VAL B 1 159 ? -0.207 20.125 11.516 1 98.75 159 VAL B O 1
ATOM 2641 N N . LYS B 1 160 ? 0.721 18.484 10.242 1 98.44 160 LYS B N 1
ATOM 2642 C CA . LYS B 1 160 ? 1.445 19.359 9.328 1 98.44 160 LYS B CA 1
ATOM 2643 C C . LYS B 1 160 ? 0.735 19.469 7.984 1 98.44 160 LYS B C 1
ATOM 2645 O O . LYS B 1 160 ? 0.45 18.453 7.348 1 98.44 160 LYS B O 1
ATOM 2650 N N . ASN B 1 161 ? 0.419 20.703 7.602 1 97.69 161 ASN B N 1
ATOM 2651 C CA . ASN B 1 161 ? -0.225 20.969 6.32 1 97.69 161 ASN B CA 1
ATOM 2652 C C . ASN B 1 161 ? 0.786 21.422 5.27 1 97.69 161 ASN B C 1
ATOM 2654 O O . ASN B 1 161 ? 1.972 21.578 5.57 1 97.69 161 ASN B O 1
ATOM 2658 N N . SER B 1 162 ? 0.26 21.547 4.07 1 95.81 162 SER B N 1
ATOM 2659 C CA . SER B 1 162 ? 1.149 21.906 2.969 1 95.81 162 SER B CA 1
ATOM 2660 C C . SER B 1 162 ? 0.821 23.281 2.416 1 95.81 162 SER B C 1
ATOM 2662 O O . SER B 1 162 ? 1.265 23.641 1.324 1 95.81 162 SER B O 1
ATOM 2664 N N . TRP B 1 163 ? 0.019 24.062 3.121 1 93.25 163 TRP B N 1
ATOM 2665 C CA . TRP B 1 163 ? -0.483 25.328 2.609 1 93.25 163 TRP B CA 1
ATOM 2666 C C . TRP B 1 163 ? 0.371 26.484 3.104 1 93.25 163 TRP B C 1
ATOM 2668 O O . TRP B 1 163 ? -0.046 27.641 3.037 1 93.25 163 TRP B O 1
ATOM 2678 N N . GLY B 1 164 ? 1.551 26.219 3.684 1 91.06 164 GLY B N 1
ATOM 2679 C CA . GLY B 1 164 ? 2.473 27.266 4.086 1 91.06 164 GLY B CA 1
ATOM 2680 C C . GLY B 1 164 ? 2.256 27.734 5.516 1 91.06 164 GLY B C 1
ATOM 2681 O O . GLY B 1 164 ? 1.383 27.219 6.215 1 91.06 164 GLY B O 1
ATOM 2682 N N . GLY B 1 165 ? 3.078 28.625 5.891 1 93.25 165 GLY B N 1
ATOM 2683 C CA . GLY B 1 165 ? 3.129 29.062 7.277 1 93.25 165 GLY B CA 1
ATOM 2684 C C . GLY B 1 165 ? 1.985 29.984 7.656 1 93.25 165 GLY B C 1
ATOM 2685 O O . GLY B 1 165 ? 1.745 30.234 8.836 1 93.25 165 GLY B O 1
ATOM 2686 N N . ASN B 1 166 ? 1.287 30.484 6.715 1 93.06 166 ASN B N 1
ATOM 2687 C CA . ASN B 1 166 ? 0.194 31.406 6.996 1 93.06 166 ASN B CA 1
ATOM 2688 C C . ASN B 1 1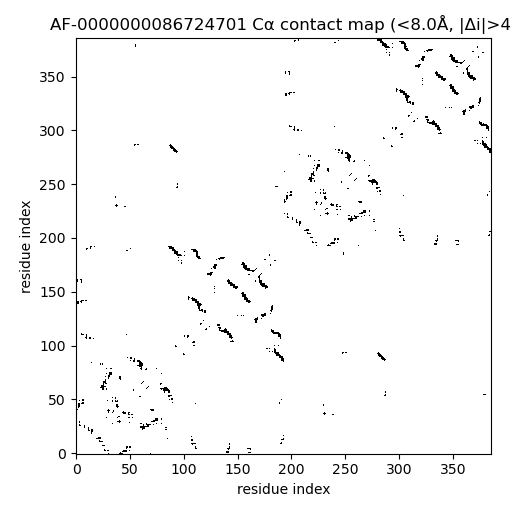66 ? -1.085 30.672 7.371 1 93.06 166 ASN B C 1
ATOM 2690 O O . ASN B 1 166 ? -2.076 31.281 7.762 1 93.06 166 ASN B O 1
ATOM 2694 N N . TRP B 1 167 ? -1.095 29.422 7.281 1 95.94 167 TRP B N 1
ATOM 2695 C CA . TRP B 1 167 ? -2.227 28.578 7.672 1 95.94 167 TRP B CA 1
ATOM 2696 C C . TRP B 1 167 ? -2.012 27.984 9.055 1 95.94 167 TRP B C 1
ATOM 2698 O O . TRP B 1 167 ? -0.897 27.578 9.398 1 95.94 167 TRP B O 1
ATOM 2708 N N . GLY B 1 168 ? -3.088 27.938 9.836 1 96.75 168 GLY B N 1
ATOM 2709 C CA . GLY B 1 168 ? -2.967 27.359 11.172 1 96.75 168 GLY B CA 1
ATOM 2710 C C . GLY B 1 168 ? -1.934 28.062 12.031 1 96.75 168 GLY B C 1
ATOM 2711 O O . GLY B 1 168 ? -1.886 29.297 12.07 1 96.75 168 GLY B O 1
ATOM 2712 N N . GLU B 1 169 ? -1.233 27.281 12.766 1 97 169 GLU B N 1
ATOM 2713 C CA . GLU B 1 169 ? -0.107 27.766 13.562 1 97 169 GLU B CA 1
ATOM 2714 C C . GLU B 1 169 ? 1.223 27.438 12.883 1 97 169 GLU B C 1
ATOM 2716 O O . GLU B 1 169 ? 1.812 26.391 13.117 1 97 169 GLU B O 1
ATOM 2721 N N . ASN B 1 170 ? 1.638 28.344 12.023 1 96.44 170 ASN B N 1
ATOM 2722 C CA . ASN B 1 170 ? 2.869 28.156 11.266 1 96.44 170 ASN B CA 1
ATOM 2723 C C . ASN B 1 170 ? 2.822 26.891 10.422 1 96.44 170 ASN B C 1
ATOM 2725 O O . ASN B 1 170 ? 3.785 26.109 10.406 1 96.44 170 ASN B O 1
ATOM 2729 N N . GLY B 1 171 ? 1.629 26.547 9.938 1 97.31 171 GLY B N 1
ATOM 2730 C CA . GLY B 1 171 ? 1.477 25.406 9.047 1 97.31 171 GLY B CA 1
ATOM 2731 C C . GLY B 1 171 ? 1.015 24.156 9.758 1 97.31 171 GLY B C 1
ATOM 2732 O O . GLY B 1 171 ? 0.881 23.094 9.141 1 97.31 171 GLY B O 1
ATOM 2733 N N . PHE B 1 172 ? 0.767 24.297 11.102 1 98.31 172 PHE B N 1
AT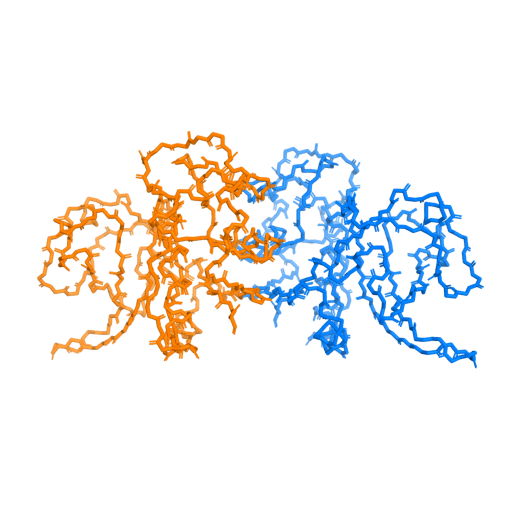OM 2734 C CA . PHE B 1 172 ? 0.355 23.141 11.906 1 98.31 172 PHE B CA 1
ATOM 2735 C C . PHE B 1 172 ? -1.022 23.375 12.516 1 98.31 172 PHE B C 1
ATOM 2737 O O . PHE B 1 172 ? -1.501 24.516 12.562 1 98.31 172 PHE B O 1
ATOM 2744 N N . MET B 1 173 ? -1.591 22.297 12.898 1 98.25 173 MET B N 1
ATOM 2745 C CA . MET B 1 173 ? -2.875 22.344 13.594 1 98.25 173 MET B CA 1
ATOM 2746 C C . MET B 1 173 ? -2.971 21.25 14.641 1 98.25 173 MET B C 1
ATOM 2748 O O . MET B 1 173 ? -2.543 20.109 14.398 1 98.25 173 MET B O 1
ATOM 2752 N N . LYS B 1 174 ? -3.453 21.625 15.781 1 98.56 174 LYS B N 1
ATOM 2753 C CA . LYS B 1 174 ? -3.971 20.625 16.703 1 98.56 174 LYS B CA 1
ATOM 2754 C C . LYS B 1 174 ? -5.414 20.25 16.375 1 98.56 174 LYS B C 1
ATOM 2756 O O . LYS B 1 174 ? -6.277 21.141 16.297 1 98.56 174 LYS B O 1
ATOM 2761 N N . ILE B 1 175 ? -5.645 19.062 16.125 1 98.56 175 ILE B N 1
ATOM 2762 C CA . ILE B 1 175 ? -6.996 18.641 15.766 1 98.56 175 ILE B CA 1
ATOM 2763 C C . ILE B 1 175 ? -7.473 17.562 16.75 1 98.56 175 ILE B C 1
ATOM 2765 O O . ILE B 1 175 ? -6.707 16.688 17.141 1 98.56 175 ILE B O 1
ATOM 2769 N N . GLN B 1 176 ? -8.688 17.609 17.078 1 98.25 176 GLN B N 1
ATOM 2770 C CA . GLN B 1 176 ? -9.234 16.75 18.109 1 98.25 176 GLN B CA 1
ATOM 2771 C C . GLN B 1 176 ? -9.023 15.273 17.766 1 98.25 176 GLN B C 1
ATOM 2773 O O . GLN B 1 176 ? -9.281 14.859 16.641 1 98.25 176 GLN B O 1
ATOM 2778 N N . ARG B 1 177 ? -8.57 14.57 18.719 1 98.25 177 ARG B N 1
ATOM 2779 C CA . ARG B 1 177 ? -8.328 13.141 18.609 1 98.25 177 ARG B CA 1
ATOM 2780 C C . ARG B 1 177 ? -9.414 12.344 19.312 1 98.25 177 ARG B C 1
ATOM 2782 O O . ARG B 1 177 ? -9.992 12.805 20.297 1 98.25 177 ARG B O 1
ATOM 2789 N N . GLY B 1 178 ? -9.664 11.133 18.812 1 97.56 178 GLY B N 1
ATOM 2790 C CA . GLY B 1 178 ? -10.586 10.219 19.469 1 97.56 178 GLY B CA 1
ATOM 2791 C C . GLY B 1 178 ? -11.984 10.258 18.875 1 97.56 178 GLY B C 1
ATOM 2792 O O . GLY B 1 178 ? -12.852 9.477 19.266 1 97.56 178 GLY B O 1
ATOM 2793 N N . VAL B 1 179 ? -12.219 11.117 17.891 1 97.25 179 VAL B N 1
ATOM 2794 C CA . VAL B 1 179 ? -13.562 11.227 17.328 1 97.25 179 VAL B CA 1
ATOM 2795 C C . VAL B 1 179 ? -13.492 11.164 15.805 1 97.25 179 VAL B C 1
ATOM 2797 O O . VAL B 1 179 ? -14.438 11.547 15.117 1 97.25 179 VAL B O 1
ATOM 2800 N N . ASN B 1 180 ? -12.352 10.836 15.234 1 97.81 180 ASN B N 1
ATOM 2801 C CA . ASN B 1 180 ? -12.125 10.75 13.797 1 97.81 180 ASN B CA 1
ATOM 2802 C C . ASN B 1 180 ? -12.5 12.055 13.086 1 97.81 180 ASN B C 1
ATOM 2804 O O . ASN B 1 180 ? -13.234 12.039 12.094 1 97.81 180 ASN B O 1
ATOM 2808 N N . LYS B 1 181 ? -12.07 13.18 13.742 1 98.06 181 LYS B N 1
ATOM 2809 C CA . LYS B 1 181 ? -12.375 14.508 13.211 1 98.06 181 LYS B CA 1
ATOM 2810 C C . LYS B 1 181 ? -11.938 14.625 11.758 1 98.06 181 LYS B C 1
ATOM 2812 O O . LYS B 1 181 ? -10.805 14.289 11.406 1 98.06 181 LYS B O 1
ATOM 2817 N N . CYS B 1 182 ? -12.922 15.039 10.898 1 98.06 182 CYS B N 1
ATOM 2818 C CA . CYS B 1 182 ? -12.719 15.289 9.477 1 98.06 182 CYS B CA 1
ATOM 2819 C C . CYS B 1 182 ? -12.281 14.016 8.758 1 98.06 182 CYS B C 1
ATOM 2821 O O . CYS B 1 182 ? -11.578 14.078 7.742 1 98.06 182 CYS B O 1
ATOM 2823 N N . GLY B 1 183 ? -12.492 12.844 9.305 1 98 183 GLY B N 1
ATOM 2824 C CA . GLY B 1 183 ? -12.172 11.57 8.672 1 98 183 GLY B CA 1
ATOM 2825 C C . GLY B 1 183 ? -10.703 11.211 8.766 1 98 183 GLY B C 1
ATOM 2826 O O . GLY B 1 183 ? -10.203 10.422 7.965 1 98 183 GLY B O 1
ATOM 2827 N N . ILE B 1 184 ? -10.016 11.727 9.727 1 98.62 184 ILE B N 1
ATOM 2828 C CA . ILE B 1 184 ? -8.555 11.734 9.766 1 98.62 184 ILE B CA 1
ATOM 2829 C C . ILE B 1 184 ? -8.039 10.305 9.938 1 98.62 184 ILE B C 1
ATOM 2831 O O . ILE B 1 184 ? -6.879 10.016 9.625 1 98.62 184 ILE B O 1
ATOM 2835 N N . ALA B 1 185 ? -8.836 9.359 10.414 1 98.44 185 ALA B N 1
ATOM 2836 C CA . ALA B 1 185 ? -8.383 7.992 10.641 1 98.44 185 ALA B CA 1
ATOM 2837 C C . ALA B 1 185 ? -8.898 7.055 9.555 1 98.44 185 ALA B C 1
ATOM 2839 O O . ALA B 1 185 ? -8.836 5.832 9.695 1 98.44 185 ALA B O 1
ATOM 2840 N N . MET B 1 186 ? -9.43 7.574 8.5 1 97.81 186 MET B N 1
ATOM 2841 C CA . MET B 1 186 ? -10.07 6.738 7.488 1 97.81 186 MET B CA 1
ATOM 2842 C C . MET B 1 186 ? -9.047 6.223 6.48 1 97.81 186 MET B C 1
ATOM 2844 O O . MET B 1 186 ? -9.273 5.207 5.824 1 97.81 186 MET B O 1
ATOM 2848 N N . ARG B 1 187 ? -7.988 6.934 6.293 1 97.56 187 ARG B N 1
ATOM 2849 C CA . ARG B 1 187 ? -6.91 6.543 5.391 1 97.56 187 ARG B CA 1
ATOM 2850 C C . ARG B 1 187 ? -5.555 6.973 5.938 1 97.56 187 ARG B C 1
ATOM 2852 O O . ARG B 1 187 ? -5.117 8.102 5.715 1 97.56 187 ARG B O 1
ATOM 2859 N N . ALA B 1 188 ? -4.914 6.035 6.633 1 98.75 188 ALA B N 1
ATOM 2860 C CA . ALA B 1 188 ? -3.646 6.312 7.305 1 98.75 188 ALA B CA 1
ATOM 2861 C C . ALA B 1 188 ? -2.58 5.297 6.906 1 98.75 188 ALA B C 1
ATOM 2863 O O . ALA B 1 188 ? -2.865 4.105 6.777 1 98.75 188 ALA B O 1
ATOM 2864 N N . SER B 1 189 ? -1.395 5.785 6.625 1 98.81 189 SER B N 1
ATOM 2865 C CA . SER B 1 189 ? -0.267 4.941 6.238 1 98.81 189 SER B CA 1
ATOM 2866 C C . SER B 1 189 ? 1.061 5.574 6.645 1 98.81 189 SER B C 1
ATOM 2868 O O . SER B 1 189 ? 1.128 6.777 6.902 1 98.81 189 SER B O 1
ATOM 2870 N N . TYR B 1 190 ? 2.086 4.754 6.789 1 98.88 190 TYR B N 1
ATOM 2871 C CA . TYR B 1 190 ? 3.414 5.285 7.066 1 98.88 190 TYR B CA 1
ATOM 2872 C C . TYR B 1 190 ? 4.488 4.469 6.359 1 98.88 190 TYR B C 1
ATOM 2874 O O . TYR B 1 190 ? 4.332 3.26 6.164 1 98.88 190 TYR B O 1
ATOM 2882 N N . PRO B 1 191 ? 5.562 5.172 5.953 1 98.75 191 PRO B N 1
ATOM 2883 C CA . PRO B 1 191 ? 6.688 4.488 5.305 1 98.75 191 PRO B CA 1
ATOM 2884 C C . PRO B 1 191 ? 7.539 3.689 6.289 1 98.75 191 PRO B C 1
ATOM 2886 O O . PRO B 1 191 ? 7.586 4.02 7.477 1 98.75 191 PRO B O 1
ATOM 2889 N N . VAL B 1 192 ? 8.164 2.646 5.777 1 97.62 192 VAL B N 1
ATOM 2890 C CA . VAL B 1 192 ? 9.102 1.827 6.543 1 97.62 192 VAL B CA 1
ATOM 2891 C C . VAL B 1 192 ? 10.492 1.934 5.934 1 97.62 192 VAL B C 1
ATOM 2893 O O . VAL B 1 192 ? 10.672 1.728 4.73 1 97.62 192 VAL B O 1
ATOM 2896 N N . ALA B 1 193 ? 11.477 2.291 6.836 1 95.06 193 ALA B N 1
ATOM 2897 C CA . ALA B 1 193 ? 12.852 2.463 6.363 1 95.06 193 ALA B CA 1
ATOM 2898 C C . ALA B 1 193 ? 13.812 1.578 7.152 1 95.06 193 ALA B C 1
ATOM 2900 O O . ALA B 1 193 ? 13.547 1.221 8.297 1 95.06 193 ALA B O 1
#